Protein AF-0000000065856817 (afdb_homodimer)

Structure (mmCIF, N/CA/C/O backbone):
data_AF-0000000065856817-model_v1
#
loop_
_entity.id
_entity.type
_entity.pdbx_description
1 polymer 'D-alanine--D-alanine ligase'
#
loop_
_atom_site.group_PDB
_atom_site.id
_atom_site.type_symbol
_atom_site.label_atom_id
_atom_site.label_alt_id
_atom_site.label_comp_id
_atom_site.label_asym_id
_atom_site.label_entity_id
_atom_site.label_seq_id
_atom_site.pdbx_PDB_ins_code
_atom_site.Cartn_x
_atom_site.Cartn_y
_atom_site.Cartn_z
_atom_site.occupancy
_atom_site.B_iso_or_equiv
_atom_site.auth_seq_id
_atom_site.auth_comp_id
_atom_site.auth_asym_id
_atom_site.auth_atom_id
_atom_site.pdbx_PDB_model_num
ATOM 1 N N . MET A 1 1 ? -6.551 20.047 -14.734 1 43.69 1 MET A N 1
ATOM 2 C CA . MET A 1 1 ? -6.941 20.984 -13.695 1 43.69 1 MET A CA 1
ATOM 3 C C . MET A 1 1 ? -8.109 20.438 -12.875 1 43.69 1 MET A C 1
ATOM 5 O O . MET A 1 1 ? -9.086 19.953 -13.43 1 43.69 1 MET A O 1
ATOM 9 N N . GLU A 1 2 ? -7.793 20.234 -11.625 1 62.44 2 GLU A N 1
ATOM 10 C CA . GLU A 1 2 ? -8.867 19.641 -10.82 1 62.44 2 GLU A CA 1
ATOM 11 C C . GLU A 1 2 ? -10.148 20.453 -10.945 1 62.44 2 GLU A C 1
ATOM 13 O O . GLU A 1 2 ? -10.117 21.688 -10.945 1 62.44 2 GLU A O 1
ATOM 18 N N . LYS A 1 3 ? -11.195 19.812 -11.195 1 67.69 3 LYS A N 1
ATOM 19 C CA . LYS A 1 3 ? -12.516 20.359 -11.484 1 67.69 3 LYS A CA 1
ATOM 20 C C . LYS A 1 3 ? -12.984 21.281 -10.367 1 67.69 3 LYS A C 1
ATOM 22 O O . LYS A 1 3 ? -12.922 20.922 -9.188 1 67.69 3 LYS A O 1
ATOM 27 N N . ARG A 1 4 ? -13.156 22.531 -10.641 1 85.94 4 ARG A N 1
ATOM 28 C CA . ARG A 1 4 ? -13.75 23.469 -9.688 1 85.94 4 ARG A CA 1
ATOM 29 C C . ARG A 1 4 ? -15.266 23.312 -9.648 1 85.94 4 ARG A C 1
ATOM 31 O O . ARG A 1 4 ? -15.922 23.266 -10.688 1 85.94 4 ARG A O 1
ATOM 38 N N . ILE A 1 5 ? -15.797 23.141 -8.383 1 90.62 5 ILE A N 1
ATOM 39 C CA . ILE A 1 5 ? -17.234 23.031 -8.18 1 90.62 5 ILE A CA 1
ATOM 40 C C . ILE A 1 5 ? -17.781 24.359 -7.672 1 90.62 5 ILE A C 1
ATOM 42 O O . ILE A 1 5 ? -17.406 24.828 -6.59 1 90.62 5 ILE A O 1
ATOM 46 N N . GLN A 1 6 ? -18.656 24.938 -8.406 1 89.62 6 GLN A N 1
ATOM 47 C CA . GLN A 1 6 ? -19.109 26.297 -8.094 1 89.62 6 GLN A CA 1
ATOM 48 C C . GLN A 1 6 ? -20.391 26.281 -7.281 1 89.62 6 GLN A C 1
ATOM 50 O O . GLN A 1 6 ? -20.672 27.203 -6.508 1 89.62 6 GLN A O 1
ATOM 55 N N . GLN A 1 7 ? -21.156 25.219 -7.535 1 94.19 7 GLN A N 1
ATOM 56 C CA . GLN A 1 7 ? -22.453 25.172 -6.871 1 94.19 7 GLN A CA 1
ATOM 57 C C . GLN A 1 7 ? -22.5 24.078 -5.816 1 94.19 7 GLN A C 1
ATOM 59 O O . GLN A 1 7 ? -22.125 22.922 -6.09 1 94.19 7 GLN A O 1
ATOM 64 N N . ALA A 1 8 ? -22.984 24.438 -4.684 1 96.31 8 ALA A N 1
ATOM 65 C CA . ALA A 1 8 ? -23.062 23.516 -3.549 1 96.31 8 ALA A CA 1
ATOM 66 C C . ALA A 1 8 ? -23.906 22.297 -3.893 1 96.31 8 ALA A C 1
ATOM 68 O O . ALA A 1 8 ? -23.609 21.188 -3.449 1 96.31 8 ALA A O 1
ATOM 69 N N . SER A 1 9 ? -24.875 22.484 -4.688 1 96.06 9 SER A N 1
ATOM 70 C CA . SER A 1 9 ? -25.812 21.422 -5 1 96.06 9 SER A CA 1
ATOM 71 C C . SER A 1 9 ? -25.156 20.312 -5.809 1 96.06 9 SER A C 1
ATOM 73 O O . SER A 1 9 ? -25.641 19.172 -5.832 1 96.06 9 SER A O 1
ATOM 75 N N . LYS A 1 10 ? -24.062 20.641 -6.422 1 96.62 10 LYS A N 1
ATOM 76 C CA . LYS A 1 10 ? -23.359 19.672 -7.254 1 96.62 10 LYS A CA 1
ATOM 77 C C . LYS A 1 10 ? -22.75 18.562 -6.406 1 96.62 10 LYS A C 1
ATOM 79 O O . LYS A 1 10 ? -22.484 17.469 -6.898 1 96.62 10 LYS A O 1
ATOM 84 N N . PHE A 1 11 ? -22.547 18.797 -5.145 1 98 11 PHE A N 1
ATOM 85 C CA . PHE A 1 11 ? -21.938 17.812 -4.262 1 98 11 PHE A CA 1
ATOM 86 C C . PHE A 1 11 ? -22.938 16.75 -3.857 1 98 11 PHE A C 1
ATOM 88 O O . PHE A 1 11 ? -22.562 15.664 -3.426 1 98 11 PHE A O 1
ATOM 95 N N . GLY A 1 12 ? -24.281 17.125 -3.955 1 97.94 12 GLY A N 1
ATOM 96 C CA . GLY A 1 12 ? -25.281 16.203 -3.467 1 97.94 12 GLY A CA 1
ATOM 97 C C . GLY A 1 12 ? -25.297 16.062 -1.955 1 97.94 12 GLY A C 1
ATOM 98 O O . GLY A 1 12 ? -25 17.031 -1.241 1 97.94 12 GLY A O 1
ATOM 99 N N . LYS A 1 13 ? -25.766 14.898 -1.506 1 98.5 13 LYS A N 1
ATOM 100 C CA . LYS A 1 13 ? -25.781 14.625 -0.071 1 98.5 13 LYS A CA 1
ATOM 101 C C . LYS A 1 13 ? -24.438 14.086 0.405 1 98.5 13 LYS A C 1
ATOM 103 O O . LYS A 1 13 ? -23.953 13.086 -0.118 1 98.5 13 LYS A O 1
ATOM 108 N N . VAL A 1 14 ? -23.891 14.789 1.396 1 98.75 14 VAL A N 1
ATOM 109 C CA . VAL A 1 14 ? -22.531 14.477 1.836 1 98.75 14 VAL A CA 1
ATOM 110 C C . VAL A 1 14 ? -22.578 13.875 3.238 1 98.75 14 VAL A C 1
ATOM 112 O O . VAL A 1 14 ? -23.203 14.43 4.145 1 98.75 14 VAL A O 1
ATOM 115 N N . ALA A 1 15 ? -21.953 12.719 3.441 1 98.81 15 ALA A N 1
ATOM 116 C CA . ALA A 1 15 ? -21.734 12.172 4.777 1 98.81 15 ALA A CA 1
ATOM 117 C C . ALA A 1 15 ? -20.359 12.57 5.309 1 98.81 15 ALA A C 1
ATOM 119 O O . ALA A 1 15 ? -19.344 12.312 4.668 1 98.81 15 ALA A O 1
ATOM 120 N N . VAL A 1 16 ? -20.359 13.219 6.422 1 98.88 16 VAL A N 1
ATOM 121 C CA . VAL A 1 16 ? -19.109 13.477 7.129 1 98.88 16 VAL A CA 1
ATOM 122 C C . VAL A 1 16 ? -18.859 12.367 8.148 1 98.88 16 VAL A C 1
ATOM 124 O O . VAL A 1 16 ? -19.469 12.344 9.219 1 98.88 16 VAL A O 1
ATOM 127 N N . LEU A 1 17 ? -17.953 11.461 7.82 1 98.75 17 LEU A N 1
ATOM 128 C CA . LEU A 1 17 ? -17.656 10.344 8.711 1 98.75 17 LEU A CA 1
ATOM 129 C C . LEU A 1 17 ? -16.594 10.727 9.727 1 98.75 17 LEU A C 1
ATOM 131 O O . LEU A 1 17 ? -15.516 11.211 9.359 1 98.75 17 LEU A O 1
ATOM 135 N N . MET A 1 18 ? -16.891 10.523 11 1 98.5 18 MET A N 1
ATOM 136 C CA . MET A 1 18 ? -15.992 10.906 12.086 1 98.5 18 MET A CA 1
ATOM 137 C C . MET A 1 18 ? -16 9.859 13.195 1 98.5 18 MET A C 1
ATOM 139 O O . MET A 1 18 ? -16.781 8.906 13.148 1 98.5 18 MET A O 1
ATOM 143 N N . GLY A 1 19 ? -15.031 9.969 14.141 1 97.56 19 GLY A N 1
ATOM 144 C CA . GLY A 1 19 ? -14.906 9.047 15.266 1 97.56 19 GLY A CA 1
ATOM 145 C C . GLY A 1 19 ? -14.016 7.855 14.969 1 97.56 19 GLY A C 1
ATOM 146 O O . GLY A 1 19 ? -12.797 7.996 14.883 1 97.56 19 GLY A O 1
ATOM 147 N N . GLY A 1 20 ? -14.695 6.766 14.688 1 94.44 20 GLY A N 1
ATOM 148 C CA . GLY A 1 20 ? -13.93 5.539 14.547 1 94.44 20 GLY A CA 1
ATOM 149 C C . GLY A 1 20 ? -13.508 4.938 15.875 1 94.44 20 GLY A C 1
ATOM 150 O O . GLY A 1 20 ? -14.023 5.324 16.922 1 94.44 20 GLY A O 1
ATOM 151 N N . SER A 1 21 ? -12.602 3.936 15.773 1 91.25 21 SER A N 1
ATOM 152 C CA . SER A 1 21 ? -12.266 3.207 16.984 1 91.25 21 SER A CA 1
ATOM 153 C C . SER A 1 21 ? -10.805 3.414 17.375 1 91.25 21 SER A C 1
ATOM 155 O O . SER A 1 21 ? -10.344 2.887 18.391 1 91.25 21 SER A O 1
ATOM 157 N N . ALA A 1 22 ? -10.078 4.211 16.625 1 88.44 22 ALA A N 1
ATOM 158 C CA . ALA A 1 22 ? -8.656 4.41 16.891 1 88.44 22 ALA A CA 1
ATOM 159 C C . ALA A 1 22 ? -8.445 5.312 18.109 1 88.44 22 ALA A C 1
ATOM 161 O O . ALA A 1 22 ? -9.398 5.891 18.641 1 88.44 22 ALA A O 1
ATOM 162 N N . ALA A 1 23 ? -7.219 5.43 18.516 1 83.5 23 ALA A N 1
ATOM 163 C CA . ALA A 1 23 ? -6.852 6.211 19.688 1 83.5 23 ALA A CA 1
ATOM 164 C C . ALA A 1 23 ? -7.18 7.688 19.5 1 83.5 23 ALA A C 1
ATOM 166 O O . ALA A 1 23 ? -7.473 8.398 20.453 1 83.5 23 ALA A O 1
ATOM 167 N N . GLU A 1 24 ? -7.293 8.148 18.312 1 87.38 24 GLU A N 1
ATOM 168 C CA . GLU A 1 24 ? -7.504 9.555 17.969 1 87.38 24 GLU A CA 1
ATOM 169 C C . GLU A 1 24 ? -8.984 9.859 17.781 1 87.38 24 GLU A C 1
ATOM 171 O O . GLU A 1 24 ? -9.344 10.875 17.188 1 87.38 24 GLU A O 1
ATOM 176 N N . ARG A 1 25 ? -9.836 9.039 18.297 1 93.94 25 ARG A N 1
ATOM 177 C CA . ARG A 1 25 ? -11.281 9.156 18.109 1 93.94 25 ARG A CA 1
ATOM 178 C C . ARG A 1 25 ? -11.781 10.531 18.531 1 93.94 25 ARG A C 1
ATOM 180 O O . ARG A 1 25 ? -12.562 11.164 17.828 1 93.94 25 ARG A O 1
ATOM 187 N N . GLU A 1 26 ? -11.312 11.031 19.656 1 93.06 26 GLU A N 1
ATOM 188 C CA . GLU A 1 26 ? -11.828 12.289 20.188 1 93.06 26 GLU A CA 1
ATOM 189 C C . GLU A 1 26 ? -11.438 13.461 19.297 1 93.06 26 GLU A C 1
ATOM 191 O O . GLU A 1 26 ? -12.227 14.391 19.094 1 93.06 26 GLU A O 1
ATOM 196 N N . ILE A 1 27 ? -10.273 13.406 18.766 1 91.62 27 ILE A N 1
ATOM 197 C CA . ILE A 1 27 ? -9.836 14.445 17.844 1 91.62 27 ILE A CA 1
ATOM 198 C C . ILE A 1 27 ? -10.641 14.367 16.547 1 91.62 27 ILE A C 1
ATOM 200 O O . ILE A 1 27 ? -11.008 15.391 15.977 1 91.62 27 ILE A O 1
ATOM 204 N N . SER A 1 28 ? -10.883 13.172 16.078 1 96.06 28 SER A N 1
ATOM 205 C CA . SER A 1 28 ? -11.703 12.945 14.891 1 96.06 28 SER A CA 1
ATOM 206 C C . SER A 1 28 ? -13.094 13.562 15.055 1 96.06 28 SER A C 1
ATOM 208 O O . SER A 1 28 ? -13.594 14.219 14.148 1 96.06 28 SER A O 1
ATOM 210 N N . LEU A 1 29 ? -13.672 13.367 16.234 1 97.56 29 LEU A N 1
ATOM 211 C CA . LEU A 1 29 ? -15 13.914 16.484 1 97.56 29 LEU A CA 1
ATOM 212 C C . LEU A 1 29 ? -14.984 15.438 16.438 1 97.56 29 LEU A C 1
ATOM 214 O O . LEU A 1 29 ? -15.883 16.047 15.852 1 97.56 29 LEU A O 1
ATOM 218 N N . LYS A 1 30 ? -13.984 16.047 17.031 1 96.31 30 LYS A N 1
ATOM 219 C CA . LYS A 1 30 ? -13.852 17.5 17 1 96.31 30 LYS A CA 1
ATOM 220 C C . LYS A 1 30 ? -13.672 18 15.562 1 96.31 30 LYS A C 1
ATOM 222 O O . LYS A 1 30 ? -14.312 18.969 15.148 1 96.31 30 LYS A O 1
ATOM 227 N N . SER A 1 31 ? -12.789 17.312 14.828 1 97.56 31 SER A N 1
ATOM 228 C CA . SER A 1 31 ? -12.555 17.641 13.43 1 97.56 31 SER A CA 1
ATOM 229 C C . SER A 1 31 ? -13.844 17.531 12.617 1 97.56 31 SER A C 1
ATOM 231 O O . SER A 1 31 ? -14.164 18.406 11.82 1 97.56 31 SER A O 1
ATOM 233 N N . GLY A 1 32 ? -14.547 16.422 12.836 1 98.31 32 GLY A N 1
ATOM 234 C CA . GLY A 1 32 ? -15.773 16.172 12.102 1 98.31 32 GLY A CA 1
ATOM 235 C C . GLY A 1 32 ? -16.828 17.234 12.336 1 98.31 32 GLY A C 1
ATOM 236 O O . GLY A 1 32 ? -17.516 17.656 11.391 1 98.31 32 GLY A O 1
ATOM 237 N N . LYS A 1 33 ? -16.984 17.641 13.555 1 98.12 33 LYS A N 1
ATOM 238 C CA . LYS A 1 33 ? -17.938 18.688 13.883 1 98.12 33 LYS A CA 1
ATOM 239 C C . LYS A 1 33 ? -17.594 20 13.188 1 98.12 33 LYS A C 1
ATOM 241 O O . LYS A 1 33 ? -18.469 20.688 12.656 1 98.12 33 LYS A O 1
ATOM 246 N N . ALA A 1 34 ? -16.312 20.359 13.227 1 98.12 34 ALA A N 1
ATOM 247 C CA . ALA A 1 34 ? -15.859 21.578 12.57 1 98.12 34 ALA A CA 1
ATOM 248 C C . ALA A 1 34 ? -16.109 21.531 11.07 1 98.12 34 ALA A C 1
ATOM 250 O O . ALA A 1 34 ? -16.609 22.5 10.484 1 98.12 34 ALA A O 1
ATOM 251 N N . VAL A 1 35 ? -15.836 20.406 10.43 1 98.69 35 VAL A N 1
ATOM 252 C CA . VAL A 1 35 ? -16.016 20.219 9 1 98.69 35 VAL A CA 1
ATOM 253 C C . VAL A 1 35 ? -17.516 20.281 8.656 1 98.69 35 VAL A C 1
ATOM 255 O O . VAL A 1 35 ? -17.906 20.969 7.703 1 98.69 35 VAL A O 1
ATOM 258 N N . LEU A 1 36 ? -18.297 19.625 9.477 1 98.69 36 LEU A N 1
ATOM 259 C CA . LEU A 1 36 ? -19.734 19.609 9.242 1 98.69 36 LEU A CA 1
ATOM 260 C C . LEU A 1 36 ? -20.312 21.031 9.266 1 98.69 36 LEU A C 1
ATOM 262 O O . LEU A 1 36 ? -21.078 21.406 8.383 1 98.69 36 LEU A O 1
ATOM 266 N N . GLU A 1 37 ? -19.953 21.766 10.258 1 98.31 37 GLU A N 1
ATOM 267 C CA . GLU A 1 37 ? -20.422 23.141 10.383 1 98.31 37 GLU A CA 1
ATOM 268 C C . GLU A 1 37 ? -20.016 23.969 9.172 1 98.31 37 GLU A C 1
ATOM 270 O O . GLU A 1 37 ? -20.812 24.75 8.648 1 98.31 37 GLU A O 1
ATOM 275 N N . ALA A 1 38 ? -18.781 23.812 8.781 1 97.81 38 ALA A N 1
ATOM 276 C CA . ALA A 1 38 ? -18.281 24.562 7.625 1 97.81 38 ALA A CA 1
ATOM 277 C C . ALA A 1 38 ? -19.062 24.203 6.363 1 97.81 38 ALA A C 1
ATOM 279 O O . ALA A 1 38 ? -19.422 25.078 5.574 1 97.81 38 ALA A O 1
ATOM 280 N N . LEU A 1 39 ? -19.312 22.875 6.148 1 98.5 39 LEU A N 1
ATOM 281 C CA . LEU A 1 39 ? -20.047 22.438 4.973 1 98.5 39 LEU A CA 1
ATOM 282 C C . LEU A 1 39 ? -21.469 23 4.973 1 98.5 39 LEU A C 1
ATOM 284 O O . LEU A 1 39 ? -21.906 23.562 3.969 1 98.5 39 LEU A O 1
ATOM 288 N N . ARG A 1 40 ? -22.109 22.922 6.062 1 98.44 40 ARG A N 1
ATOM 289 C CA . ARG A 1 40 ? -23.484 23.406 6.164 1 98.44 40 ARG A CA 1
ATOM 290 C C . ARG A 1 40 ? -23.547 24.906 5.98 1 98.44 40 ARG A C 1
ATOM 292 O O . ARG A 1 40 ? -24.453 25.422 5.32 1 98.44 40 ARG A O 1
ATOM 299 N N . SER A 1 41 ? -22.625 25.594 6.574 1 97.5 41 SER A N 1
ATOM 300 C CA . SER A 1 41 ? -22.562 27.047 6.418 1 97.5 41 SER A CA 1
ATOM 301 C C . SER A 1 41 ? -22.375 27.438 4.957 1 97.5 41 SER A C 1
ATOM 303 O O . SER A 1 41 ? -22.766 28.531 4.547 1 97.5 41 SER A O 1
ATOM 305 N N . GLY A 1 42 ? -21.766 26.547 4.227 1 96.38 42 GLY A N 1
ATOM 306 C CA . GLY A 1 42 ? -21.547 26.781 2.805 1 96.38 42 GLY A CA 1
ATOM 307 C C . GLY A 1 42 ? -22.719 26.328 1.943 1 96.38 42 GLY A C 1
ATOM 308 O O . GLY A 1 42 ? -22.641 26.375 0.714 1 96.38 42 GLY A O 1
ATOM 309 N N . GLY A 1 43 ? -23.781 25.812 2.582 1 97.62 43 GLY A N 1
ATOM 310 C CA . GLY A 1 43 ? -24.984 25.453 1.86 1 97.62 43 GLY A CA 1
ATOM 311 C C . GLY A 1 43 ? -24.984 24 1.394 1 97.62 43 GLY A C 1
ATOM 312 O O . GLY A 1 43 ? -25.828 23.609 0.571 1 97.62 43 GLY A O 1
ATOM 313 N N . ILE A 1 44 ? -24.109 23.234 1.829 1 98.44 44 ILE A N 1
ATOM 314 C CA . ILE A 1 44 ? -24 21.844 1.396 1 98.44 44 ILE A CA 1
ATOM 315 C C . ILE A 1 44 ? -24.906 20.969 2.266 1 98.44 44 ILE A C 1
ATOM 317 O O . ILE A 1 44 ? -24.953 21.141 3.486 1 98.44 44 ILE A O 1
ATOM 321 N N . ASP A 1 45 ? -25.656 20.062 1.607 1 98.56 45 ASP A N 1
ATOM 322 C CA . ASP A 1 45 ? -26.438 19.062 2.311 1 98.56 45 ASP A CA 1
ATOM 323 C C . ASP A 1 45 ? -25.547 18 2.93 1 98.56 45 ASP A C 1
ATOM 325 O O . ASP A 1 45 ? -25.25 16.984 2.293 1 98.56 45 ASP A O 1
ATOM 329 N N . ALA A 1 46 ? -25.172 18.266 4.203 1 98.75 46 ALA A N 1
ATOM 330 C CA . ALA A 1 46 ? -24.203 17.391 4.863 1 98.75 46 ALA A CA 1
ATOM 331 C C . ALA A 1 46 ? -24.781 16.812 6.156 1 98.75 46 ALA A C 1
ATOM 333 O O . ALA A 1 46 ? -25.5 17.5 6.879 1 98.75 46 ALA A O 1
ATOM 334 N N . GLU A 1 47 ? -24.453 15.609 6.414 1 98.56 47 GLU A N 1
ATOM 335 C CA . GLU A 1 47 ? -24.828 14.922 7.652 1 98.56 47 GLU A CA 1
ATOM 336 C C . GLU A 1 47 ? -23.594 14.352 8.359 1 98.56 47 GLU A C 1
ATOM 338 O O . GLU A 1 47 ? -22.75 13.719 7.727 1 98.56 47 GLU A O 1
ATOM 343 N N . GLY A 1 48 ? -23.469 14.688 9.641 1 98.62 48 GLY A N 1
ATOM 344 C CA . GLY A 1 48 ? -22.406 14.117 10.438 1 98.62 48 GLY A CA 1
ATOM 345 C C . GLY A 1 48 ? -22.734 12.742 10.984 1 98.62 48 GLY A C 1
ATOM 346 O O . GLY A 1 48 ? -23.844 12.508 11.469 1 98.62 48 GLY A O 1
ATOM 347 N N . ILE A 1 49 ? -21.766 11.836 10.867 1 98.38 49 ILE A N 1
ATOM 348 C CA . ILE A 1 49 ? -22.016 10.469 11.32 1 98.38 49 ILE A CA 1
ATOM 349 C C . ILE A 1 49 ? -20.828 10 12.18 1 98.38 49 ILE A C 1
ATOM 351 O O . ILE A 1 49 ? -19.703 9.898 11.695 1 98.38 49 ILE A O 1
ATOM 355 N N . ASP A 1 50 ? -21.031 9.742 13.422 1 98.19 50 ASP A N 1
ATOM 356 C CA . ASP A 1 50 ? -20.078 9.023 14.266 1 98.19 50 ASP A CA 1
ATOM 357 C C . ASP A 1 50 ? -20.156 7.52 14.023 1 98.19 50 ASP A C 1
ATOM 359 O O . ASP A 1 50 ? -21.078 6.855 14.484 1 98.19 50 ASP A O 1
ATOM 363 N N . VAL A 1 51 ? -19.125 7.008 13.359 1 96.88 51 VAL A N 1
ATOM 364 C CA . VAL A 1 51 ? -19.25 5.656 12.812 1 96.88 51 VAL A CA 1
ATOM 365 C C . VAL A 1 51 ? -18.906 4.633 13.898 1 96.88 51 VAL A C 1
ATOM 367 O O . VAL A 1 51 ? -19.281 3.461 13.789 1 96.88 51 VAL A O 1
ATOM 370 N N . GLY A 1 52 ? -18.141 5.098 14.953 1 93.75 52 GLY A N 1
ATOM 371 C CA . GLY A 1 52 ? -17.672 4.137 15.938 1 93.75 52 GLY A CA 1
ATOM 372 C C . GLY A 1 52 ? -16.891 2.99 15.328 1 93.75 52 GLY A C 1
ATOM 373 O O . GLY A 1 52 ? -15.938 3.213 14.57 1 93.75 52 GLY A O 1
ATOM 374 N N . ARG A 1 53 ? -17.359 1.733 15.672 1 91 53 ARG A N 1
ATOM 375 C CA . ARG A 1 53 ? -16.656 0.556 15.164 1 91 53 ARG A CA 1
ATOM 376 C C . ARG A 1 53 ? -17.234 0.11 13.828 1 91 53 ARG A C 1
ATOM 378 O O . ARG A 1 53 ? -16.641 -0.711 13.133 1 91 53 ARG A O 1
ATOM 385 N N . ASP A 1 54 ? -18.406 0.597 13.477 1 94 54 ASP A N 1
ATOM 386 C CA . ASP A 1 54 ? -19.094 0.209 12.25 1 94 54 ASP A CA 1
ATOM 387 C C . ASP A 1 54 ? -18.938 1.284 11.172 1 94 54 ASP A C 1
ATOM 389 O O . ASP A 1 54 ? -19.859 2.078 10.945 1 94 54 ASP A O 1
ATOM 393 N N . LEU A 1 55 ? -17.969 1.169 10.398 1 94.75 55 LEU A N 1
ATOM 394 C CA . LEU A 1 55 ? -17.5 2.23 9.516 1 94.75 55 LEU A CA 1
ATOM 395 C C . LEU A 1 55 ? -18.516 2.52 8.414 1 94.75 55 LEU A C 1
ATOM 397 O O . LEU A 1 55 ? -18.672 3.668 8 1 94.75 55 LEU A O 1
ATOM 401 N N . ILE A 1 56 ? -19.188 1.435 7.914 1 95.5 56 ILE A N 1
ATOM 402 C CA . ILE A 1 56 ? -19.938 1.687 6.691 1 95.5 56 ILE A CA 1
ATOM 403 C C . ILE A 1 56 ? -21.422 1.383 6.922 1 95.5 56 ILE A C 1
ATOM 405 O O . ILE A 1 56 ? -22.25 1.57 6.027 1 95.5 56 ILE A O 1
ATOM 409 N N . ALA A 1 57 ? -21.844 0.959 8.07 1 94.19 57 ALA A N 1
ATOM 410 C CA . ALA A 1 57 ? -23.234 0.603 8.375 1 94.19 57 ALA A CA 1
ATOM 411 C C . ALA A 1 57 ? -24.172 1.749 8.031 1 94.19 57 ALA A C 1
ATOM 413 O O . ALA A 1 57 ? -25.203 1.542 7.387 1 94.19 57 ALA A O 1
ATOM 414 N N . PRO A 1 58 ? -23.828 2.914 8.422 1 92.56 58 PRO A N 1
ATOM 415 C CA . PRO A 1 58 ? -24.719 4.031 8.109 1 92.56 58 PRO A CA 1
ATOM 416 C C . PRO A 1 58 ? -24.891 4.246 6.613 1 92.56 58 PRO A C 1
ATOM 418 O O . PRO A 1 58 ? -25.938 4.73 6.176 1 92.56 58 PRO A O 1
ATOM 421 N N . LEU A 1 59 ? -23.906 3.885 5.797 1 95.69 59 LEU A N 1
ATOM 422 C CA . LEU A 1 59 ? -23.953 4.082 4.352 1 95.69 59 LEU A CA 1
ATOM 423 C C . LEU A 1 59 ? -24.797 3.002 3.682 1 95.69 59 LEU A C 1
ATOM 425 O O . LEU A 1 59 ? -25.203 3.152 2.527 1 95.69 59 LEU A O 1
ATOM 429 N N . LEU A 1 60 ? -24.938 1.91 4.395 1 93.62 60 LEU A N 1
ATOM 430 C CA . LEU A 1 60 ? -25.766 0.829 3.873 1 93.62 60 LEU A CA 1
ATOM 431 C C . LEU A 1 60 ? -27.25 1.12 4.098 1 93.62 60 LEU A C 1
ATOM 433 O O . LEU A 1 60 ? -28.109 0.586 3.393 1 93.62 60 LEU A O 1
ATOM 437 N N . GLU A 1 61 ? -27.531 1.984 5.039 1 91.5 61 GLU A N 1
ATOM 438 C CA . GLU A 1 61 ? -28.906 2.264 5.441 1 91.5 61 GLU A CA 1
ATOM 439 C C . GLU A 1 61 ? -29.469 3.447 4.664 1 91.5 61 GLU A C 1
ATOM 441 O O . GLU A 1 61 ? -30.688 3.57 4.516 1 91.5 61 GLU A O 1
ATOM 446 N N . ARG A 1 62 ? -28.656 4.285 4.277 1 92.31 62 ARG A N 1
ATOM 447 C CA . ARG A 1 62 ? -29.109 5.488 3.582 1 92.31 62 ARG A CA 1
ATOM 448 C C . ARG A 1 62 ? -28.125 5.875 2.479 1 92.31 62 ARG A C 1
ATOM 450 O O . ARG A 1 62 ? -26.922 5.66 2.607 1 92.31 62 ARG A O 1
ATOM 457 N N . ARG A 1 63 ? -28.656 6.559 1.513 1 93.69 63 ARG A N 1
ATOM 458 C CA . ARG A 1 63 ? -27.844 6.887 0.34 1 93.69 63 ARG A CA 1
ATOM 459 C C . ARG A 1 63 ? -27.141 8.227 0.519 1 93.69 63 ARG A C 1
ATOM 461 O O . ARG A 1 63 ? -27.75 9.203 0.945 1 93.69 63 ARG A O 1
ATOM 468 N N . PHE A 1 64 ? -25.891 8.305 0.275 1 98.19 64 PHE A N 1
ATOM 469 C CA . PHE A 1 64 ? -25.078 9.5 0.194 1 98.19 64 PHE A CA 1
ATOM 470 C C . PHE A 1 64 ? -24.359 9.578 -1.15 1 98.19 64 PHE A C 1
ATOM 472 O O . PHE A 1 64 ? -24.031 8.555 -1.743 1 98.19 64 PHE A O 1
ATOM 479 N N . ASP A 1 65 ? -24.172 10.766 -1.646 1 98.19 65 ASP A N 1
ATOM 480 C CA . ASP A 1 65 ? -23.516 10.945 -2.938 1 98.19 65 ASP A CA 1
ATOM 481 C C . ASP A 1 65 ? -21.984 10.938 -2.785 1 98.19 65 ASP A C 1
ATOM 483 O O . ASP A 1 65 ? -21.266 10.578 -3.721 1 98.19 65 ASP A O 1
ATOM 487 N N . ARG A 1 66 ? -21.562 11.359 -1.629 1 98.31 66 ARG A N 1
ATOM 488 C CA . ARG A 1 66 ? -20.125 11.352 -1.384 1 98.31 66 ARG A CA 1
ATOM 489 C C . ARG A 1 66 ? -19.828 11.391 0.111 1 98.31 66 ARG A C 1
ATOM 491 O O . ARG A 1 66 ? -20.703 11.688 0.919 1 98.31 66 ARG A O 1
ATOM 498 N N . VAL A 1 67 ? -18.594 11.047 0.421 1 98.75 67 VAL A N 1
ATOM 499 C CA . VAL A 1 67 ? -18.156 10.977 1.811 1 98.75 67 VAL A CA 1
ATOM 500 C C . VAL A 1 67 ? -17 11.945 2.033 1 98.75 67 VAL A C 1
ATOM 502 O O . VAL A 1 67 ? -16.062 12 1.229 1 98.75 67 VAL A O 1
ATOM 505 N N . PHE A 1 68 ? -17.141 12.805 3.057 1 98.88 68 PHE A N 1
ATOM 506 C CA . PHE A 1 68 ? -16 13.5 3.643 1 98.88 68 PHE A CA 1
ATOM 507 C C . PHE A 1 68 ? -15.406 12.695 4.793 1 98.88 68 PHE A C 1
ATOM 509 O O . PHE A 1 68 ? -16.016 12.594 5.859 1 98.88 68 PHE A O 1
ATOM 516 N N . ASN A 1 69 ? -14.219 12.164 4.609 1 98.75 69 ASN A N 1
ATOM 517 C CA . ASN A 1 69 ? -13.57 11.312 5.605 1 98.75 69 ASN A CA 1
ATOM 518 C C . ASN A 1 69 ? -12.75 12.133 6.594 1 98.75 69 ASN A C 1
ATOM 520 O O . ASN A 1 69 ? -11.789 12.797 6.203 1 98.75 69 ASN A O 1
ATOM 524 N N . VAL A 1 70 ? -13.109 12.07 7.836 1 98.25 70 VAL A N 1
ATOM 525 C CA . VAL A 1 70 ? -12.312 12.703 8.883 1 98.25 70 VAL A CA 1
ATOM 526 C C . VAL A 1 70 ? -12.07 11.711 10.016 1 98.25 70 VAL A C 1
ATOM 528 O O . VAL A 1 70 ? -12.023 12.102 11.188 1 98.25 70 VAL A O 1
ATOM 531 N N . ILE A 1 71 ? -12.078 10.461 9.695 1 97.62 71 ILE A N 1
ATOM 532 C CA . ILE A 1 71 ? -11.688 9.43 10.641 1 97.62 71 ILE A CA 1
ATOM 533 C C . ILE A 1 71 ? -10.164 9.352 10.719 1 97.62 71 ILE A C 1
ATOM 535 O O . ILE A 1 71 ? -9.5 8.992 9.742 1 97.62 71 ILE A O 1
ATOM 539 N N . HIS A 1 72 ? -9.625 9.664 11.891 1 94.88 72 HIS A N 1
ATOM 540 C CA . HIS A 1 72 ? -8.18 9.664 12.07 1 94.88 72 HIS A CA 1
ATOM 541 C C . HIS A 1 72 ? -7.676 8.289 12.5 1 94.88 72 HIS A C 1
ATOM 543 O O . HIS A 1 72 ? -8.312 7.625 13.32 1 94.88 72 HIS A O 1
ATOM 549 N N . GLY A 1 73 ? -6.539 7.895 11.938 1 92.75 73 GLY A N 1
ATOM 550 C CA . GLY A 1 73 ? -5.922 6.641 12.328 1 92.75 73 GLY A CA 1
ATOM 551 C C . GLY A 1 73 ? -6.5 5.438 11.609 1 92.75 73 GLY A C 1
ATOM 552 O O . GLY A 1 73 ? -7.082 5.57 10.531 1 92.75 73 GLY A O 1
ATOM 553 N N . ARG A 1 74 ? -6.348 4.266 12.219 1 91.94 74 ARG A N 1
ATOM 554 C CA . ARG A 1 74 ? -6.809 3.004 11.648 1 91.94 74 ARG A CA 1
ATOM 555 C C . ARG A 1 74 ? -8.312 3.027 11.422 1 91.94 74 ARG A C 1
ATOM 557 O O . ARG A 1 74 ? -9.07 3.535 12.25 1 91.94 74 ARG A O 1
ATOM 564 N N . GLY A 1 75 ? -8.703 2.422 10.336 1 94.62 75 GLY A N 1
ATOM 565 C CA . GLY A 1 75 ? -10.094 2.463 9.93 1 94.62 75 GLY A CA 1
ATOM 566 C C . GLY A 1 75 ? -10.398 3.568 8.938 1 94.62 75 GLY A C 1
ATOM 567 O O . GLY A 1 75 ? -11.195 3.385 8.016 1 94.62 75 GLY A O 1
ATOM 568 N N . GLY A 1 76 ? -9.695 4.719 9.125 1 96.69 76 GLY A N 1
ATOM 569 C CA . GLY A 1 76 ? -9.969 5.859 8.273 1 96.69 76 GLY A CA 1
ATOM 570 C C . GLY A 1 76 ? -8.797 6.227 7.375 1 96.69 76 GLY A C 1
ATOM 571 O O . GLY A 1 76 ? -8.984 6.828 6.316 1 96.69 76 GLY A O 1
ATOM 572 N N . GLU A 1 77 ? -7.629 5.883 7.75 1 97.31 77 GLU A N 1
ATOM 573 C CA . GLU A 1 77 ? -6.422 6.32 7.051 1 97.31 77 GLU A CA 1
ATOM 574 C C . GLU A 1 77 ? -5.613 5.129 6.551 1 97.31 77 GLU A C 1
ATOM 576 O O . GLU A 1 77 ? -4.473 5.289 6.102 1 97.31 77 GLU A O 1
ATOM 581 N N . ASP A 1 78 ? -6.176 3.922 6.574 1 97.19 78 ASP A N 1
ATOM 582 C CA . ASP A 1 78 ? -5.363 2.734 6.332 1 97.19 78 ASP A CA 1
ATOM 583 C C . ASP A 1 78 ? -5.883 1.948 5.129 1 97.19 78 ASP A C 1
ATOM 585 O O . ASP A 1 78 ? -5.539 0.78 4.945 1 97.19 78 ASP A O 1
ATOM 589 N N . GLY A 1 79 ? -6.773 2.531 4.34 1 98.19 79 GLY A N 1
ATOM 590 C CA . GLY A 1 79 ? -7.266 1.914 3.119 1 98.19 79 GLY A CA 1
ATOM 591 C C . GLY A 1 79 ? -8.523 1.098 3.326 1 98.19 79 GLY A C 1
ATOM 592 O O . GLY A 1 79 ? -9.188 0.706 2.361 1 98.19 79 GLY A O 1
ATOM 593 N N . VAL A 1 80 ? -8.93 0.807 4.598 1 98.12 80 VAL A N 1
ATOM 594 C CA . VAL A 1 80 ? -10.078 -0.036 4.91 1 98.12 80 VAL A CA 1
ATOM 595 C C . VAL A 1 80 ? -11.367 0.666 4.484 1 98.12 80 VAL A C 1
ATOM 597 O O . VAL A 1 80 ? -12.133 0.138 3.674 1 98.12 80 VAL A O 1
ATOM 600 N N . LEU A 1 81 ? -11.539 1.876 4.961 1 98.31 81 LEU A N 1
ATOM 601 C CA . LEU A 1 81 ? -12.727 2.635 4.57 1 98.31 81 LEU A CA 1
ATOM 602 C C . LEU A 1 81 ? -12.742 2.883 3.068 1 98.31 81 LEU A C 1
ATOM 604 O O . LEU A 1 81 ? -13.781 2.736 2.42 1 98.31 81 LEU A O 1
ATOM 608 N N . GLN A 1 82 ? -11.602 3.264 2.527 1 98.56 82 GLN A N 1
ATOM 609 C CA . GLN A 1 82 ? -11.484 3.559 1.103 1 98.56 82 GLN A CA 1
ATOM 610 C C . GLN A 1 82 ? -11.906 2.361 0.257 1 98.56 82 GLN A C 1
ATOM 612 O O . GLN A 1 82 ? -12.602 2.521 -0.749 1 98.56 82 GLN A O 1
ATOM 617 N N . GLY A 1 83 ? -11.43 1.182 0.707 1 98.38 83 GLY A N 1
ATOM 618 C CA . GLY A 1 83 ? -11.82 -0.023 -0.007 1 98.38 83 GLY A CA 1
ATOM 619 C C . GLY A 1 83 ? -13.312 -0.276 0.026 1 98.38 83 GLY A C 1
ATOM 620 O O . GLY A 1 83 ? -13.914 -0.607 -0.998 1 98.38 83 GLY A O 1
ATOM 621 N N . ALA A 1 84 ? -13.898 -0.117 1.15 1 97.94 84 ALA A N 1
ATOM 622 C CA . ALA A 1 84 ? -15.336 -0.316 1.299 1 97.94 84 ALA A CA 1
ATOM 623 C C . ALA A 1 84 ? -16.125 0.679 0.447 1 97.94 84 ALA A C 1
ATOM 625 O O . ALA A 1 84 ? -17.078 0.306 -0.226 1 97.94 84 ALA A O 1
ATOM 626 N N . LEU A 1 85 ? -15.703 1.917 0.496 1 98.06 85 LEU A N 1
ATOM 627 C CA . LEU A 1 85 ? -16.391 2.953 -0.265 1 98.06 85 LEU A CA 1
ATOM 628 C C . LEU A 1 85 ? -16.25 2.707 -1.765 1 98.06 85 LEU A C 1
ATOM 630 O O . LEU A 1 85 ? -17.188 2.963 -2.525 1 98.06 85 LEU A O 1
ATOM 634 N N . ALA A 1 86 ? -15.109 2.219 -2.164 1 97.19 86 ALA A N 1
ATOM 635 C CA . ALA A 1 86 ? -14.93 1.863 -3.57 1 97.19 86 ALA A CA 1
ATOM 636 C C . ALA A 1 86 ? -15.922 0.783 -3.99 1 97.19 86 ALA A C 1
ATOM 638 O O . ALA A 1 86 ? -16.516 0.865 -5.066 1 97.19 86 ALA A O 1
ATOM 639 N N . CYS A 1 87 ? -16.125 -0.18 -3.176 1 96.62 87 CYS A N 1
ATOM 640 C CA . CYS A 1 87 ? -17.062 -1.257 -3.471 1 96.62 87 CYS A CA 1
ATOM 641 C C . CYS A 1 87 ? -18.484 -0.729 -3.547 1 96.62 87 CYS A C 1
ATOM 643 O O . CYS A 1 87 ? -19.297 -1.224 -4.336 1 96.62 87 CYS A O 1
ATOM 645 N N . LEU A 1 88 ? -18.75 0.215 -2.744 1 95.88 88 LEU A N 1
ATOM 646 C CA . LEU A 1 88 ? -20.094 0.787 -2.691 1 95.88 88 LEU A CA 1
ATOM 647 C C . LEU A 1 88 ? -20.266 1.851 -3.768 1 95.88 88 LEU A C 1
ATOM 649 O O . LEU A 1 88 ? -21.375 2.363 -3.961 1 95.88 88 LEU A O 1
ATOM 653 N N . ARG A 1 89 ? -19.172 2.209 -4.469 1 94.94 89 ARG A N 1
ATOM 654 C CA . ARG A 1 89 ? -19.172 3.238 -5.504 1 94.94 89 ARG A CA 1
ATOM 655 C C . ARG A 1 89 ? -19.594 4.586 -4.938 1 94.94 89 ARG A C 1
ATOM 657 O O . ARG A 1 89 ? -20.391 5.297 -5.547 1 94.94 89 ARG A O 1
ATOM 664 N N . VAL A 1 90 ? -19.109 4.867 -3.754 1 97.31 90 VAL A N 1
ATOM 665 C CA . VAL A 1 90 ? -19.312 6.16 -3.115 1 97.31 90 VAL A CA 1
ATOM 666 C C . VAL A 1 90 ? -18 6.93 -3.07 1 97.31 90 VAL A C 1
ATOM 668 O O . VAL A 1 90 ? -17.078 6.547 -2.348 1 97.31 90 VAL A O 1
ATOM 671 N N . PRO A 1 91 ? -17.891 8.031 -3.82 1 97.81 91 PRO A N 1
ATOM 672 C CA . PRO A 1 91 ? -16.641 8.797 -3.816 1 97.81 91 PRO A CA 1
ATOM 673 C C . PRO A 1 91 ? -16.312 9.367 -2.441 1 97.81 91 PRO A C 1
ATOM 675 O O . PRO A 1 91 ? -17.203 9.688 -1.661 1 97.81 91 PRO A O 1
ATOM 678 N N . CYS A 1 92 ? -15.055 9.508 -2.186 1 98.19 92 CYS A N 1
ATOM 679 C CA . CYS A 1 92 ? -14.562 9.961 -0.886 1 98.19 92 CYS A CA 1
ATOM 680 C C . CYS A 1 92 ? -13.453 10.984 -1.048 1 98.19 92 CYS A C 1
ATOM 682 O O . CYS A 1 92 ? -12.734 10.984 -2.053 1 98.19 92 CYS A O 1
ATOM 684 N N . THR A 1 93 ? -13.359 11.852 -0.087 1 98.62 93 THR A N 1
ATOM 685 C CA . THR A 1 93 ? -12.281 12.828 -0.101 1 98.62 93 THR A CA 1
ATOM 686 C C . THR A 1 93 ? -10.93 12.156 0.146 1 98.62 93 THR A C 1
ATOM 688 O O . THR A 1 93 ? -10.836 11.219 0.937 1 98.62 93 THR A O 1
ATOM 691 N N . GLY A 1 94 ? -9.891 12.75 -0.524 1 97.81 94 GLY A N 1
ATOM 692 C CA . GLY A 1 94 ? -8.516 12.406 -0.177 1 97.81 94 GLY A CA 1
ATOM 693 C C . GLY A 1 94 ? -7.996 11.203 -0.931 1 97.81 94 GLY A C 1
ATOM 694 O O . GLY A 1 94 ? -8.336 10.992 -2.098 1 97.81 94 GLY A O 1
ATOM 695 N N . SER A 1 95 ? -7.117 10.492 -0.306 1 98.12 95 SER A N 1
ATOM 696 C CA . SER A 1 95 ? -6.32 9.445 -0.937 1 98.12 95 SER A CA 1
ATOM 697 C C . SER A 1 95 ? -7.102 8.133 -1.028 1 98.12 95 SER A C 1
ATOM 699 O O . SER A 1 95 ? -7.98 7.875 -0.205 1 98.12 95 SER A O 1
ATOM 701 N N . GLY A 1 96 ? -6.805 7.336 -2.01 1 97.69 96 GLY A N 1
ATOM 702 C CA . GLY A 1 96 ? -7.441 6.043 -2.221 1 97.69 96 GLY A CA 1
ATOM 703 C C . GLY A 1 96 ? -6.832 4.934 -1.382 1 97.69 96 GLY A C 1
ATOM 704 O O . GLY A 1 96 ? -6.117 5.203 -0.415 1 97.69 96 GLY A O 1
ATOM 705 N N . VAL A 1 97 ? -7.078 3.703 -1.735 1 98.38 97 VAL A N 1
ATOM 706 C CA . VAL A 1 97 ? -6.758 2.516 -0.951 1 98.38 97 VAL A CA 1
ATOM 707 C C . VAL A 1 97 ? -5.242 2.4 -0.788 1 98.38 97 VAL A C 1
ATOM 709 O O . VAL A 1 97 ? -4.738 2.33 0.335 1 98.38 97 VAL A O 1
ATOM 712 N N . LEU A 1 98 ? -4.512 2.414 -1.825 1 98.19 98 LEU A N 1
ATOM 713 C CA . LEU A 1 98 ? -3.072 2.186 -1.786 1 98.19 98 LEU A CA 1
ATOM 714 C C . LEU A 1 98 ? -2.373 3.258 -0.956 1 98.19 98 LEU A C 1
ATOM 716 O O . LEU A 1 98 ? -1.63 2.939 -0.024 1 98.19 98 LEU A O 1
ATOM 720 N N . ALA A 1 99 ? -2.623 4.492 -1.281 1 98.31 99 ALA A N 1
ATOM 721 C CA . ALA A 1 99 ? -1.952 5.598 -0.605 1 98.31 99 ALA A CA 1
ATOM 722 C C . ALA A 1 99 ? -2.26 5.598 0.89 1 98.31 99 ALA A C 1
ATOM 724 O O . ALA A 1 99 ? -1.367 5.809 1.714 1 98.31 99 ALA A O 1
ATOM 725 N N . SER A 1 100 ? -3.533 5.348 1.21 1 98.5 100 SER A N 1
ATOM 726 C CA . SER A 1 100 ? -3.932 5.305 2.613 1 98.5 100 SER A CA 1
ATOM 727 C C . SER A 1 100 ? -3.26 4.152 3.348 1 98.5 100 SER A C 1
ATOM 729 O O . SER A 1 100 ? -2.65 4.348 4.398 1 98.5 100 SER A O 1
ATOM 731 N N . ALA A 1 101 ? -3.312 2.992 2.748 1 98.25 101 ALA A N 1
ATOM 732 C CA . ALA A 1 101 ? -2.729 1.809 3.375 1 98.25 101 ALA A CA 1
ATOM 733 C C . ALA A 1 101 ? -1.217 1.958 3.523 1 98.25 101 ALA A C 1
ATOM 735 O O . ALA A 1 101 ? -0.657 1.646 4.578 1 98.25 101 ALA A O 1
ATOM 736 N N . LEU A 1 102 ? -0.586 2.41 2.512 1 98.06 102 LEU A N 1
ATOM 737 C CA . LEU A 1 102 ? 0.865 2.557 2.498 1 98.06 102 LEU A CA 1
ATOM 738 C C . LEU A 1 102 ? 1.313 3.621 3.494 1 98.06 102 LEU A C 1
ATOM 740 O O . LEU A 1 102 ? 2.227 3.387 4.289 1 98.06 102 LEU A O 1
ATOM 744 N N . SER A 1 103 ? 0.62 4.73 3.512 1 98.06 103 SER A N 1
ATOM 745 C CA . SER A 1 103 ? 1.023 5.848 4.359 1 98.06 103 SER A CA 1
ATOM 746 C C . SER A 1 103 ? 0.819 5.523 5.836 1 98.06 103 SER A C 1
ATOM 748 O O . SER A 1 103 ? 1.543 6.031 6.695 1 98.06 103 SER A O 1
ATOM 750 N N . MET A 1 104 ? -0.133 4.641 6.117 1 96.56 104 MET A N 1
ATOM 751 C CA . MET A 1 104 ? -0.373 4.23 7.5 1 96.56 104 MET A CA 1
ATOM 752 C C . MET A 1 104 ? 0.794 3.41 8.031 1 96.56 104 MET A C 1
ATOM 754 O O . MET A 1 104 ? 1.05 3.398 9.242 1 96.56 104 MET A O 1
ATOM 758 N N . ASP A 1 105 ? 1.501 2.738 7.219 1 96.88 105 ASP A N 1
ATOM 759 C CA . ASP A 1 105 ? 2.646 1.911 7.582 1 96.88 105 ASP A CA 1
ATOM 760 C C . ASP A 1 105 ? 3.955 2.68 7.406 1 96.88 105 ASP A C 1
ATOM 762 O O . ASP A 1 105 ? 4.512 2.727 6.309 1 96.88 105 ASP A O 1
ATOM 766 N N . LYS A 1 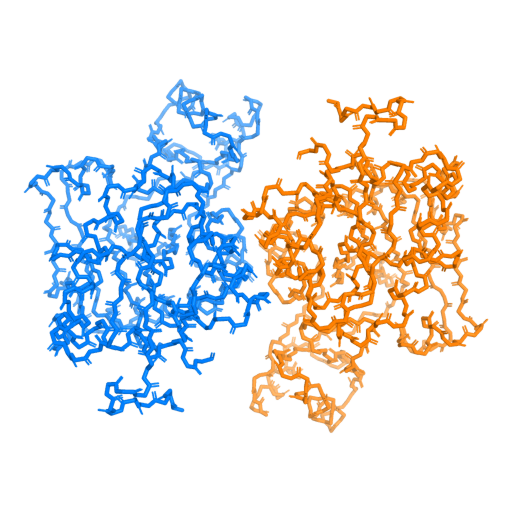106 ? 4.5 3.178 8.492 1 97.12 106 LYS A N 1
ATOM 767 C CA . LYS A 1 106 ? 5.68 4.039 8.461 1 97.12 106 LYS A CA 1
ATOM 768 C C . LYS A 1 106 ? 6.867 3.322 7.824 1 97.12 106 LYS A C 1
ATOM 770 O O . LYS A 1 106 ? 7.66 3.938 7.109 1 97.12 106 LYS A O 1
ATOM 775 N N . LEU A 1 107 ? 6.969 2.051 8.039 1 96.75 107 LEU A N 1
ATOM 776 C CA . LEU A 1 107 ? 8.117 1.294 7.547 1 96.75 107 LEU A CA 1
ATOM 777 C C . LEU A 1 107 ? 8.062 1.158 6.027 1 96.75 107 LEU A C 1
ATOM 779 O O . LEU A 1 107 ? 9.055 1.424 5.344 1 96.75 107 LEU A O 1
ATOM 783 N N . ARG A 1 108 ? 6.945 0.775 5.496 1 97.44 108 ARG A N 1
ATOM 784 C CA . ARG A 1 108 ? 6.848 0.616 4.047 1 97.44 108 ARG A CA 1
ATOM 785 C C . ARG A 1 108 ? 6.91 1.967 3.342 1 97.44 108 ARG A C 1
ATOM 787 O O . ARG A 1 108 ? 7.434 2.068 2.23 1 97.44 108 ARG A O 1
ATOM 794 N N . THR A 1 109 ? 6.34 2.961 3.984 1 98.38 109 THR A N 1
ATOM 795 C CA . THR A 1 109 ? 6.527 4.305 3.451 1 98.38 109 THR A CA 1
ATOM 796 C C . THR A 1 109 ? 8.016 4.633 3.328 1 98.38 109 THR A C 1
ATOM 798 O O . THR A 1 109 ? 8.469 5.094 2.277 1 98.38 109 THR A O 1
ATOM 801 N N . LYS A 1 110 ? 8.797 4.371 4.352 1 98.44 110 LYS A N 1
ATOM 802 C CA . LYS A 1 110 ? 10.227 4.656 4.363 1 98.44 110 LYS A CA 1
ATOM 803 C C . LYS A 1 110 ? 10.961 3.826 3.314 1 98.44 110 LYS A C 1
ATOM 805 O O . LYS A 1 110 ? 11.922 4.301 2.701 1 98.44 110 LYS A O 1
ATOM 810 N N . LEU A 1 111 ? 10.516 2.586 3.156 1 98.56 111 LEU A N 1
ATOM 811 C CA . LEU A 1 111 ? 11.117 1.764 2.109 1 98.56 111 LEU A CA 1
ATOM 812 C C . LEU A 1 111 ? 10.883 2.381 0.735 1 98.56 111 LEU A C 1
ATOM 814 O O . LEU A 1 111 ? 11.812 2.459 -0.078 1 98.56 111 LEU A O 1
ATOM 818 N N . CYS A 1 112 ? 9.68 2.83 0.476 1 98.62 112 CYS A N 1
ATOM 819 C CA . CYS A 1 112 ? 9.375 3.471 -0.798 1 98.62 112 CYS A CA 1
ATOM 820 C C . CYS A 1 112 ? 10.219 4.727 -0.989 1 98.62 112 CYS A C 1
ATOM 822 O O . CYS A 1 112 ? 10.789 4.938 -2.059 1 98.62 112 CYS A O 1
ATOM 824 N N . TRP A 1 113 ? 10.258 5.566 0.083 1 98.75 113 TRP A N 1
ATOM 825 C CA . TRP A 1 113 ? 11.031 6.801 0.004 1 98.75 113 TRP A CA 1
ATOM 826 C C . TRP A 1 113 ? 12.508 6.496 -0.254 1 98.75 113 TRP A C 1
ATOM 828 O O . TRP A 1 113 ? 13.125 7.098 -1.137 1 98.75 113 TRP A O 1
ATOM 838 N N . THR A 1 114 ? 13.031 5.531 0.481 1 98.56 114 THR A N 1
ATOM 839 C CA . THR A 1 114 ? 14.422 5.141 0.297 1 98.56 114 THR A CA 1
ATOM 840 C C . THR A 1 114 ? 14.656 4.625 -1.12 1 98.56 114 THR A C 1
ATOM 842 O O . THR A 1 114 ? 15.633 4.996 -1.769 1 98.56 114 THR A O 1
ATOM 845 N N . GLY A 1 115 ? 13.766 3.84 -1.611 1 98.25 115 GLY A N 1
ATOM 846 C CA . GLY A 1 115 ? 13.867 3.32 -2.965 1 98.25 115 GLY A CA 1
ATOM 847 C C . GLY A 1 115 ? 13.828 4.402 -4.027 1 98.25 115 GLY A C 1
ATOM 848 O O . GLY A 1 115 ? 14.359 4.223 -5.121 1 98.25 115 GLY A O 1
ATOM 849 N N . ALA A 1 116 ? 13.234 5.496 -3.703 1 97.88 116 ALA A N 1
ATOM 850 C CA . ALA A 1 116 ? 13.125 6.617 -4.633 1 97.88 116 ALA A CA 1
ATOM 851 C C . ALA A 1 116 ? 14.258 7.617 -4.418 1 97.88 116 ALA A C 1
ATOM 853 O O . ALA A 1 116 ? 14.297 8.664 -5.07 1 97.88 116 ALA A O 1
ATOM 854 N N . GLY A 1 117 ? 15.125 7.359 -3.439 1 97.94 117 GLY A N 1
ATOM 855 C CA . GLY A 1 117 ? 16.25 8.234 -3.168 1 97.94 117 GLY A CA 1
ATOM 856 C C . GLY A 1 117 ? 15.891 9.422 -2.295 1 97.94 117 GLY A C 1
ATOM 857 O O . GLY A 1 117 ? 16.609 10.422 -2.268 1 97.94 117 GLY A O 1
ATOM 858 N N . LEU A 1 118 ? 14.75 9.398 -1.672 1 98.69 118 LEU A N 1
ATOM 859 C CA . LEU A 1 118 ? 14.344 10.477 -0.775 1 98.69 118 LEU A CA 1
ATOM 860 C C . LEU A 1 118 ? 14.938 10.273 0.616 1 98.69 118 LEU A C 1
ATOM 862 O O . LEU A 1 118 ? 15.172 9.141 1.036 1 98.69 118 LEU A O 1
ATOM 866 N N . PRO A 1 119 ? 15.125 11.336 1.338 1 98.62 119 PRO A N 1
ATOM 867 C CA . PRO A 1 119 ? 15.781 11.242 2.645 1 98.62 119 PRO A CA 1
ATOM 868 C C . PRO A 1 119 ? 14.812 10.875 3.766 1 98.62 119 PRO A C 1
ATOM 870 O O . PRO A 1 119 ? 13.805 11.555 3.963 1 98.62 119 PRO A O 1
ATOM 873 N N . THR A 1 120 ? 15.094 9.867 4.465 1 98.69 120 THR A N 1
ATOM 874 C CA . THR A 1 120 ? 14.453 9.5 5.727 1 98.69 120 THR A CA 1
ATOM 875 C C . THR A 1 120 ? 15.477 8.906 6.695 1 98.69 120 THR A C 1
ATOM 877 O O . THR A 1 120 ? 16.484 8.344 6.273 1 98.69 120 THR A O 1
ATOM 880 N N . PRO A 1 121 ? 15.289 9.07 7.969 1 98.38 121 PRO A N 1
ATOM 881 C CA . PRO A 1 121 ? 16.312 8.586 8.898 1 98.38 121 PRO A CA 1
ATOM 882 C C . PRO A 1 121 ? 16.594 7.098 8.75 1 98.38 121 PRO A C 1
ATOM 884 O O . PRO A 1 121 ? 15.672 6.309 8.531 1 98.38 121 PRO A O 1
ATOM 887 N N . PRO A 1 122 ? 17.859 6.738 8.898 1 97.88 122 PRO A N 1
ATOM 888 C CA . PRO A 1 122 ? 18.156 5.301 8.969 1 97.88 122 PRO A CA 1
ATOM 889 C C . PRO A 1 122 ? 17.344 4.598 10.062 1 97.88 122 PRO A C 1
ATOM 891 O O . PRO A 1 122 ? 17.141 5.16 11.141 1 97.88 122 PRO A O 1
ATOM 894 N N . TRP A 1 123 ? 16.953 3.432 9.773 1 97.94 123 TRP A N 1
ATOM 895 C CA . TRP A 1 123 ? 16.094 2.73 10.727 1 97.94 123 TRP A CA 1
ATOM 896 C C . TRP A 1 123 ? 16.375 1.23 10.703 1 97.94 123 TRP A C 1
ATOM 898 O O . TRP A 1 123 ? 17.062 0.733 9.812 1 97.94 123 TRP A O 1
ATOM 908 N N . LEU A 1 124 ? 15.906 0.565 11.703 1 97.38 124 LEU A N 1
ATOM 909 C CA . LEU A 1 124 ? 16 -0.885 11.828 1 97.38 124 LEU A CA 1
ATOM 910 C C . LEU A 1 124 ? 14.742 -1.462 12.469 1 97.38 124 LEU A C 1
ATOM 912 O O . LEU A 1 124 ? 14.305 -0.993 13.516 1 97.38 124 LEU A O 1
ATOM 916 N N . ARG A 1 125 ? 14.188 -2.434 11.766 1 96.69 125 ARG A N 1
ATOM 917 C CA . ARG A 1 125 ? 13.047 -3.143 12.352 1 96.69 125 ARG A CA 1
ATOM 918 C C . ARG A 1 125 ? 13.484 -3.977 13.555 1 96.69 125 ARG A C 1
ATOM 920 O O . ARG A 1 125 ? 14.547 -4.598 13.531 1 96.69 125 ARG A O 1
ATOM 927 N N . LEU A 1 126 ? 12.703 -3.982 14.602 1 97.44 126 LEU A N 1
ATOM 928 C CA . LEU A 1 126 ? 12.992 -4.703 15.836 1 97.44 126 LEU A CA 1
ATOM 929 C C . LEU A 1 126 ? 11.961 -5.805 16.078 1 97.44 126 LEU A C 1
ATOM 931 O O . LEU A 1 126 ? 10.953 -5.586 16.75 1 97.44 126 LEU A O 1
ATOM 935 N N . ASP A 1 127 ? 12.289 -7 15.625 1 93.69 127 ASP A N 1
ATOM 936 C CA . ASP A 1 127 ? 11.328 -8.102 15.703 1 93.69 127 ASP A CA 1
ATOM 937 C C . ASP A 1 127 ? 11.484 -8.867 17.016 1 93.69 127 ASP A C 1
ATOM 939 O O . ASP A 1 127 ? 10.531 -9.469 17.5 1 93.69 127 ASP A O 1
ATOM 943 N N . SER A 1 128 ? 12.672 -8.898 17.531 1 93.38 128 SER A N 1
ATOM 944 C CA . SER A 1 128 ? 12.977 -9.641 18.766 1 93.38 128 SER A CA 1
ATOM 945 C C . SER A 1 128 ? 14.078 -8.953 19.562 1 93.38 128 SER A C 1
ATOM 947 O O . SER A 1 128 ? 14.742 -8.039 19.062 1 93.38 128 SER A O 1
ATOM 949 N N . PRO A 1 129 ? 14.234 -9.391 20.734 1 92.06 129 PRO A N 1
ATOM 950 C CA . PRO A 1 129 ? 15.305 -8.812 21.547 1 92.06 129 PRO A CA 1
ATOM 951 C C . PRO A 1 129 ? 16.688 -8.977 20.922 1 92.06 129 PRO A C 1
ATOM 953 O O . PRO A 1 129 ? 17.594 -8.195 21.203 1 92.06 129 PRO A O 1
ATOM 956 N N . ASP A 1 130 ? 16.797 -9.945 20.031 1 92.75 130 ASP A N 1
ATOM 957 C CA . ASP A 1 130 ? 18.062 -10.18 19.344 1 92.75 130 ASP A CA 1
ATOM 958 C C . ASP A 1 130 ? 18.422 -9.016 18.422 1 92.75 130 ASP A C 1
ATOM 960 O O . ASP A 1 130 ? 19.578 -8.812 18.078 1 92.75 130 ASP A O 1
ATOM 964 N N . ASP A 1 131 ? 17.453 -8.25 18.094 1 96.44 131 ASP A N 1
ATOM 965 C CA . ASP A 1 131 ? 17.656 -7.148 17.156 1 96.44 131 ASP A CA 1
ATOM 966 C C . ASP A 1 131 ? 18.172 -5.898 17.875 1 96.44 131 ASP A C 1
ATOM 968 O O . ASP A 1 131 ? 18.641 -4.965 17.234 1 96.44 131 ASP A O 1
ATOM 972 N N . LEU A 1 132 ? 18.078 -5.918 19.188 1 97.25 132 LEU A N 1
ATOM 973 C CA . LEU A 1 132 ? 18.422 -4.719 19.938 1 97.25 132 LEU A CA 1
ATOM 974 C C . LEU A 1 132 ? 19.906 -4.426 19.844 1 97.25 132 LEU A C 1
ATOM 976 O O . LEU A 1 132 ? 20.312 -3.27 19.703 1 97.25 132 LEU A O 1
ATOM 980 N N . GLU A 1 133 ? 20.656 -5.449 19.938 1 96.62 133 GLU A N 1
ATOM 981 C CA . GLU A 1 133 ? 22.094 -5.254 19.766 1 96.62 133 GLU A CA 1
ATOM 982 C C . GLU A 1 133 ? 22.438 -4.809 18.344 1 96.62 133 GLU A C 1
ATOM 984 O O . GLU A 1 133 ? 23.297 -3.945 18.156 1 96.62 133 GLU A O 1
ATOM 989 N N . ARG A 1 134 ? 21.844 -5.391 17.391 1 96.44 134 ARG A N 1
ATOM 990 C CA . ARG A 1 134 ? 22.031 -4.988 15.992 1 96.44 134 ARG A CA 1
ATOM 991 C C . ARG A 1 134 ? 21.656 -3.521 15.797 1 96.44 134 ARG A C 1
ATOM 993 O O . ARG A 1 134 ? 22.312 -2.809 15.031 1 96.44 134 ARG A O 1
ATOM 1000 N N . CYS A 1 135 ? 20.641 -3.141 16.438 1 97.56 135 CYS A N 1
ATOM 1001 C CA . CYS A 1 135 ? 20.188 -1.751 16.375 1 97.56 135 CYS A CA 1
ATOM 1002 C C . CYS A 1 135 ? 21.281 -0.811 16.875 1 97.56 135 CYS A C 1
ATOM 1004 O O . CYS A 1 135 ? 21.609 0.18 16.219 1 97.56 135 CYS A O 1
ATOM 1006 N N . ARG A 1 136 ? 21.797 -1.128 18.031 1 96.56 136 ARG A N 1
ATOM 1007 C CA . ARG A 1 136 ? 22.859 -0.314 18.609 1 96.56 136 ARG A CA 1
ATOM 1008 C C . ARG A 1 136 ? 24.047 -0.207 17.656 1 96.56 136 ARG A C 1
ATOM 1010 O O . ARG A 1 136 ? 24.609 0.876 17.469 1 96.56 136 ARG A O 1
ATOM 1017 N N . GLN A 1 137 ? 24.406 -1.279 17.016 1 96.44 137 GLN A N 1
ATOM 1018 C CA . GLN A 1 137 ? 25.547 -1.32 16.125 1 96.44 137 GLN A CA 1
ATOM 1019 C C . GLN A 1 137 ? 25.281 -0.55 14.836 1 96.44 137 GLN A C 1
ATOM 1021 O O . GLN A 1 137 ? 26.141 0.164 14.336 1 96.44 137 GLN A O 1
ATOM 1026 N N . ALA A 1 138 ? 24.078 -0.635 14.367 1 96.62 138 ALA A N 1
ATOM 1027 C CA . ALA A 1 138 ? 23.734 -0.086 13.055 1 96.62 138 ALA A CA 1
ATOM 1028 C C . ALA A 1 138 ? 23.406 1.402 13.156 1 96.62 138 ALA A C 1
ATOM 1030 O O . ALA A 1 138 ? 23.75 2.178 12.258 1 96.62 138 ALA A O 1
ATOM 1031 N N . LEU A 1 139 ? 22.719 1.818 14.18 1 97.75 139 LEU A N 1
ATOM 1032 C CA . LEU A 1 139 ? 22.156 3.164 14.219 1 97.75 139 LEU A CA 1
ATOM 1033 C C . LEU A 1 139 ? 22.891 4.031 15.242 1 97.75 139 LEU A C 1
ATOM 1035 O O . LEU A 1 139 ? 22.859 5.258 15.164 1 97.75 139 LEU A O 1
ATOM 1039 N N . GLY A 1 140 ? 23.484 3.357 16.219 1 96.88 140 GLY A N 1
ATOM 1040 C CA . GLY A 1 140 ? 24.016 4.109 17.359 1 96.88 140 GLY A CA 1
ATOM 1041 C C . GLY A 1 140 ? 22.922 4.719 18.219 1 96.88 140 GLY A C 1
ATOM 1042 O O . GLY A 1 140 ? 21.734 4.539 17.953 1 96.88 140 GLY A O 1
ATOM 1043 N N . PHE A 1 141 ? 23.344 5.32 19.344 1 97 141 PHE A N 1
ATOM 1044 C CA . PHE A 1 141 ? 22.422 6.02 20.219 1 97 141 PHE A CA 1
ATOM 1045 C C . PHE A 1 141 ? 22.547 7.531 20.062 1 97 141 PHE A C 1
ATOM 1047 O O . PHE A 1 141 ? 23.625 8.039 19.734 1 97 141 PHE A O 1
ATOM 1054 N N . PRO A 1 142 ? 21.547 8.359 20.281 1 97.75 142 PRO A N 1
ATOM 1055 C CA . PRO A 1 142 ? 20.203 7.945 20.672 1 97.75 142 PRO A CA 1
ATOM 1056 C C . PRO A 1 142 ? 19.344 7.508 19.484 1 97.75 142 PRO A C 1
ATOM 1058 O O . PRO A 1 142 ? 19.656 7.855 18.344 1 97.75 142 PRO A O 1
ATOM 1061 N N . VAL A 1 143 ? 18.312 6.715 19.75 1 98.38 143 VAL A N 1
ATOM 1062 C CA . VAL A 1 143 ? 17.344 6.305 18.75 1 98.38 143 VAL A CA 1
ATOM 1063 C C . VAL A 1 143 ? 15.93 6.617 19.25 1 98.38 143 VAL A C 1
ATOM 1065 O O . VAL A 1 143 ? 15.734 6.914 20.438 1 98.38 143 VAL A O 1
ATOM 1068 N N . ILE A 1 144 ? 15 6.672 18.391 1 97.81 144 ILE A N 1
ATOM 1069 C CA . ILE A 1 144 ? 13.586 6.711 18.719 1 97.81 144 ILE A CA 1
ATOM 1070 C C . ILE A 1 144 ? 12.922 5.402 18.312 1 97.81 144 ILE A C 1
ATOM 1072 O O . ILE A 1 144 ? 13.133 4.914 17.188 1 97.81 144 ILE A O 1
ATOM 1076 N N . VAL A 1 145 ? 12.227 4.762 19.234 1 97.81 145 VAL A N 1
ATOM 1077 C CA . VAL A 1 145 ? 11.508 3.52 18.984 1 97.81 145 VAL A CA 1
ATOM 1078 C C . VAL A 1 145 ? 10.031 3.816 18.75 1 97.81 145 VAL A C 1
ATOM 1080 O O . VAL A 1 145 ? 9.422 4.574 19.516 1 97.81 145 VAL A O 1
ATOM 1083 N N . LYS A 1 146 ? 9.477 3.211 17.688 1 95.75 146 LYS A N 1
ATOM 1084 C CA . LYS A 1 146 ? 8.117 3.545 17.281 1 95.75 146 LYS A CA 1
ATOM 1085 C C . LYS A 1 146 ? 7.352 2.297 16.844 1 95.75 146 LYS A C 1
ATOM 1087 O O . LYS A 1 146 ? 7.91 1.414 16.188 1 95.75 146 LYS A O 1
ATOM 1092 N N . PRO A 1 147 ? 6.035 2.246 17.234 1 94.44 147 PRO A N 1
ATOM 1093 C CA . PRO A 1 147 ? 5.18 1.333 16.469 1 94.44 147 PRO A CA 1
ATOM 1094 C C . PRO A 1 147 ? 4.949 1.797 15.031 1 94.44 147 PRO A C 1
ATOM 1096 O O . PRO A 1 147 ? 4.785 2.994 14.789 1 94.44 147 PRO A O 1
ATOM 1099 N N . ALA A 1 148 ? 4.848 0.905 14.086 1 94.25 148 ALA A N 1
ATOM 1100 C CA . ALA A 1 148 ? 4.844 1.241 12.664 1 94.25 148 ALA A CA 1
ATOM 1101 C C . ALA A 1 148 ? 3.488 1.8 12.234 1 94.25 148 ALA A C 1
ATOM 1103 O O . ALA A 1 148 ? 3.393 2.516 11.234 1 94.25 148 ALA A O 1
ATOM 1104 N N . GLU A 1 149 ? 2.395 1.513 12.961 1 90.12 149 GLU A N 1
ATOM 1105 C CA . GLU A 1 149 ? 1.066 1.815 12.438 1 90.12 149 GLU A CA 1
ATOM 1106 C C . GLU A 1 149 ? 0.266 2.662 13.422 1 90.12 149 GLU A C 1
ATOM 1108 O O . GLU A 1 149 ? -0.955 2.783 13.297 1 90.12 149 GLU A O 1
ATOM 1113 N N . GLU A 1 150 ? 0.906 3.211 14.406 1 84.44 150 GLU A N 1
ATOM 1114 C CA . GLU A 1 150 ? 0.216 4.094 15.344 1 84.44 150 GLU A CA 1
ATOM 1115 C C . GLU A 1 150 ? 0.439 5.559 14.984 1 84.44 150 GLU A C 1
ATOM 1117 O O . GLU A 1 150 ? 1.413 5.898 14.312 1 84.44 150 GLU A O 1
ATOM 1122 N N . GLY A 1 151 ? -0.482 6.379 15.398 1 82.81 151 GLY A N 1
ATOM 1123 C CA . GLY A 1 151 ? -0.405 7.812 15.164 1 82.81 151 GLY A CA 1
ATOM 1124 C C . GLY A 1 151 ? -0.239 8.617 16.438 1 82.81 151 GLY A C 1
ATOM 1125 O O . GLY A 1 151 ? -0.235 8.062 17.531 1 82.81 151 GLY A O 1
ATOM 1126 N N . SER A 1 152 ? 0.07 9.844 16.188 1 82.62 152 SER A N 1
ATOM 1127 C CA . SER A 1 152 ? 0.102 10.828 17.266 1 82.62 152 SER A CA 1
ATOM 1128 C C . SER A 1 152 ? 1.178 10.5 18.281 1 82.62 152 SER A C 1
ATOM 1130 O O . SER A 1 152 ? 0.995 10.727 19.484 1 82.62 152 SER A O 1
ATOM 1132 N N . SER A 1 153 ? 2.197 9.875 17.859 1 84.44 153 SER A N 1
ATOM 1133 C CA . SER A 1 153 ? 3.375 9.602 18.672 1 84.44 153 SER A CA 1
ATOM 1134 C C . SER A 1 153 ? 3.055 8.602 19.781 1 84.44 153 SER A C 1
ATOM 1136 O O . SER A 1 153 ? 3.773 8.523 20.781 1 84.44 153 SER A O 1
ATOM 1138 N N . ILE A 1 154 ? 2.016 7.953 19.656 1 83.5 154 ILE A N 1
ATOM 1139 C CA . ILE A 1 154 ? 1.642 6.938 20.625 1 83.5 154 ILE A CA 1
ATOM 1140 C C . ILE A 1 154 ? 2.605 5.758 20.547 1 83.5 154 ILE A C 1
ATOM 1142 O O . ILE A 1 154 ? 2.918 5.285 19.453 1 83.5 154 ILE A O 1
ATOM 1146 N N . GLY A 1 155 ? 3.135 5.375 21.625 1 88.19 155 GLY A N 1
ATOM 1147 C CA . GLY A 1 155 ? 4.016 4.223 21.719 1 88.19 155 GLY A CA 1
ATOM 1148 C C . GLY A 1 155 ? 5.465 4.555 21.406 1 88.19 155 GLY A C 1
ATOM 1149 O O . GLY A 1 155 ? 6.328 3.674 21.422 1 88.19 155 GLY A O 1
ATOM 1150 N N . MET A 1 156 ? 5.707 5.773 21.188 1 93.19 156 MET A N 1
ATOM 1151 C CA . MET A 1 156 ? 7.066 6.184 20.844 1 93.19 156 MET A CA 1
ATOM 1152 C C . MET A 1 156 ? 7.887 6.473 22.094 1 93.19 156 MET A C 1
ATOM 1154 O O . MET A 1 156 ? 7.367 7 23.078 1 93.19 156 MET A O 1
ATOM 1158 N N . SER A 1 157 ? 9.133 6.121 22.031 1 95.19 157 SER A N 1
ATOM 1159 C CA . SER A 1 157 ? 10.062 6.414 23.109 1 95.19 157 SER A CA 1
ATOM 1160 C C . SER A 1 157 ? 11.477 6.637 22.594 1 95.19 157 SER A C 1
ATOM 1162 O O . SER A 1 157 ? 11.953 5.887 21.734 1 95.19 157 SER A O 1
ATOM 1164 N N . ARG A 1 158 ? 12.094 7.664 23.156 1 95.88 158 ARG A N 1
ATOM 1165 C CA . ARG A 1 158 ? 13.508 7.875 22.891 1 95.88 158 ARG A CA 1
ATOM 1166 C C . ARG A 1 158 ? 14.375 6.98 23.781 1 95.88 158 ARG A C 1
ATOM 1168 O O . ARG A 1 158 ? 14.031 6.738 24.938 1 95.88 158 ARG A O 1
ATOM 1175 N N . ALA A 1 159 ? 15.414 6.445 23.266 1 97.81 159 ALA A N 1
ATOM 1176 C CA . ALA A 1 159 ? 16.344 5.605 24 1 97.81 159 ALA A CA 1
ATOM 1177 C C . ALA A 1 159 ? 17.797 6.031 23.75 1 97.81 159 ALA A C 1
ATOM 1179 O O . ALA A 1 159 ? 18.219 6.16 22.609 1 97.81 159 ALA A O 1
ATOM 1180 N N . ALA A 1 160 ? 18.547 6.211 24.828 1 97.62 160 ALA A N 1
ATOM 1181 C CA . ALA A 1 160 ? 19.938 6.645 24.719 1 97.62 160 ALA A CA 1
ATOM 1182 C C . ALA A 1 160 ? 20.891 5.57 25.219 1 97.62 160 ALA A C 1
ATOM 1184 O O . ALA A 1 160 ? 22.109 5.727 25.141 1 97.62 160 ALA A O 1
ATOM 1185 N N . THR A 1 161 ? 20.375 4.512 25.766 1 97.88 161 THR A N 1
ATOM 1186 C CA . THR A 1 161 ? 21.172 3.396 26.281 1 97.88 161 THR A CA 1
ATOM 1187 C C . THR A 1 161 ? 20.547 2.062 25.891 1 97.88 161 THR A C 1
ATOM 1189 O O . THR A 1 161 ? 19.406 2.021 25.422 1 97.88 161 THR A O 1
ATOM 1192 N N . ALA A 1 162 ? 21.312 1.026 26.109 1 97.44 162 ALA A N 1
ATOM 1193 C CA . ALA A 1 162 ? 20.812 -0.314 25.812 1 97.44 162 ALA A CA 1
ATOM 1194 C C . ALA A 1 162 ? 19.594 -0.648 26.672 1 97.44 162 ALA A C 1
ATOM 1196 O O . ALA A 1 162 ? 18.656 -1.29 26.203 1 97.44 162 ALA A O 1
ATOM 1197 N N . GLU A 1 163 ? 19.672 -0.235 27.859 1 97.56 163 GLU A N 1
ATOM 1198 C CA . GLU A 1 163 ? 18.562 -0.486 28.781 1 97.56 163 GLU A CA 1
ATOM 1199 C C . GLU A 1 163 ? 17.297 0.265 28.359 1 97.56 163 GLU A C 1
ATOM 1201 O O . GLU A 1 163 ? 16.203 -0.299 28.344 1 97.56 163 GLU A O 1
ATOM 1206 N N . GLU A 1 164 ? 17.484 1.516 27.984 1 97.75 164 GLU A N 1
ATOM 1207 C CA . GLU A 1 164 ? 16.359 2.318 27.5 1 97.75 164 GLU A CA 1
ATOM 1208 C C . GLU A 1 164 ? 15.781 1.746 26.219 1 97.75 164 GLU A C 1
ATOM 1210 O O . GLU A 1 164 ? 14.562 1.786 26 1 97.75 164 GLU A O 1
ATOM 1215 N N . LEU A 1 165 ? 16.672 1.277 25.375 1 98.06 165 LEU A N 1
ATOM 1216 C CA . LEU A 1 165 ? 16.25 0.682 24.125 1 98.06 165 LEU A CA 1
ATOM 1217 C C . LEU A 1 165 ? 15.367 -0.54 24.375 1 98.06 165 LEU A C 1
ATOM 1219 O O . LEU A 1 165 ? 14.32 -0.699 23.734 1 98.06 165 LEU A O 1
ATOM 1223 N N . ALA A 1 166 ? 15.789 -1.351 25.281 1 97.75 166 ALA A N 1
ATOM 1224 C CA . ALA A 1 166 ? 15.016 -2.539 25.625 1 97.75 166 ALA A CA 1
ATOM 1225 C C . ALA A 1 166 ? 13.641 -2.16 26.172 1 97.75 166 ALA A C 1
ATOM 1227 O O . ALA A 1 166 ? 12.633 -2.768 25.812 1 97.75 166 ALA A O 1
ATOM 1228 N N . GLN A 1 167 ? 13.594 -1.186 27.031 1 97.31 167 GLN A N 1
ATOM 1229 C CA . GLN A 1 167 ? 12.344 -0.717 27.609 1 97.31 167 GLN A CA 1
ATOM 1230 C C . GLN A 1 167 ? 11.43 -0.118 26.531 1 97.31 167 GLN A C 1
ATOM 1232 O O . GLN A 1 167 ? 10.219 -0.346 26.547 1 97.31 167 GLN A O 1
ATOM 1237 N N . ALA A 1 168 ? 12.039 0.67 25.703 1 96.81 168 ALA A N 1
ATOM 1238 C CA . ALA A 1 168 ? 11.289 1.291 24.609 1 96.81 168 ALA A CA 1
ATOM 1239 C C . ALA A 1 168 ? 10.672 0.235 23.703 1 96.81 168 ALA A C 1
ATOM 1241 O O . ALA A 1 168 ? 9.523 0.365 23.281 1 96.81 168 ALA A O 1
ATOM 1242 N N . TRP A 1 169 ? 11.453 -0.743 23.344 1 97.31 169 TRP A N 1
ATOM 1243 C CA . TRP A 1 169 ? 10.961 -1.827 22.5 1 97.31 169 TRP A CA 1
ATOM 1244 C C . TRP A 1 169 ? 9.797 -2.557 23.172 1 97.31 169 TRP A C 1
ATOM 1246 O O . TRP A 1 169 ? 8.789 -2.844 22.516 1 97.31 169 TRP A O 1
ATOM 1256 N N . GLU A 1 170 ? 9.898 -2.857 24.406 1 95.94 170 GLU A N 1
ATOM 1257 C CA . GLU A 1 170 ? 8.828 -3.531 25.141 1 95.94 170 GLU A CA 1
ATOM 1258 C C . GLU A 1 170 ? 7.543 -2.715 25.125 1 95.94 170 GLU A C 1
ATOM 1260 O O . GLU A 1 170 ? 6.457 -3.264 24.922 1 95.94 170 GLU A O 1
ATOM 1265 N N . ARG A 1 171 ? 7.68 -1.469 25.344 1 94 171 ARG A N 1
ATOM 1266 C CA . ARG A 1 171 ? 6.527 -0.577 25.328 1 94 171 ARG A CA 1
ATOM 1267 C C . ARG A 1 171 ? 5.863 -0.565 23.953 1 94 171 ARG A C 1
ATOM 1269 O O . ARG A 1 171 ? 4.641 -0.689 23.844 1 94 171 ARG A O 1
ATOM 1276 N N . ALA A 1 172 ? 6.641 -0.437 22.938 1 94.5 172 ALA A N 1
ATOM 1277 C CA . ALA A 1 172 ? 6.125 -0.336 21.578 1 94.5 172 ALA A CA 1
ATOM 1278 C C . ALA A 1 172 ? 5.527 -1.663 21.125 1 94.5 172 ALA A C 1
ATOM 1280 O O . ALA A 1 172 ? 4.594 -1.685 20.312 1 94.5 172 ALA A O 1
ATOM 1281 N N . SER A 1 173 ? 6.059 -2.758 21.578 1 93.25 173 SER A N 1
ATOM 1282 C CA . SER A 1 173 ? 5.645 -4.086 21.141 1 93.25 173 SER A CA 1
ATOM 1283 C C . SER A 1 173 ? 4.219 -4.398 21.594 1 93.25 173 SER A C 1
ATOM 1285 O O . SER A 1 173 ? 3.59 -5.324 21.078 1 93.25 173 SER A O 1
ATOM 1287 N N . GLY A 1 174 ? 3.65 -3.629 22.453 1 89.81 174 GLY A N 1
ATOM 1288 C CA . GLY A 1 174 ? 2.305 -3.84 22.969 1 89.81 174 GLY A CA 1
ATOM 1289 C C . GLY A 1 174 ? 1.224 -3.352 22.016 1 89.81 174 GLY A C 1
ATOM 1290 O O . GLY A 1 174 ? 0.039 -3.619 22.234 1 89.81 174 GLY A O 1
ATOM 1291 N N . TYR A 1 175 ? 1.538 -2.723 20.953 1 85.56 175 TYR A N 1
ATOM 1292 C CA . TYR A 1 175 ? 0.543 -2.09 20.094 1 85.56 175 TYR A CA 1
ATOM 1293 C C . TYR A 1 175 ? 0.214 -2.975 18.891 1 85.56 175 TYR A C 1
ATOM 1295 O O . TYR A 1 175 ? -0.499 -2.555 17.984 1 85.56 175 TYR A O 1
ATOM 1303 N N . GLY A 1 176 ? 0.583 -4.207 18.844 1 82.62 176 GLY A N 1
ATOM 1304 C CA . GLY A 1 176 ? 0.109 -5.207 17.891 1 82.62 176 GLY A CA 1
ATOM 1305 C C . GLY A 1 176 ? 0.568 -4.957 16.469 1 82.62 176 GLY A C 1
ATOM 1306 O O . GLY A 1 176 ? -0.147 -5.27 15.523 1 82.62 176 GLY A O 1
ATOM 1307 N N . CYS A 1 177 ? 1.558 -4.207 16.234 1 89.25 177 CYS A N 1
ATOM 1308 C CA . CYS A 1 177 ? 2.15 -4 14.922 1 89.25 177 CYS A CA 1
ATOM 1309 C C . CYS A 1 177 ? 3.674 -4.035 15 1 89.25 177 CYS A C 1
ATOM 1311 O O . CYS A 1 177 ? 4.242 -4.215 16.078 1 89.25 177 CYS A O 1
ATOM 1313 N N . ALA A 1 178 ? 4.324 -3.947 13.828 1 93.81 178 ALA A N 1
ATOM 1314 C CA . ALA A 1 178 ? 5.781 -3.975 13.781 1 93.81 178 ALA A CA 1
ATOM 1315 C C . ALA A 1 178 ? 6.379 -2.807 14.562 1 93.81 178 ALA A C 1
ATOM 1317 O O . ALA A 1 178 ? 5.797 -1.721 14.609 1 93.81 178 ALA A O 1
ATOM 1318 N N . VAL A 1 179 ? 7.488 -3.076 15.188 1 96.94 179 VAL A N 1
ATOM 1319 C CA . VAL A 1 179 ? 8.227 -2.061 15.93 1 96.94 179 VAL A CA 1
ATOM 1320 C C . VAL A 1 179 ? 9.57 -1.806 15.25 1 96.94 179 VAL A C 1
ATOM 1322 O O . VAL A 1 179 ? 10.211 -2.736 14.75 1 96.94 179 VAL A O 1
ATOM 1325 N N . PHE A 1 180 ? 9.945 -0.512 15.203 1 97.81 180 PHE A N 1
ATOM 1326 C CA . PHE A 1 180 ? 11.258 -0.205 14.633 1 97.81 180 PHE A CA 1
ATOM 1327 C C . PHE A 1 180 ? 11.922 0.94 15.383 1 97.81 180 PHE A C 1
ATOM 1329 O O . PHE A 1 180 ? 11.258 1.656 16.141 1 97.81 180 PHE A O 1
ATOM 1336 N N . ALA A 1 181 ? 13.234 1.018 15.234 1 98.12 181 ALA A N 1
ATOM 1337 C CA . ALA A 1 181 ? 14.031 2.139 15.727 1 98.12 181 ALA A CA 1
ATOM 1338 C C . ALA A 1 181 ? 14.547 2.996 14.578 1 98.12 181 ALA A C 1
ATOM 1340 O O . ALA A 1 181 ? 14.844 2.482 13.492 1 98.12 181 ALA A O 1
ATOM 1341 N N . GLU A 1 182 ? 14.594 4.266 14.867 1 97.75 182 GLU A N 1
ATOM 1342 C CA . GLU A 1 182 ? 15.211 5.227 13.961 1 97.75 182 GLU A CA 1
ATOM 1343 C C . GLU A 1 182 ? 16.297 6.031 14.672 1 97.75 182 GLU A C 1
ATOM 1345 O O . GLU A 1 182 ? 16.188 6.32 15.867 1 97.75 182 GLU A O 1
ATOM 1350 N N . ARG A 1 183 ? 17.297 6.336 13.859 1 97.88 183 ARG A N 1
ATOM 1351 C CA . ARG A 1 183 ? 18.266 7.281 14.406 1 97.88 183 ARG A CA 1
ATOM 1352 C C . ARG A 1 183 ? 17.578 8.562 14.867 1 97.88 183 ARG A C 1
ATOM 1354 O O . ARG A 1 183 ? 16.734 9.102 14.164 1 97.88 183 ARG A O 1
ATOM 1361 N N . TRP A 1 184 ? 17.969 8.992 16.047 1 97.44 184 TRP A N 1
ATOM 1362 C CA . TRP A 1 184 ? 17.453 10.258 16.547 1 97.44 184 TRP A CA 1
ATOM 1363 C C . TRP A 1 184 ? 17.984 11.422 15.719 1 97.44 184 TRP A C 1
ATOM 1365 O O . TRP A 1 184 ? 19.188 11.555 15.523 1 97.44 184 TRP A O 1
ATOM 1375 N N . ILE A 1 185 ? 17.156 12.219 15.203 1 97.31 185 ILE A N 1
ATOM 1376 C CA . ILE A 1 185 ? 17.531 13.414 14.461 1 97.31 185 ILE A CA 1
ATOM 1377 C C . ILE A 1 185 ? 17.422 14.641 15.367 1 97.31 185 ILE A C 1
ATOM 1379 O O . ILE A 1 185 ? 16.312 15.023 15.758 1 97.31 185 ILE A O 1
ATOM 1383 N N . ASP A 1 186 ? 18.484 15.172 15.695 1 94.88 186 ASP A N 1
ATOM 1384 C CA . ASP A 1 186 ? 18.516 16.438 16.422 1 94.88 186 ASP A CA 1
ATOM 1385 C C . ASP A 1 186 ? 18.328 17.625 15.461 1 94.88 186 ASP A C 1
ATOM 1387 O O . ASP A 1 186 ? 19.234 17.922 14.672 1 94.88 186 ASP A O 1
ATOM 1391 N N . GLY A 1 187 ? 17.156 18.188 15.531 1 95.81 187 GLY A N 1
ATOM 1392 C CA . GLY A 1 187 ? 16.875 19.266 14.594 1 95.81 187 GLY A CA 1
ATOM 1393 C C . GLY A 1 187 ? 15.523 19.906 14.828 1 95.81 187 GLY A C 1
ATOM 1394 O O . GLY A 1 187 ? 14.969 19.828 15.922 1 95.81 187 GLY A O 1
ATOM 1395 N N . VAL A 1 188 ? 15.102 20.656 13.828 1 96.5 188 VAL A N 1
ATOM 1396 C CA . VAL A 1 188 ? 13.859 21.422 13.891 1 96.5 188 VAL A CA 1
ATOM 1397 C C . VAL A 1 188 ? 12.75 20.656 13.172 1 96.5 188 VAL A C 1
ATOM 1399 O O . VAL A 1 188 ? 12.961 20.094 12.094 1 96.5 188 VAL A O 1
ATOM 1402 N N . GLU A 1 189 ? 11.586 20.609 13.805 1 97 189 GLU A N 1
ATOM 1403 C CA . GLU A 1 189 ? 10.445 19.906 13.227 1 97 189 GLU A CA 1
ATOM 1404 C C . GLU A 1 189 ? 9.609 20.844 12.359 1 97 189 GLU A C 1
ATOM 1406 O O . GLU A 1 189 ? 9.336 21.984 12.742 1 97 189 GLU A O 1
ATOM 1411 N N . TYR A 1 190 ? 9.328 20.391 11.203 1 98.12 190 TYR A N 1
ATOM 1412 C CA . TYR A 1 190 ? 8.422 21.078 10.273 1 98.12 190 TYR A CA 1
ATOM 1413 C C . TYR A 1 190 ? 7.297 20.141 9.836 1 98.12 190 TYR A C 1
ATOM 1415 O O . TYR A 1 190 ? 7.426 18.922 9.914 1 98.12 190 TYR A O 1
ATOM 1423 N N . THR A 1 191 ? 6.219 20.719 9.445 1 98 191 THR A N 1
ATOM 1424 C CA . THR A 1 191 ? 5.141 20 8.773 1 98 191 THR A CA 1
ATOM 1425 C C . THR A 1 191 ? 4.727 20.719 7.496 1 98 191 THR A C 1
ATOM 1427 O O . THR A 1 191 ? 4.684 21.953 7.457 1 98 191 THR A O 1
ATOM 1430 N N . GLY A 1 192 ? 4.578 20 6.465 1 98.62 192 GLY A N 1
ATOM 1431 C CA . GLY A 1 192 ? 4.117 20.531 5.195 1 98.62 192 GLY A CA 1
ATOM 1432 C C . GLY A 1 192 ? 2.826 19.891 4.711 1 98.62 192 GLY A C 1
ATOM 1433 O O . GLY A 1 192 ? 2.764 18.688 4.512 1 98.62 192 GLY A O 1
ATOM 1434 N N . GLY A 1 193 ? 1.839 20.703 4.52 1 98.25 193 GLY A N 1
ATOM 1435 C CA . GLY A 1 193 ? 0.574 20.234 3.979 1 98.25 193 GLY A CA 1
ATOM 1436 C C . GLY A 1 193 ? 0.513 20.312 2.463 1 98.25 193 GLY A C 1
ATOM 1437 O O . GLY A 1 193 ? 1.298 21.016 1.837 1 98.25 193 GLY A O 1
ATOM 1438 N N . MET A 1 194 ? -0.268 19.484 1.879 1 98.12 194 MET A N 1
ATOM 1439 C CA . MET A 1 194 ? -0.589 19.484 0.455 1 98.12 194 MET A CA 1
ATOM 1440 C C . MET A 1 194 ? -2.098 19.547 0.237 1 98.12 194 MET A C 1
ATOM 1442 O O . MET A 1 194 ? -2.855 18.875 0.941 1 98.12 194 MET A O 1
ATOM 1446 N N . LEU A 1 195 ? -2.549 20.422 -0.62 1 98.12 195 LEU A N 1
ATOM 1447 C CA . LEU A 1 195 ? -3.951 20.547 -1.005 1 98.12 195 LEU A CA 1
ATOM 1448 C C . LEU A 1 195 ? -4.098 20.562 -2.521 1 98.12 195 LEU A C 1
ATOM 1450 O O . LEU A 1 195 ? -3.662 21.516 -3.184 1 98.12 195 LEU A O 1
ATOM 1454 N N . LYS A 1 196 ? -4.676 19.516 -3.115 1 96.69 196 LYS A N 1
ATOM 1455 C CA . LYS A 1 196 ? -4.93 19.375 -4.547 1 96.69 196 LYS A CA 1
ATOM 1456 C C . LYS A 1 196 ? -3.652 19.594 -5.355 1 96.69 196 LYS A C 1
ATOM 1458 O O . LYS A 1 196 ? -3.646 20.359 -6.32 1 96.69 196 LYS A O 1
ATOM 1463 N N . GLY A 1 197 ? -2.605 18.984 -4.852 1 95.44 197 GLY A N 1
ATOM 1464 C CA . GLY A 1 197 ? -1.345 18.953 -5.574 1 95.44 197 GLY A CA 1
ATOM 1465 C C . GLY A 1 197 ? -0.509 20.203 -5.348 1 95.44 197 GLY A C 1
ATOM 1466 O O . GLY A 1 197 ? 0.574 20.344 -5.922 1 95.44 197 GLY A O 1
ATOM 1467 N N . VAL A 1 198 ? -0.994 21.078 -4.453 1 97.38 198 VAL A N 1
ATOM 1468 C CA . VAL A 1 198 ? -0.289 22.312 -4.16 1 97.38 198 VAL A CA 1
ATOM 1469 C C . VAL A 1 198 ? 0.217 22.297 -2.721 1 97.38 198 VAL A C 1
ATOM 1471 O O . VAL A 1 198 ? -0.537 21.984 -1.795 1 97.38 198 VAL A O 1
ATOM 1474 N N . PRO A 1 199 ? 1.495 22.562 -2.547 1 98 199 PRO A N 1
ATOM 1475 C CA . PRO A 1 199 ? 1.98 22.594 -1.166 1 98 199 PRO A CA 1
ATOM 1476 C C . PRO A 1 199 ? 1.459 23.812 -0.392 1 98 199 PRO A C 1
ATOM 1478 O O . PRO A 1 199 ? 1.32 24.891 -0.958 1 98 199 PRO A O 1
ATOM 1481 N N . LEU A 1 200 ? 1.146 23.641 0.819 1 98.62 200 LEU A N 1
ATOM 1482 C CA . LEU A 1 200 ? 0.792 24.719 1.728 1 98.62 200 LEU A CA 1
ATOM 1483 C C . LEU A 1 200 ? 2.029 25.266 2.436 1 98.62 200 LEU A C 1
ATOM 1485 O O . LEU A 1 200 ? 3.088 24.625 2.412 1 98.62 200 LEU A O 1
ATOM 1489 N N . PRO A 1 201 ? 1.915 26.453 3.01 1 98.56 201 PRO A N 1
ATOM 1490 C CA . PRO A 1 201 ? 3.039 26.969 3.793 1 98.56 201 PRO A CA 1
ATOM 1491 C C . PRO A 1 201 ? 3.49 26 4.887 1 98.56 201 PRO A C 1
ATOM 1493 O O . PRO A 1 201 ? 2.658 25.344 5.512 1 98.56 201 PRO A O 1
ATOM 1496 N N . LEU A 1 202 ? 4.824 25.969 5.074 1 98.75 202 LEU A N 1
ATOM 1497 C CA . LEU A 1 202 ? 5.359 25.109 6.121 1 98.75 202 LEU A CA 1
ATOM 1498 C C . LEU A 1 202 ? 5.066 25.688 7.5 1 98.75 202 LEU A C 1
ATOM 1500 O O . LEU A 1 202 ? 5.02 26.906 7.672 1 98.75 202 LEU A O 1
ATOM 1504 N N . ILE A 1 203 ? 4.879 24.797 8.414 1 98.38 203 ILE A N 1
ATOM 1505 C CA . ILE A 1 203 ? 4.762 25.172 9.82 1 98.38 203 ILE A CA 1
ATOM 1506 C C . ILE A 1 203 ? 5.969 24.656 10.594 1 98.38 203 ILE A C 1
ATOM 1508 O O . ILE A 1 203 ? 6.332 23.484 10.469 1 98.38 203 ILE A O 1
ATOM 1512 N N . ARG A 1 204 ? 6.602 25.516 11.297 1 98.12 204 ARG A N 1
ATOM 1513 C CA . ARG A 1 204 ? 7.668 25.109 12.203 1 98.12 204 ARG A CA 1
ATOM 1514 C C . ARG A 1 204 ? 7.129 24.875 13.609 1 98.12 204 ARG A C 1
ATOM 1516 O O . ARG A 1 204 ? 6.402 25.703 14.156 1 98.12 204 ARG A O 1
ATOM 1523 N N . LEU A 1 205 ? 7.422 23.719 14.141 1 95.31 205 LEU A N 1
ATOM 1524 C CA . LEU A 1 205 ? 6.977 23.375 15.484 1 95.31 205 LEU A CA 1
ATOM 1525 C C . LEU A 1 205 ? 8.094 23.578 16.5 1 95.31 205 LEU A C 1
ATOM 1527 O O . LEU A 1 205 ? 9.25 23.281 16.234 1 95.31 205 LEU A O 1
ATOM 1531 N N . GLU A 1 206 ? 7.695 24.125 17.578 1 92.69 206 GLU A N 1
ATOM 1532 C CA . GLU A 1 206 ? 8.602 24.344 18.688 1 92.69 206 GLU A CA 1
ATOM 1533 C C . GLU A 1 206 ? 7.98 23.891 20 1 92.69 206 GLU A C 1
ATOM 1535 O O . GLU A 1 206 ? 6.902 24.344 20.391 1 92.69 206 GLU A O 1
ATOM 1540 N N . THR A 1 207 ? 8.617 22.953 20.594 1 88.38 207 THR A N 1
ATOM 1541 C CA . THR A 1 207 ? 8.109 22.438 21.859 1 88.38 207 THR A CA 1
ATOM 1542 C C . THR A 1 207 ? 9.25 22.203 22.844 1 88.38 207 THR A C 1
ATOM 1544 O O . THR A 1 207 ? 10.359 21.859 22.438 1 88.38 207 THR A O 1
ATOM 1547 N N . PRO A 1 208 ? 9 22.469 24.141 1 85.38 208 PRO A N 1
ATOM 1548 C CA . PRO A 1 208 ? 10.023 22.156 25.156 1 85.38 208 PRO A CA 1
ATOM 1549 C C . PRO A 1 208 ? 10.219 20.656 25.359 1 85.38 208 PRO A C 1
ATOM 1551 O O . PRO A 1 208 ? 11.188 20.25 26 1 85.38 208 PRO A O 1
ATOM 1554 N N . HIS A 1 209 ? 9.391 19.875 24.859 1 84 209 HIS A N 1
ATOM 1555 C CA . HIS A 1 209 ? 9.523 18.438 24.953 1 84 209 HIS A CA 1
ATOM 1556 C C . HIS A 1 209 ? 10.656 17.922 24.062 1 84 209 HIS A C 1
ATOM 1558 O O . HIS A 1 209 ? 11.094 18.609 23.156 1 84 209 HIS A O 1
ATOM 1564 N N . ALA A 1 210 ? 11.117 16.766 24.453 1 80.25 21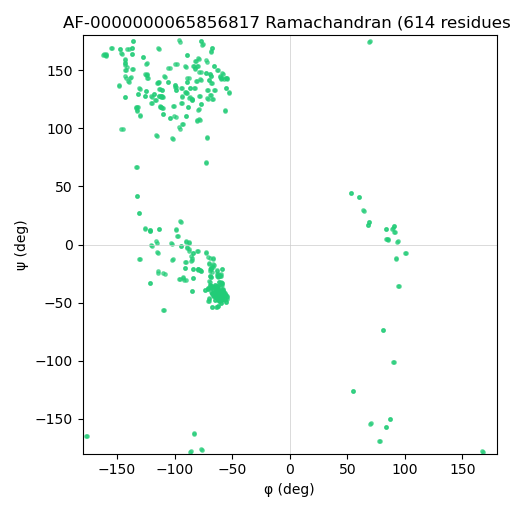0 ALA A N 1
ATOM 1565 C CA . ALA A 1 210 ? 12.203 16.172 23.672 1 80.25 210 ALA A CA 1
ATOM 1566 C C . ALA A 1 210 ? 11.773 15.969 22.219 1 80.25 210 ALA A C 1
ATOM 1568 O O . ALA A 1 210 ? 12.602 16 21.312 1 80.25 210 ALA A O 1
ATOM 1569 N N . PHE A 1 211 ? 10.469 15.672 22.062 1 79.81 211 PHE A N 1
ATOM 1570 C CA . PHE A 1 211 ? 9.891 15.578 20.734 1 79.81 211 PHE A CA 1
ATOM 1571 C C . PHE A 1 211 ? 8.391 15.859 20.766 1 79.81 211 PHE A C 1
ATOM 1573 O O . PHE A 1 211 ? 7.82 16.062 21.844 1 79.81 211 PHE A O 1
ATOM 1580 N N . TYR A 1 212 ? 7.781 16.031 19.625 1 82.5 212 TYR A N 1
ATOM 1581 C CA . TYR A 1 212 ? 6.375 16.375 19.438 1 82.5 212 TYR A CA 1
ATOM 1582 C C . TYR A 1 212 ? 5.473 15.188 19.766 1 82.5 212 TYR A C 1
ATOM 1584 O O . TYR A 1 212 ? 4.855 14.609 18.859 1 82.5 212 TYR A O 1
ATOM 1592 N N . ASP A 1 213 ? 5.363 14.836 21.047 1 82.25 213 ASP A N 1
ATOM 1593 C CA . ASP A 1 213 ? 4.602 13.68 21.516 1 82.25 213 ASP A CA 1
ATOM 1594 C C . ASP A 1 213 ? 3.133 14.039 21.734 1 82.25 213 ASP A C 1
ATOM 1596 O O . ASP A 1 213 ? 2.699 15.141 21.391 1 82.25 213 ASP A O 1
ATOM 1600 N N . PHE A 1 214 ? 2.393 13.078 22.188 1 79.81 214 PHE A N 1
ATOM 1601 C CA . PHE A 1 214 ? 0.947 13.227 22.312 1 79.81 214 PHE A CA 1
ATOM 1602 C C . PHE A 1 214 ? 0.599 14.406 23.203 1 79.81 214 PHE A C 1
ATOM 1604 O O . PHE A 1 214 ? -0.292 15.195 22.891 1 79.81 214 PHE A O 1
ATOM 1611 N N . ASP A 1 215 ? 1.284 14.5 24.234 1 82.19 215 ASP A N 1
ATOM 1612 C CA . ASP A 1 215 ? 1.049 15.602 25.156 1 82.19 215 ASP A CA 1
ATOM 1613 C C . ASP A 1 215 ? 1.346 16.953 24.516 1 82.19 215 ASP A C 1
ATOM 1615 O O . ASP A 1 215 ? 0.569 17.891 24.656 1 82.19 215 ASP A O 1
ATOM 1619 N N . ALA A 1 216 ? 2.385 17.047 23.844 1 83 216 ALA A N 1
ATOM 1620 C CA . ALA A 1 216 ? 2.754 18.281 23.156 1 83 216 ALA A CA 1
ATOM 1621 C C . ALA A 1 216 ? 1.729 18.641 22.078 1 83 216 ALA A C 1
ATOM 1623 O O . ALA A 1 216 ? 1.442 19.812 21.859 1 83 216 ALA A O 1
ATOM 1624 N N . LYS A 1 217 ? 1.181 17.672 21.422 1 79.38 217 LYS A N 1
ATOM 1625 C CA . LYS A 1 217 ? 0.234 17.859 20.328 1 79.38 217 LYS A CA 1
ATOM 1626 C C . LYS A 1 217 ? -1.109 18.375 20.844 1 79.38 217 LYS A C 1
ATOM 1628 O O . LYS A 1 217 ? -1.723 19.25 20.234 1 79.38 217 LYS A O 1
ATOM 1633 N N . TYR A 1 218 ? -1.486 17.844 22 1 76.56 218 TYR A N 1
ATOM 1634 C CA . TYR A 1 218 ? -2.916 17.984 22.25 1 76.56 218 TYR A CA 1
ATOM 1635 C C . TYR A 1 218 ? -3.172 18.531 23.641 1 76.56 218 TYR A C 1
ATOM 1637 O O . TYR A 1 218 ? -4.281 18.984 23.953 1 76.56 218 TYR A O 1
ATOM 1645 N N . ARG A 1 219 ? -2.139 18.516 24.406 1 77 219 ARG A N 1
ATOM 1646 C CA . ARG A 1 219 ? -2.418 18.891 25.797 1 77 219 ARG A CA 1
ATOM 1647 C C . ARG A 1 219 ? -1.599 20.109 26.219 1 77 219 ARG A C 1
ATOM 1649 O O . ARG A 1 219 ? -2.061 20.922 27 1 77 219 ARG A O 1
ATOM 1656 N N . ALA A 1 220 ? -0.47 20.172 25.672 1 76.81 220 ALA A N 1
ATOM 1657 C CA . ALA A 1 220 ? 0.45 21.219 26.125 1 76.81 220 ALA A CA 1
ATOM 1658 C C . ALA A 1 220 ? 0.084 22.578 25.547 1 76.81 220 ALA A C 1
ATOM 1660 O O . ALA A 1 220 ? -0.259 22.672 24.359 1 76.81 220 ALA A O 1
ATOM 1661 N N . ASP A 1 221 ? 0.221 23.531 26.297 1 79.81 221 ASP A N 1
ATOM 1662 C CA . ASP A 1 221 ? 0.024 24.906 25.844 1 79.81 221 ASP A CA 1
ATOM 1663 C C . ASP A 1 221 ? 1.356 25.562 25.484 1 79.81 221 ASP A C 1
ATOM 1665 O O . ASP A 1 221 ? 1.395 26.734 25.109 1 79.81 221 ASP A O 1
ATOM 1669 N N . THR A 1 222 ? 2.293 24.766 25.516 1 83.5 222 THR A N 1
ATOM 1670 C CA . THR A 1 222 ? 3.623 25.344 25.359 1 83.5 222 THR A CA 1
ATOM 1671 C C . THR A 1 222 ? 4.145 25.109 23.938 1 83.5 222 THR A C 1
ATOM 1673 O O . THR A 1 222 ? 5.188 25.641 23.562 1 83.5 222 THR A O 1
ATOM 1676 N N . THR A 1 223 ? 3.471 24.25 23.25 1 88.19 223 THR A N 1
ATOM 1677 C CA . THR A 1 223 ? 3.891 24.062 21.875 1 88.19 223 THR A CA 1
ATOM 1678 C C . THR A 1 223 ? 3.555 25.281 21.016 1 88.19 223 THR A C 1
ATOM 1680 O O . THR A 1 223 ? 2.443 25.812 21.094 1 88.19 223 THR A O 1
ATOM 1683 N N . ARG A 1 224 ? 4.57 25.766 20.391 1 92.5 224 ARG A N 1
ATOM 1684 C CA . ARG A 1 224 ? 4.379 26.922 19.516 1 92.5 224 ARG A CA 1
ATOM 1685 C C . ARG A 1 224 ? 4.434 26.5 18.047 1 92.5 224 ARG A C 1
ATOM 1687 O O . ARG A 1 224 ? 5.254 25.672 17.656 1 92.5 224 ARG A O 1
ATOM 1694 N N . TYR A 1 225 ? 3.557 27.094 17.281 1 94.44 225 TYR A N 1
ATOM 1695 C CA . TYR A 1 225 ? 3.479 26.875 15.844 1 94.44 225 TYR A CA 1
ATOM 1696 C C . TYR A 1 225 ? 3.766 28.156 15.078 1 94.44 225 TYR A C 1
ATOM 1698 O O . TYR A 1 225 ? 3.15 29.188 15.336 1 94.44 225 TYR A O 1
ATOM 1706 N N . HIS A 1 226 ? 4.707 28.078 14.234 1 96.69 226 HIS A N 1
ATOM 1707 C CA . HIS A 1 226 ? 5.117 29.25 13.484 1 96.69 226 HIS A CA 1
ATOM 1708 C C . HIS A 1 226 ? 4.785 29.109 12 1 96.69 226 HIS A C 1
ATOM 1710 O O . HIS A 1 226 ? 5.312 28.219 11.328 1 96.69 226 HIS A O 1
ATOM 1716 N N . CYS A 1 227 ? 3.984 29.938 11.5 1 96.75 227 CYS A N 1
ATOM 1717 C CA . CYS A 1 227 ? 3.598 30.062 10.102 1 96.75 227 CYS A CA 1
ATOM 1718 C C . CYS A 1 227 ? 3.363 31.516 9.719 1 96.75 227 CYS A C 1
ATOM 1720 O O . CYS A 1 227 ? 2.33 32.094 10.055 1 96.75 227 CYS A O 1
ATOM 1722 N N . PRO A 1 228 ? 4.266 32.219 9.094 1 96.62 228 PRO A N 1
ATOM 1723 C CA . PRO A 1 228 ? 5.402 31.672 8.344 1 96.62 228 PRO A CA 1
ATOM 1724 C C . PRO A 1 228 ? 6.402 30.953 9.242 1 96.62 228 PRO A C 1
ATOM 1726 O O . PRO A 1 228 ? 6.52 31.266 10.43 1 96.62 228 PRO A O 1
ATOM 1729 N N . CYS A 1 229 ? 7.133 29.984 8.641 1 97.69 229 CYS A N 1
ATOM 1730 C CA . CYS A 1 229 ? 7.926 29.031 9.398 1 97.69 229 CYS A CA 1
ATOM 1731 C C . CYS A 1 229 ? 9.305 29.594 9.719 1 97.69 229 CYS A C 1
ATOM 1733 O O . CYS A 1 229 ? 10.062 29 10.484 1 97.69 229 CYS A O 1
ATOM 1735 N N . GLY A 1 230 ? 9.711 30.672 9.18 1 96.62 230 GLY A N 1
ATOM 1736 C CA . GLY A 1 230 ? 10.961 31.328 9.523 1 96.62 230 GLY A CA 1
ATOM 1737 C C . GLY A 1 230 ? 12.078 31.047 8.531 1 96.62 230 GLY A C 1
ATOM 1738 O O . GLY A 1 230 ? 13.141 31.672 8.578 1 96.62 230 GLY A O 1
ATOM 1739 N N . LEU A 1 231 ? 11.891 30.172 7.578 1 97.38 231 LEU A N 1
ATOM 1740 C CA . LEU A 1 231 ? 12.859 29.891 6.527 1 97.38 231 LEU A CA 1
ATOM 1741 C C . LEU A 1 231 ? 12.789 30.953 5.43 1 97.38 231 LEU A C 1
ATOM 1743 O O . LEU A 1 231 ? 11.758 31.594 5.25 1 97.38 231 LEU A O 1
ATOM 1747 N N . ASP A 1 232 ? 13.914 31.125 4.762 1 96.88 232 ASP A N 1
ATOM 1748 C CA . ASP A 1 232 ? 13.836 31.984 3.586 1 96.88 232 ASP A CA 1
ATOM 1749 C C . ASP A 1 232 ? 13.016 31.328 2.479 1 96.88 232 ASP A C 1
ATOM 1751 O O . ASP A 1 232 ? 12.789 30.109 2.502 1 96.88 232 ASP A O 1
ATOM 1755 N N . THR A 1 233 ? 12.648 32.094 1.517 1 96.88 233 THR A N 1
ATOM 1756 C CA . THR A 1 233 ? 11.711 31.672 0.482 1 96.88 233 THR A CA 1
ATOM 1757 C C . THR A 1 233 ? 12.281 30.5 -0.318 1 96.88 233 THR A C 1
ATOM 1759 O O . THR A 1 233 ? 11.562 29.562 -0.661 1 96.88 233 THR A O 1
ATOM 1762 N N . GLY A 1 234 ? 13.5 30.594 -0.649 1 98.06 234 GLY A N 1
ATOM 1763 C CA . GLY A 1 234 ? 14.141 29.531 -1.416 1 98.06 234 GLY A CA 1
ATOM 1764 C C . GLY A 1 234 ? 14.172 28.203 -0.684 1 98.06 234 GLY A C 1
ATOM 1765 O O . GLY A 1 234 ? 13.836 27.156 -1.257 1 98.06 234 GLY A O 1
ATOM 1766 N N . ARG A 1 235 ? 14.586 28.281 0.588 1 98.06 235 ARG A N 1
ATOM 1767 C CA . ARG A 1 235 ? 14.68 27.062 1.394 1 98.06 235 ARG A CA 1
ATOM 1768 C C . ARG A 1 235 ? 13.297 26.453 1.638 1 98.06 235 ARG A C 1
ATOM 1770 O O . ARG A 1 235 ? 13.133 25.234 1.593 1 98.06 235 ARG A O 1
ATOM 1777 N N . GLU A 1 236 ? 12.359 27.266 1.932 1 98.38 236 GLU A N 1
ATOM 1778 C CA . GLU A 1 236 ? 11 26.766 2.121 1 98.38 236 GLU A CA 1
ATOM 1779 C C . GLU A 1 236 ? 10.477 26.078 0.857 1 98.38 236 GLU A C 1
ATOM 1781 O O . GLU A 1 236 ? 9.852 25.031 0.927 1 98.38 236 GLU A O 1
ATOM 1786 N N . ALA A 1 237 ? 10.719 26.672 -0.269 1 98.44 237 ALA A N 1
ATOM 1787 C CA . ALA A 1 237 ? 10.289 26.094 -1.538 1 98.44 237 ALA A CA 1
ATOM 1788 C C . ALA A 1 237 ? 10.914 24.719 -1.764 1 98.44 237 ALA A C 1
ATOM 1790 O O . ALA A 1 237 ? 10.266 23.812 -2.281 1 98.44 237 ALA A O 1
ATOM 1791 N N . GLU A 1 238 ? 12.148 24.641 -1.381 1 98.5 238 GLU A N 1
ATOM 1792 C CA . GLU A 1 238 ? 12.844 23.359 -1.492 1 98.5 238 GLU A CA 1
ATOM 1793 C C . GLU A 1 238 ? 12.164 22.281 -0.646 1 98.5 238 GLU A C 1
ATOM 1795 O O . GLU A 1 238 ? 11.969 21.156 -1.106 1 98.5 238 GLU A O 1
ATOM 1800 N N . LEU A 1 239 ? 11.859 22.609 0.564 1 98.75 239 LEU A N 1
ATOM 1801 C CA . LEU A 1 239 ? 11.219 21.656 1.465 1 98.75 239 LEU A CA 1
ATOM 1802 C C . LEU A 1 239 ? 9.797 21.344 1.009 1 98.75 239 LEU A C 1
ATOM 1804 O O . LEU A 1 239 ? 9.328 20.219 1.146 1 98.75 239 LEU A O 1
ATOM 1808 N N . GLN A 1 240 ? 9.109 22.359 0.458 1 98.81 240 GLN A N 1
ATOM 1809 C CA . GLN A 1 240 ? 7.785 22.141 -0.107 1 98.81 240 GLN A CA 1
ATOM 1810 C C . GLN A 1 240 ? 7.836 21.156 -1.276 1 98.81 240 GLN A C 1
ATOM 1812 O O . GLN A 1 240 ? 6.969 20.297 -1.404 1 98.81 240 GLN A O 1
ATOM 1817 N N . ALA A 1 241 ? 8.828 21.297 -2.07 1 98.75 241 ALA A N 1
ATOM 1818 C CA . ALA A 1 241 ? 9.008 20.375 -3.186 1 98.75 241 ALA A CA 1
ATOM 1819 C C . ALA A 1 241 ? 9.258 18.953 -2.688 1 98.75 241 ALA A C 1
ATOM 1821 O O . ALA A 1 241 ? 8.758 17.984 -3.266 1 98.75 241 ALA A O 1
ATOM 1822 N N . LEU A 1 242 ? 10.039 18.844 -1.63 1 98.75 242 LEU A N 1
ATOM 1823 C CA . LEU A 1 242 ? 10.312 17.531 -1.021 1 98.75 242 LEU A CA 1
ATOM 1824 C C . LEU A 1 242 ? 9.031 16.922 -0.479 1 98.75 242 LEU A C 1
ATOM 1826 O O . LEU A 1 242 ? 8.797 15.719 -0.649 1 98.75 242 LEU A O 1
ATOM 1830 N N . VAL A 1 243 ? 8.172 17.734 0.12 1 98.75 243 VAL A N 1
ATOM 1831 C CA . VAL A 1 243 ? 6.887 17.297 0.659 1 98.75 243 VAL A CA 1
ATOM 1832 C C . VAL A 1 243 ? 6.012 16.75 -0.468 1 98.75 243 VAL A C 1
ATOM 1834 O O . VAL A 1 243 ? 5.434 15.672 -0.35 1 98.75 243 VAL A O 1
ATOM 1837 N N . LEU A 1 244 ? 5.949 17.469 -1.545 1 98.56 244 LEU A N 1
ATOM 1838 C CA . LEU A 1 244 ? 5.141 17.047 -2.684 1 98.56 244 LEU A CA 1
ATOM 1839 C C . LEU A 1 244 ? 5.664 15.734 -3.266 1 98.56 244 LEU A C 1
ATOM 1841 O O . LEU A 1 244 ? 4.879 14.836 -3.594 1 98.56 244 LEU A O 1
ATOM 1845 N N . ARG A 1 245 ? 6.98 15.633 -3.355 1 98.31 245 ARG A N 1
ATOM 1846 C CA . ARG A 1 245 ? 7.586 14.414 -3.883 1 98.31 245 ARG A CA 1
ATOM 1847 C C . ARG A 1 245 ? 7.32 13.227 -2.961 1 98.31 245 ARG A C 1
ATOM 1849 O O . ARG A 1 245 ? 7.039 12.117 -3.428 1 98.31 245 ARG A O 1
ATOM 1856 N N . ALA A 1 246 ? 7.422 13.492 -1.689 1 98.75 246 ALA A N 1
ATOM 1857 C CA . ALA A 1 246 ? 7.145 12.445 -0.707 1 98.75 246 ALA A CA 1
ATOM 1858 C C . ALA A 1 246 ? 5.723 11.914 -0.865 1 98.75 246 ALA A C 1
ATOM 1860 O O . ALA A 1 246 ? 5.504 10.695 -0.82 1 98.75 246 ALA A O 1
ATOM 1861 N N . CYS A 1 247 ? 4.766 12.797 -1.06 1 98.56 247 CYS A N 1
ATOM 1862 C CA . CYS A 1 247 ? 3.371 12.414 -1.271 1 98.56 247 CYS A CA 1
ATOM 1863 C C . CYS A 1 247 ? 3.207 11.648 -2.576 1 98.56 247 CYS A C 1
ATOM 1865 O O . CYS A 1 247 ? 2.57 10.594 -2.604 1 98.56 247 CYS A O 1
ATOM 1867 N N . GLN A 1 248 ? 3.865 12.102 -3.59 1 97.19 248 GLN A N 1
ATOM 1868 C CA . GLN A 1 248 ? 3.754 11.492 -4.91 1 97.19 248 GLN A CA 1
ATOM 1869 C C . GLN A 1 248 ? 4.262 10.055 -4.895 1 97.19 248 GLN A C 1
ATOM 1871 O O . GLN A 1 248 ? 3.646 9.164 -5.488 1 97.19 248 GLN A O 1
ATOM 1876 N N . ILE A 1 249 ? 5.32 9.82 -4.227 1 97.75 249 ILE A N 1
ATOM 1877 C CA . ILE A 1 249 ? 5.969 8.516 -4.207 1 97.75 249 ILE A CA 1
ATOM 1878 C C . ILE A 1 249 ? 5.023 7.473 -3.609 1 97.75 249 ILE A C 1
ATOM 1880 O O . ILE A 1 249 ? 4.957 6.34 -4.086 1 97.75 249 ILE A O 1
ATOM 1884 N N . VAL A 1 250 ? 4.242 7.879 -2.633 1 98.12 250 VAL A N 1
ATOM 1885 C CA . VAL A 1 250 ? 3.391 6.891 -1.974 1 98.12 250 VAL A CA 1
ATOM 1886 C C . VAL A 1 250 ? 1.955 7.031 -2.475 1 98.12 250 VAL A C 1
ATOM 1888 O O . VAL A 1 250 ? 1.051 6.348 -1.985 1 98.12 250 VAL A O 1
ATOM 1891 N N . GLY A 1 251 ? 1.666 7.902 -3.361 1 96.81 251 GLY A N 1
ATOM 1892 C CA . GLY A 1 251 ? 0.398 7.977 -4.07 1 96.81 251 GLY A CA 1
ATOM 1893 C C . GLY A 1 251 ? -0.622 8.859 -3.373 1 96.81 251 GLY A C 1
ATOM 1894 O O . GLY A 1 251 ? -1.816 8.789 -3.668 1 96.81 251 GLY A O 1
ATOM 1895 N N . VAL A 1 252 ? -0.199 9.664 -2.455 1 98.12 252 VAL A N 1
ATOM 1896 C CA . VAL A 1 252 ? -1.108 10.539 -1.725 1 98.12 252 VAL A CA 1
ATOM 1897 C C . VAL A 1 252 ? -1.705 11.57 -2.676 1 98.12 252 VAL A C 1
ATOM 1899 O O . VAL A 1 252 ? -0.992 12.156 -3.496 1 98.12 252 VAL A O 1
ATOM 1902 N N . SER A 1 253 ? -3.008 11.719 -2.58 1 96.81 253 SER A N 1
ATOM 1903 C CA . SER A 1 253 ? -3.721 12.672 -3.422 1 96.81 253 SER A CA 1
ATOM 1904 C C . SER A 1 253 ? -4.766 13.445 -2.621 1 96.81 253 SER A C 1
ATOM 1906 O O . SER A 1 253 ? -5.082 13.078 -1.487 1 96.81 253 SER A O 1
ATOM 1908 N N . GLY A 1 254 ? -5.254 14.578 -3.201 1 97.62 254 GLY A N 1
ATOM 1909 C CA . GLY A 1 254 ? -6.277 15.406 -2.586 1 97.62 254 GLY A CA 1
ATOM 1910 C C . GLY A 1 254 ? -5.73 16.344 -1.531 1 97.62 254 GLY A C 1
ATOM 1911 O O . GLY A 1 254 ? -5.629 17.562 -1.761 1 97.62 254 GLY A O 1
ATOM 1912 N N . TRP A 1 255 ? -5.387 15.742 -0.38 1 98.44 255 TRP A N 1
ATOM 1913 C CA . TRP A 1 255 ? -4.805 16.531 0.705 1 98.44 255 TRP A CA 1
ATOM 1914 C C . TRP A 1 255 ? -4.055 15.633 1.683 1 98.44 255 TRP A C 1
ATOM 1916 O O . TRP A 1 255 ? -4.156 14.406 1.612 1 98.44 255 TRP A O 1
ATOM 1926 N N . GLY A 1 256 ? -3.27 16.141 2.443 1 98.25 256 GLY A N 1
ATOM 1927 C CA . GLY A 1 256 ? -2.471 15.445 3.441 1 98.25 256 GLY A CA 1
ATOM 1928 C C . GLY A 1 256 ? -1.368 16.312 4.027 1 98.25 256 GLY A C 1
ATOM 1929 O O . GLY A 1 256 ? -1.291 17.516 3.738 1 98.25 256 GLY A O 1
ATOM 1930 N N . ARG A 1 257 ? -0.642 15.703 4.883 1 98 257 ARG A N 1
ATOM 1931 C CA . ARG A 1 257 ? 0.469 16.406 5.516 1 98 257 ARG A CA 1
ATOM 1932 C C . ARG A 1 257 ? 1.666 15.484 5.707 1 98 257 ARG A C 1
ATOM 1934 O O . ARG A 1 257 ? 1.498 14.297 5.98 1 98 257 ARG A O 1
ATOM 1941 N N . VAL A 1 258 ? 2.848 16.047 5.535 1 98.62 258 VAL A N 1
ATOM 1942 C CA . VAL A 1 258 ? 4.094 15.312 5.738 1 98.62 258 VAL A CA 1
ATOM 1943 C C . VAL A 1 258 ? 4.891 15.961 6.871 1 98.62 258 VAL A C 1
ATOM 1945 O O . VAL A 1 258 ? 5.066 17.172 6.902 1 98.62 258 VAL A O 1
ATOM 1948 N N . ASP A 1 259 ? 5.301 15.156 7.781 1 97.88 259 ASP A N 1
ATOM 1949 C CA . ASP A 1 259 ? 6.176 15.617 8.852 1 97.88 259 ASP A CA 1
ATOM 1950 C C . ASP A 1 259 ? 7.645 15.375 8.508 1 97.88 259 ASP A C 1
ATOM 1952 O O . ASP A 1 259 ? 7.992 14.328 7.957 1 97.88 259 ASP A O 1
ATOM 1956 N N . LEU A 1 260 ? 8.438 16.359 8.742 1 97.69 260 LEU A N 1
ATOM 1957 C CA . LEU A 1 260 ? 9.867 16.203 8.484 1 97.69 260 LEU A CA 1
ATOM 1958 C C . LEU A 1 260 ? 10.688 16.938 9.539 1 97.69 260 LEU A C 1
ATOM 1960 O O . LEU A 1 260 ? 10.18 17.828 10.227 1 97.69 260 LEU A O 1
ATOM 1964 N N . LEU A 1 261 ? 11.875 16.516 9.703 1 98.06 261 LEU A N 1
ATOM 1965 C CA . LEU A 1 261 ? 12.875 17.141 10.555 1 98.06 261 LEU A CA 1
ATOM 1966 C C . LEU A 1 261 ? 14.039 17.672 9.727 1 98.06 261 LEU A C 1
ATOM 1968 O O . LEU A 1 261 ? 14.469 17.031 8.766 1 98.06 261 LEU A O 1
ATOM 1972 N N . VAL A 1 262 ? 14.5 18.828 10.086 1 98.25 262 VAL A N 1
ATOM 1973 C CA . VAL A 1 262 ? 15.727 19.359 9.508 1 98.25 262 VAL A CA 1
ATOM 1974 C C . VAL A 1 262 ? 16.844 19.359 10.555 1 98.25 262 VAL A C 1
ATOM 1976 O O . VAL A 1 262 ? 16.734 20.031 11.578 1 98.25 262 VAL A O 1
ATOM 1979 N N . ASP A 1 263 ? 17.875 18.594 10.273 1 97.88 263 ASP A N 1
ATOM 1980 C CA . ASP A 1 263 ? 18.922 18.438 11.297 1 97.88 263 ASP A CA 1
ATOM 1981 C C . ASP A 1 263 ? 19.812 19.688 11.344 1 97.88 263 ASP A C 1
ATOM 1983 O O . ASP A 1 263 ? 19.578 20.656 10.625 1 97.88 263 ASP A O 1
ATOM 1987 N N . ARG A 1 264 ? 20.828 19.672 12.148 1 96.44 264 ARG A N 1
ATOM 1988 C CA . ARG A 1 264 ? 21.656 20.828 12.414 1 96.44 264 ARG A CA 1
ATOM 1989 C C . ARG A 1 264 ? 22.484 21.219 11.188 1 96.44 264 ARG A C 1
ATOM 1991 O O . ARG A 1 264 ? 22.891 22.359 11.039 1 96.44 264 ARG A O 1
ATOM 1998 N N . SER A 1 265 ? 22.703 20.312 10.305 1 97.25 265 SER A N 1
ATOM 1999 C CA . SER A 1 265 ? 23.469 20.578 9.094 1 97.25 265 SER A CA 1
ATOM 2000 C C . SER A 1 265 ? 22.562 21.109 7.977 1 97.25 265 SER A C 1
ATOM 2002 O O . SER A 1 265 ? 23.031 21.438 6.895 1 97.25 265 SER A O 1
ATOM 2004 N N . GLY A 1 266 ? 21.266 21.125 8.25 1 97.19 266 GLY A N 1
ATOM 2005 C CA . GLY A 1 266 ? 20.312 21.594 7.254 1 97.19 266 GLY A CA 1
ATOM 2006 C C . GLY A 1 266 ? 19.734 20.484 6.41 1 97.19 266 GLY A C 1
ATOM 2007 O O . GLY A 1 266 ? 18.953 20.734 5.488 1 97.19 266 GLY A O 1
ATOM 2008 N N . GLN A 1 267 ? 20.094 19.281 6.695 1 98.12 267 GLN A N 1
ATOM 2009 C CA . GLN A 1 267 ? 19.594 18.125 5.961 1 98.12 267 GLN A CA 1
ATOM 2010 C C . GLN A 1 267 ? 18.172 17.781 6.395 1 98.12 267 GLN A C 1
ATOM 2012 O O . GLN A 1 267 ? 17.922 17.562 7.582 1 98.12 267 GLN A O 1
ATOM 2017 N N . PRO A 1 268 ? 17.219 17.797 5.426 1 98.75 268 PRO A N 1
ATOM 2018 C CA . PRO A 1 268 ? 15.875 17.375 5.785 1 98.75 268 PRO A CA 1
ATOM 2019 C C . PRO A 1 268 ? 15.734 15.852 5.859 1 98.75 268 PRO A C 1
ATOM 2021 O O . PRO A 1 268 ? 16.422 15.133 5.137 1 98.75 268 PRO A O 1
ATOM 2024 N N . TRP A 1 269 ? 14.859 15.375 6.75 1 98.81 269 TRP A N 1
ATOM 2025 C CA . TRP A 1 269 ? 14.516 13.969 6.93 1 98.81 269 TRP A CA 1
ATOM 2026 C C . TRP A 1 269 ? 13 13.773 6.988 1 98.81 269 TRP A C 1
ATOM 2028 O O . TRP A 1 269 ? 12.336 14.328 7.867 1 98.81 269 TRP A O 1
ATOM 2038 N N . LEU A 1 270 ? 12.43 13.016 6.035 1 98.81 270 LEU A N 1
ATOM 2039 C CA . LEU A 1 270 ? 11 12.703 6.004 1 98.81 270 LEU A CA 1
ATOM 2040 C C . LEU A 1 270 ? 10.641 11.711 7.105 1 98.81 270 LEU A C 1
ATOM 2042 O O . LEU A 1 270 ? 11.297 10.672 7.254 1 98.81 270 LEU A O 1
ATOM 2046 N N . ILE A 1 271 ? 9.594 11.984 7.828 1 97.81 271 ILE A N 1
ATOM 2047 C CA . ILE A 1 271 ? 9.266 11.164 8.992 1 97.81 271 ILE A CA 1
ATOM 2048 C C . ILE A 1 271 ? 8.023 10.328 8.695 1 97.81 271 ILE A C 1
ATOM 2050 O O . ILE A 1 271 ? 8.062 9.102 8.789 1 97.81 271 ILE A O 1
ATOM 2054 N N . GLU A 1 272 ? 6.887 10.969 8.32 1 96.88 272 GLU A N 1
ATOM 2055 C CA . GLU A 1 272 ? 5.648 10.25 8.039 1 96.88 272 GLU A CA 1
ATOM 2056 C C . GLU A 1 272 ? 4.68 11.109 7.234 1 96.88 272 GLU A C 1
ATOM 2058 O O . GLU A 1 272 ? 4.871 12.32 7.117 1 96.88 272 GLU A O 1
ATOM 2063 N N . VAL A 1 273 ? 3.701 10.445 6.633 1 97.81 273 VAL A N 1
ATOM 2064 C CA . VAL A 1 273 ? 2.611 11.094 5.91 1 97.81 273 VAL A CA 1
ATOM 2065 C C . VAL A 1 273 ? 1.294 10.867 6.645 1 97.81 273 VAL A C 1
ATOM 2067 O O . VAL A 1 273 ? 1.03 9.758 7.129 1 97.81 273 VAL A O 1
ATOM 2070 N N . ASN A 1 274 ? 0.53 11.875 6.809 1 96.94 274 ASN A N 1
ATOM 2071 C CA . ASN A 1 274 ? -0.826 11.805 7.344 1 96.94 274 ASN A CA 1
ATOM 2072 C C . ASN A 1 274 ? -1.865 12.141 6.277 1 96.94 274 ASN A C 1
ATOM 2074 O O . ASN A 1 274 ? -1.917 13.273 5.797 1 96.94 274 ASN A O 1
ATOM 2078 N N . THR A 1 275 ? -2.721 11.195 5.969 1 98.31 275 THR A N 1
ATOM 2079 C CA . THR A 1 275 ? -3.588 11.344 4.805 1 98.31 275 THR A CA 1
ATOM 2080 C C . THR A 1 275 ? -4.906 12.008 5.195 1 98.31 275 THR A C 1
ATOM 2082 O O . THR A 1 275 ? -5.648 12.484 4.336 1 98.31 275 THR A O 1
ATOM 2085 N N . VAL A 1 276 ? -5.266 11.969 6.496 1 97.94 276 VAL A N 1
ATOM 2086 C CA . VAL A 1 276 ? -6.449 12.648 7.02 1 97.94 276 VAL A CA 1
ATOM 2087 C C . VAL A 1 276 ? -6.086 13.414 8.289 1 97.94 276 VAL A C 1
ATOM 2089 O O . VAL A 1 276 ? -6.555 13.078 9.375 1 97.94 276 VAL A O 1
ATOM 2092 N N . PRO A 1 277 ? -5.273 14.43 8.125 1 96.5 277 PRO A N 1
ATOM 2093 C CA . PRO A 1 277 ? -4.82 15.156 9.312 1 96.5 277 PRO A CA 1
ATOM 2094 C C . PRO A 1 277 ? -5.949 15.922 10 1 96.5 277 PRO A C 1
ATOM 2096 O O . PRO A 1 277 ? -7.039 16.062 9.438 1 96.5 277 PRO A O 1
ATOM 2099 N N . GLY A 1 278 ? -5.652 16.391 11.148 1 94.69 278 GLY A N 1
ATOM 2100 C CA . GLY A 1 278 ? -6.633 17.078 11.977 1 94.69 278 GLY A CA 1
ATOM 2101 C C . GLY A 1 278 ? -7.227 18.297 11.297 1 94.69 278 GLY A C 1
ATOM 2102 O O . GLY A 1 278 ? -6.539 19 10.555 1 94.69 278 GLY A O 1
ATOM 2103 N N . MET A 1 279 ? -8.477 18.562 11.617 1 96.5 279 MET A N 1
ATOM 2104 C CA . MET A 1 279 ? -9.234 19.656 11.016 1 96.5 279 MET A CA 1
ATOM 2105 C C . MET A 1 279 ? -9.961 20.469 12.086 1 96.5 279 MET A C 1
ATOM 2107 O O . MET A 1 279 ? -11.133 20.828 11.914 1 96.5 279 MET A O 1
ATOM 2111 N N . THR A 1 280 ? -9.219 20.641 13.078 1 88.5 280 THR A N 1
ATOM 2112 C CA . THR A 1 280 ? -9.719 21.562 14.094 1 88.5 280 THR A CA 1
ATOM 2113 C C . THR A 1 280 ? -9.141 22.953 13.883 1 88.5 280 THR A C 1
ATOM 2115 O O . THR A 1 280 ? -8.305 23.156 12.992 1 88.5 280 THR A O 1
ATOM 2118 N N . ASP A 1 281 ? -9.602 23.906 14.703 1 76 281 ASP A N 1
ATOM 2119 C CA . ASP A 1 281 ? -9.125 25.281 14.594 1 76 281 ASP A CA 1
ATOM 2120 C C . ASP A 1 281 ? -7.648 25.391 14.961 1 76 281 ASP A C 1
ATOM 2122 O O . ASP A 1 281 ? -6.984 26.359 14.602 1 76 281 ASP A O 1
ATOM 2126 N N . HIS A 1 282 ? -7.082 24.469 15.609 1 82.38 282 HIS A N 1
ATOM 2127 C CA . HIS A 1 282 ? -5.676 24.531 15.977 1 82.38 282 HIS A CA 1
ATOM 2128 C C . HIS A 1 282 ? -4.863 23.469 15.258 1 82.38 282 HIS A C 1
ATOM 2130 O O . HIS A 1 282 ? -3.713 23.203 15.625 1 82.38 282 HIS A O 1
ATOM 2136 N N . SER A 1 283 ? -5.535 22.906 14.258 1 92.5 283 SER A N 1
ATOM 2137 C CA . SER A 1 283 ? -4.824 21.875 13.516 1 92.5 283 SER A CA 1
ATOM 2138 C C . SER A 1 283 ? -3.848 22.484 12.516 1 92.5 283 SER A C 1
ATOM 2140 O O . SER A 1 283 ? -4.008 23.641 12.109 1 92.5 283 SER A O 1
ATOM 2142 N N . LEU A 1 284 ? -2.947 21.719 12.148 1 95.94 284 LEU A N 1
ATOM 2143 C CA . LEU A 1 284 ? -1.801 22.203 11.383 1 95.94 284 LEU A CA 1
ATOM 2144 C C . LEU A 1 284 ? -2.199 22.516 9.945 1 95.94 284 LEU A C 1
ATOM 2146 O O . LEU A 1 284 ? -1.809 23.562 9.406 1 95.94 284 LEU A O 1
ATOM 2150 N N . VAL A 1 285 ? -3.043 21.719 9.312 1 97.81 285 VAL A N 1
ATOM 2151 C CA . VAL A 1 285 ? -3.404 21.953 7.922 1 97.81 285 VAL A CA 1
ATOM 2152 C C . VAL A 1 285 ? -4.273 23.203 7.809 1 97.81 285 VAL A C 1
ATOM 2154 O O . VAL A 1 285 ? -4.012 24.078 6.98 1 97.81 285 VAL A O 1
ATOM 2157 N N . PRO A 1 286 ? -5.281 23.344 8.688 1 97.69 286 PRO A N 1
ATOM 2158 C CA . PRO A 1 286 ? -6.031 24.594 8.664 1 97.69 286 PRO A CA 1
ATOM 2159 C C . PRO A 1 286 ? -5.141 25.812 8.906 1 97.69 286 PRO A C 1
ATOM 2161 O O . PRO A 1 286 ? -5.324 26.859 8.266 1 97.69 286 PRO A O 1
ATOM 2164 N N . MET A 1 287 ? -4.176 25.734 9.781 1 97 287 MET A N 1
ATOM 2165 C CA . MET A 1 287 ? -3.254 26.828 10.062 1 97 287 MET A CA 1
ATOM 2166 C C . MET A 1 287 ? -2.467 27.203 8.812 1 97 287 MET A C 1
ATOM 2168 O O . MET A 1 287 ? -2.369 28.391 8.477 1 97 287 MET A O 1
ATOM 2172 N N . ALA A 1 288 ? -1.917 26.234 8.156 1 98.25 288 ALA A N 1
ATOM 2173 C CA . ALA A 1 288 ? -1.14 26.469 6.941 1 98.25 288 ALA A CA 1
ATOM 2174 C C . ALA A 1 288 ? -2.014 27.062 5.836 1 98.25 288 ALA A C 1
ATOM 2176 O O . ALA A 1 288 ? -1.587 27.969 5.113 1 98.25 288 ALA A O 1
ATOM 2177 N N . ALA A 1 289 ? -3.225 26.516 5.691 1 97.81 289 ALA A N 1
ATOM 2178 C CA . ALA A 1 289 ? -4.16 27.031 4.695 1 97.81 289 ALA A CA 1
ATOM 2179 C C . ALA A 1 289 ? -4.465 28.516 4.938 1 97.81 289 ALA A C 1
ATOM 2181 O O . ALA A 1 289 ? -4.441 29.312 4.008 1 97.81 289 ALA A O 1
ATOM 2182 N N . LYS A 1 290 ? -4.742 28.859 6.176 1 97.25 290 LYS A N 1
ATOM 2183 C CA . LYS A 1 290 ? -5.035 30.234 6.531 1 97.25 290 LYS A CA 1
ATOM 2184 C C . LYS A 1 290 ? -3.881 31.156 6.148 1 97.25 290 LYS A C 1
ATOM 2186 O O . LYS A 1 290 ? -4.102 32.25 5.621 1 97.25 290 LYS A O 1
ATOM 2191 N N . ALA A 1 291 ? -2.689 30.719 6.402 1 97.25 291 ALA A N 1
ATOM 2192 C CA . ALA A 1 291 ? -1.504 31.484 6.055 1 97.25 291 ALA A CA 1
ATOM 2193 C C . ALA A 1 291 ? -1.412 31.703 4.547 1 97.25 291 ALA A C 1
ATOM 2195 O O . ALA A 1 291 ? -0.818 32.688 4.09 1 97.25 291 ALA A O 1
ATOM 2196 N N . ALA A 1 292 ? -1.969 30.828 3.787 1 97.62 292 ALA A N 1
ATOM 2197 C CA . ALA A 1 292 ? -1.979 30.938 2.33 1 97.62 292 ALA A CA 1
ATOM 2198 C C . ALA A 1 292 ? -3.203 31.703 1.847 1 97.62 292 ALA A C 1
ATOM 2200 O O . ALA A 1 292 ? -3.453 31.797 0.642 1 97.62 292 ALA A O 1
ATOM 2201 N N . GLY A 1 293 ? -4.023 32.188 2.758 1 97.69 293 GLY A N 1
ATOM 2202 C CA . GLY A 1 293 ? -5.191 33 2.404 1 97.69 293 GLY A CA 1
ATOM 2203 C C . GLY A 1 293 ? -6.434 32.156 2.174 1 97.69 293 GLY A C 1
ATOM 2204 O O . GLY A 1 293 ? -7.41 32.625 1.591 1 97.69 293 GLY A O 1
ATOM 2205 N N . ILE A 1 294 ? -6.41 30.922 2.576 1 97.31 294 ILE A N 1
ATOM 2206 C CA . ILE A 1 294 ? -7.543 30 2.465 1 97.31 294 ILE A CA 1
ATOM 2207 C C . ILE A 1 294 ? -8.195 29.828 3.832 1 97.31 294 ILE A C 1
ATOM 2209 O O . ILE A 1 294 ? -7.629 29.172 4.719 1 97.31 294 ILE A O 1
ATOM 2213 N N . ASP A 1 295 ? -9.359 30.375 3.965 1 96.44 295 ASP A N 1
ATOM 2214 C CA . ASP A 1 295 ? -9.984 30.203 5.27 1 96.44 295 ASP A CA 1
ATOM 2215 C C . ASP A 1 295 ? -10.578 28.812 5.43 1 96.44 295 ASP A C 1
ATOM 2217 O O . ASP A 1 295 ? -10.57 28.016 4.484 1 96.44 295 ASP A O 1
ATOM 2221 N N . PHE A 1 296 ? -11.062 28.516 6.562 1 97.44 296 PHE A N 1
ATOM 2222 C CA . PHE A 1 296 ? -11.461 27.156 6.91 1 97.44 296 PHE A CA 1
ATOM 2223 C C . PHE A 1 296 ? -12.602 26.672 6.016 1 97.44 296 PHE A C 1
ATOM 2225 O O . PHE A 1 296 ? -12.594 25.531 5.559 1 97.44 296 PHE A O 1
ATOM 2232 N N . GLN A 1 297 ? -13.578 27.469 5.82 1 96.25 297 GLN A N 1
ATOM 2233 C CA . GLN A 1 297 ? -14.695 27.078 4.969 1 96.25 297 GLN A CA 1
ATOM 2234 C C . GLN A 1 297 ? -14.227 26.766 3.553 1 96.25 297 GLN A C 1
ATOM 2236 O O . GLN A 1 297 ? -14.641 25.766 2.963 1 96.25 297 GLN A O 1
ATOM 2241 N N . GLU A 1 298 ? -13.406 27.609 3.041 1 96.75 298 GLU A N 1
ATOM 2242 C CA . GLU A 1 298 ? -12.852 27.391 1.71 1 96.75 298 GLU A CA 1
ATOM 2243 C C . GLU A 1 298 ? -12.008 26.109 1.673 1 96.75 298 GLU A C 1
ATOM 2245 O O . GLU A 1 298 ? -12.039 25.359 0.689 1 96.75 298 GLU A O 1
ATOM 2250 N N . LEU A 1 299 ? -11.188 25.906 2.697 1 97.62 299 LEU A N 1
ATOM 2251 C CA . LEU A 1 299 ? -10.375 24.703 2.803 1 97.62 299 LEU A CA 1
ATOM 2252 C C . LEU A 1 299 ? -11.242 23.453 2.734 1 97.62 299 LEU A C 1
ATOM 2254 O O . LEU A 1 299 ? -10.969 22.531 1.952 1 97.62 299 LEU A O 1
ATOM 2258 N N . VAL A 1 300 ? -12.281 23.438 3.52 1 98.06 300 VAL A N 1
ATOM 2259 C CA . VAL A 1 300 ? -13.203 22.297 3.566 1 98.06 300 VAL A CA 1
ATOM 2260 C C . VAL A 1 300 ? -13.828 22.094 2.191 1 98.06 300 VAL A C 1
ATOM 2262 O O . VAL A 1 300 ? -13.961 20.953 1.731 1 98.06 300 VAL A O 1
ATOM 2265 N N . TRP A 1 301 ? -14.18 23.156 1.542 1 98.06 301 TRP A N 1
ATOM 2266 C CA . TRP A 1 301 ? -14.742 23.094 0.198 1 98.06 301 TRP A CA 1
ATOM 2267 C C . TRP A 1 301 ? -13.758 22.453 -0.775 1 98.06 301 TRP A C 1
ATOM 2269 O O . TRP A 1 301 ? -14.117 21.547 -1.52 1 98.06 301 TRP A O 1
ATOM 2279 N N . HIS A 1 302 ? -12.516 22.891 -0.741 1 97.75 302 HIS A N 1
ATOM 2280 C CA . HIS A 1 302 ? -11.492 22.344 -1.63 1 97.75 302 HIS A CA 1
ATOM 2281 C C . HIS A 1 302 ? -11.266 20.859 -1.375 1 97.75 302 HIS A C 1
ATOM 2283 O O . HIS A 1 302 ? -11.102 20.078 -2.318 1 97.75 302 HIS A O 1
ATOM 2289 N N . ILE A 1 303 ? -11.227 20.5 -0.139 1 98.25 303 ILE A N 1
ATOM 2290 C CA . ILE A 1 303 ? -11.039 19.094 0.198 1 98.25 303 ILE A CA 1
ATOM 2291 C C . ILE A 1 303 ? -12.211 18.281 -0.33 1 98.25 303 ILE A C 1
ATOM 2293 O O . ILE A 1 303 ? -12.016 17.188 -0.888 1 98.25 303 ILE A O 1
ATOM 2297 N N . LEU A 1 304 ? -13.438 18.781 -0.158 1 98.5 304 LEU A N 1
ATOM 2298 C CA . LEU A 1 304 ? -14.609 18.062 -0.663 1 98.5 304 LEU A CA 1
ATOM 2299 C C . LEU A 1 304 ? -14.539 17.922 -2.178 1 98.5 304 LEU A C 1
ATOM 2301 O O . LEU A 1 304 ? -14.977 16.906 -2.727 1 98.5 304 LEU A O 1
ATOM 2305 N N . GLU A 1 305 ? -13.961 18.875 -2.873 1 97.75 305 GLU A N 1
ATOM 2306 C CA . GLU A 1 305 ? -13.805 18.828 -4.324 1 97.75 305 GLU A CA 1
ATOM 2307 C C . GLU A 1 305 ? -12.969 17.609 -4.746 1 97.75 305 GLU A C 1
ATOM 2309 O O . GLU A 1 305 ? -13.141 17.094 -5.852 1 97.75 305 GLU A O 1
ATOM 2314 N N . THR A 1 306 ? -12.141 17.156 -3.861 1 97.12 306 THR A N 1
ATOM 2315 C CA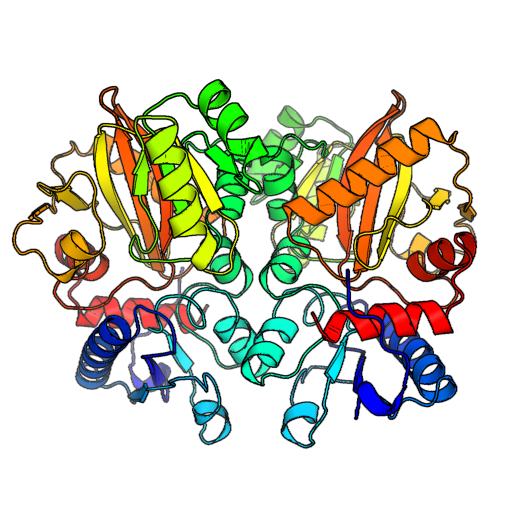 . THR A 1 306 ? -11.266 16.047 -4.215 1 97.12 306 THR A CA 1
ATOM 2316 C C . THR A 1 306 ? -12.055 14.758 -4.375 1 97.12 306 THR A C 1
ATOM 2318 O O . THR A 1 306 ? -11.555 13.781 -4.938 1 97.12 306 THR A O 1
ATOM 2321 N N . SER A 1 307 ? -13.25 14.672 -3.912 1 97.38 307 SER A N 1
ATOM 2322 C CA . SER A 1 307 ? -14.102 13.492 -4.055 1 97.38 307 SER A CA 1
ATOM 2323 C C . SER A 1 307 ? -14.609 13.352 -5.484 1 97.38 307 SER A C 1
ATOM 2325 O O . SER A 1 307 ? -15.234 12.344 -5.828 1 97.38 307 SER A O 1
ATOM 2327 N N . PHE A 1 308 ? -14.367 14.328 -6.383 1 94.44 308 PHE A N 1
ATOM 2328 C CA . PHE A 1 308 ? -14.734 14.242 -7.789 1 94.44 308 PHE A CA 1
ATOM 2329 C C . PHE A 1 308 ? -13.609 13.617 -8.609 1 94.44 308 PHE A C 1
ATOM 2331 O O . PHE A 1 308 ? -13.773 13.352 -9.797 1 94.44 308 PHE A O 1
ATOM 2338 N N . ALA A 1 309 ? -12.492 13.312 -7.996 1 80.38 309 ALA A N 1
ATOM 2339 C CA . ALA A 1 309 ? -11.344 12.789 -8.719 1 80.38 309 ALA A CA 1
ATOM 2340 C C . ALA A 1 309 ? -11.5 11.297 -8.984 1 80.38 309 ALA A C 1
ATOM 2342 O O . ALA A 1 309 ? -12.164 10.586 -8.234 1 80.38 309 ALA A O 1
ATOM 2343 N N . MET B 1 1 ? 2.451 -20.719 15.445 1 43.28 1 MET B N 1
ATOM 2344 C CA . MET B 1 1 ? 2.117 -21.781 14.5 1 43.28 1 MET B CA 1
ATOM 2345 C C . MET B 1 1 ? 0.709 -21.594 13.945 1 43.28 1 MET B C 1
ATOM 2347 O O . MET B 1 1 ? -0.231 -21.344 14.695 1 43.28 1 MET B O 1
ATOM 2351 N N . GLU B 1 2 ? 0.688 -21.375 12.641 1 61.78 2 GLU B N 1
ATOM 2352 C CA . GLU B 1 2 ? -0.639 -21.125 12.086 1 61.78 2 GLU B CA 1
ATOM 2353 C C . GLU B 1 2 ? -1.612 -22.234 12.469 1 61.78 2 GLU B C 1
ATOM 2355 O O . GLU B 1 2 ? -1.263 -23.422 12.422 1 61.78 2 GLU B O 1
ATOM 2360 N N . LYS B 1 3 ? -2.695 -21.875 12.945 1 67.81 3 LYS B N 1
ATOM 2361 C CA . LYS B 1 3 ? -3.736 -22.734 13.5 1 67.81 3 LYS B CA 1
ATOM 2362 C C . LYS B 1 3 ? -4.184 -23.781 12.492 1 67.81 3 LYS B C 1
ATOM 2364 O O . LYS B 1 3 ? -4.488 -23.453 11.344 1 67.81 3 LYS B O 1
ATOM 2369 N N . ARG B 1 4 ? -3.953 -25.031 12.766 1 85.94 4 ARG B N 1
ATOM 2370 C CA . ARG B 1 4 ? -4.473 -26.109 11.938 1 85.94 4 ARG B CA 1
ATOM 2371 C C . ARG B 1 4 ? -5.941 -26.375 12.242 1 85.94 4 ARG B C 1
ATOM 2373 O O . ARG B 1 4 ? -6.332 -26.453 13.406 1 85.94 4 ARG B O 1
ATOM 2380 N N . ILE B 1 5 ? -6.773 -26.375 11.133 1 90.62 5 ILE B N 1
ATOM 2381 C CA . ILE B 1 5 ? -8.195 -26.672 11.266 1 90.62 5 ILE B CA 1
ATOM 2382 C C . ILE B 1 5 ? -8.469 -28.109 10.859 1 90.62 5 ILE B C 1
ATOM 2384 O O . ILE B 1 5 ? -8.242 -28.5 9.711 1 90.62 5 ILE B O 1
ATOM 2388 N N . GLN B 1 6 ? -8.977 -28.891 11.758 1 89.62 6 GLN B N 1
ATOM 2389 C CA . GLN B 1 6 ? -9.109 -30.312 11.516 1 89.62 6 GLN B CA 1
ATOM 2390 C C . GLN B 1 6 ? -10.508 -30.656 11.023 1 89.62 6 GLN B C 1
ATOM 2392 O O . GLN B 1 6 ? -10.695 -31.656 10.305 1 89.62 6 GLN B O 1
ATOM 2397 N N . GLN B 1 7 ? -11.445 -29.844 11.477 1 94.12 7 GLN B N 1
ATOM 2398 C CA . GLN B 1 7 ? -12.828 -30.156 11.141 1 94.12 7 GLN B CA 1
ATOM 2399 C C . GLN B 1 7 ? -13.398 -29.125 10.156 1 94.12 7 GLN B C 1
ATOM 2401 O O . GLN B 1 7 ? -13.297 -27.922 10.375 1 94.12 7 GLN B O 1
ATOM 2406 N N . ALA B 1 8 ? -14.016 -29.656 9.156 1 96.31 8 ALA B N 1
ATOM 2407 C CA . ALA B 1 8 ? -14.594 -28.828 8.102 1 96.31 8 ALA B CA 1
ATOM 2408 C C . ALA B 1 8 ? -15.633 -27.859 8.672 1 96.31 8 ALA B C 1
ATOM 2410 O O . ALA B 1 8 ? -15.742 -26.719 8.203 1 96.31 8 ALA B O 1
ATOM 2411 N N . SER B 1 9 ? -16.297 -28.266 9.656 1 96 9 SER B N 1
ATOM 2412 C CA . SER B 1 9 ? -17.391 -27.469 10.211 1 96 9 SER B CA 1
ATOM 2413 C C . SER B 1 9 ? -16.875 -26.203 10.883 1 96 9 SER B C 1
ATOM 2415 O O . SER B 1 9 ? -17.625 -25.234 11.055 1 96 9 SER B O 1
ATOM 2417 N N . LYS B 1 10 ? -15.625 -26.219 11.219 1 96.62 10 LYS B N 1
ATOM 2418 C CA . LYS B 1 10 ? -15.031 -25.062 11.898 1 96.62 10 LYS B CA 1
ATOM 2419 C C . LYS B 1 10 ? -14.938 -23.875 10.961 1 96.62 10 LYS B C 1
ATOM 2421 O O . LYS B 1 10 ? -14.859 -22.719 11.414 1 96.62 10 LYS B O 1
ATOM 2426 N N . PHE B 1 11 ? -14.969 -24.094 9.672 1 98 11 PHE B N 1
ATOM 2427 C CA . PHE B 1 11 ? -14.859 -23 8.703 1 98 11 PHE B CA 1
ATOM 2428 C C . PHE B 1 11 ? -16.188 -22.25 8.578 1 98 11 PHE B C 1
ATOM 2430 O O . PHE B 1 11 ? -16.203 -21.125 8.094 1 98 11 PHE B O 1
ATOM 2437 N N . GLY B 1 12 ? -17.312 -22.953 8.969 1 97.94 12 GLY B N 1
ATOM 2438 C CA . GLY B 1 12 ? -18.609 -22.344 8.758 1 97.94 12 GLY B CA 1
ATOM 2439 C C . GLY B 1 12 ? -19 -22.266 7.293 1 97.94 12 GLY B C 1
ATOM 2440 O O . GLY B 1 12 ? -18.641 -23.141 6.5 1 97.94 12 GLY B O 1
ATOM 2441 N N . LYS B 1 13 ? -19.859 -21.281 7 1 98.5 13 LYS B N 1
ATOM 2442 C CA . LYS B 1 13 ? -20.281 -21.078 5.617 1 98.5 13 LYS B CA 1
ATOM 2443 C C . LYS B 1 13 ? -19.281 -20.219 4.859 1 98.5 13 LYS B C 1
ATOM 2445 O O . LYS B 1 13 ? -18.953 -19.109 5.281 1 98.5 13 LYS B O 1
ATOM 2450 N N . VAL B 1 14 ? -18.797 -20.781 3.744 1 98.75 14 VAL B N 1
ATOM 2451 C CA . VAL B 1 14 ? -17.719 -20.141 3.01 1 98.75 14 VAL B CA 1
ATOM 2452 C C . VAL B 1 14 ? -18.234 -19.609 1.674 1 98.75 14 VAL B C 1
ATOM 2454 O O . VAL B 1 14 ? -18.891 -20.344 0.922 1 98.75 14 VAL B O 1
ATOM 2457 N N . ALA B 1 15 ? -18.016 -18.344 1.369 1 98.81 15 ALA B N 1
ATOM 2458 C CA . ALA B 1 15 ? -18.266 -17.797 0.037 1 98.81 15 ALA B CA 1
ATOM 2459 C C . ALA B 1 15 ? -17 -17.844 -0.814 1 98.81 15 ALA B C 1
ATOM 2461 O O . ALA B 1 15 ? -15.953 -17.297 -0.419 1 98.81 15 ALA B O 1
ATOM 2462 N N . VAL B 1 16 ? -17.078 -18.5 -1.917 1 98.88 16 VAL B N 1
ATOM 2463 C CA . VAL B 1 16 ? -16 -18.438 -2.902 1 98.88 16 VAL B CA 1
ATOM 2464 C C . VAL B 1 16 ? -16.297 -17.344 -3.916 1 98.88 16 VAL B C 1
ATOM 2466 O O . VAL B 1 16 ? -17.141 -17.516 -4.809 1 98.88 16 VAL B O 1
ATOM 2469 N N . LEU B 1 17 ? -15.609 -16.219 -3.777 1 98.75 17 LEU B N 1
ATOM 2470 C CA . LEU B 1 17 ? -15.836 -15.094 -4.68 1 98.75 17 LEU B CA 1
ATOM 2471 C C . LEU B 1 17 ? -14.969 -15.211 -5.926 1 98.75 17 LEU B C 1
ATOM 2473 O O . LEU B 1 17 ? -13.75 -15.391 -5.828 1 98.75 17 LEU B O 1
ATOM 2477 N N . MET B 1 18 ? -15.602 -15.148 -7.09 1 98.5 18 MET B N 1
ATOM 2478 C CA . MET B 1 18 ? -14.914 -15.32 -8.367 1 98.5 18 MET B CA 1
ATOM 2479 C C . MET B 1 18 ? -15.445 -14.336 -9.406 1 98.5 18 MET B C 1
ATOM 2481 O O . MET B 1 18 ? -16.422 -13.625 -9.148 1 98.5 18 MET B O 1
ATOM 2485 N N . GLY B 1 19 ? -14.727 -14.227 -10.555 1 97.56 19 GLY B N 1
ATOM 2486 C CA . GLY B 1 19 ? -15.117 -13.344 -11.648 1 97.56 19 GLY B CA 1
ATOM 2487 C C . GLY B 1 19 ? -14.531 -11.945 -11.523 1 97.56 19 GLY B C 1
ATOM 2488 O O . GLY B 1 19 ? -13.328 -11.758 -11.719 1 97.56 19 GLY B O 1
ATOM 2489 N N . GLY B 1 20 ? -15.375 -11.07 -11.07 1 94.5 20 GLY B N 1
ATOM 2490 C CA . GLY B 1 20 ? -14.945 -9.68 -11.078 1 94.5 20 GLY B CA 1
ATOM 2491 C C . GLY B 1 20 ? -15.031 -9.031 -12.445 1 94.5 20 GLY B C 1
ATOM 2492 O O . GLY B 1 20 ? -15.672 -9.562 -13.352 1 94.5 20 GLY B O 1
ATOM 2493 N N . SER B 1 21 ? -14.422 -7.828 -12.531 1 91.31 21 SER B N 1
ATOM 2494 C CA . SER B 1 21 ? -14.578 -7.078 -13.773 1 91.31 21 SER B CA 1
ATOM 2495 C C . SER B 1 21 ? -13.242 -6.902 -14.484 1 91.31 21 SER B C 1
ATOM 2497 O O . SER B 1 21 ? -13.18 -6.293 -15.555 1 91.31 21 SER B O 1
ATOM 2499 N N . ALA B 1 22 ? -12.18 -7.457 -13.961 1 88.44 22 ALA B N 1
ATOM 2500 C CA . ALA B 1 22 ? -10.852 -7.285 -14.547 1 88.44 22 ALA B CA 1
ATOM 2501 C C . ALA B 1 22 ? -10.695 -8.141 -15.797 1 88.44 22 ALA B C 1
ATOM 2503 O O . ALA B 1 22 ? -11.562 -8.961 -16.109 1 88.44 22 ALA B O 1
ATOM 2504 N N . ALA B 1 23 ? -9.617 -7.93 -16.484 1 83.5 23 ALA B N 1
ATOM 2505 C CA . ALA B 1 23 ? -9.344 -8.625 -17.734 1 83.5 23 ALA B CA 1
ATOM 2506 C C . ALA B 1 23 ? -9.211 -10.125 -17.516 1 83.5 23 ALA B C 1
ATOM 2508 O O . ALA B 1 23 ? -9.523 -10.922 -18.406 1 83.5 23 ALA B O 1
ATOM 2509 N N . GLU B 1 24 ? -8.922 -10.562 -16.344 1 87.44 24 GLU B N 1
ATOM 2510 C CA . GLU B 1 24 ? -8.672 -11.961 -16.016 1 87.44 24 GLU B CA 1
ATOM 2511 C C . GLU B 1 24 ? -9.93 -12.641 -15.492 1 87.44 24 GLU B C 1
ATOM 2513 O O . GLU B 1 24 ? -9.859 -13.695 -14.859 1 87.44 24 GLU B O 1
ATOM 2518 N N . ARG B 1 25 ? -11.07 -12.086 -15.766 1 94 25 ARG B N 1
ATOM 2519 C CA . ARG B 1 25 ? -12.344 -12.57 -15.258 1 94 25 ARG B CA 1
ATOM 2520 C C . ARG B 1 25 ? -12.547 -14.047 -15.594 1 94 25 ARG B C 1
ATOM 2522 O O . ARG B 1 25 ? -12.953 -14.836 -14.734 1 94 25 ARG B O 1
ATOM 2529 N N . GLU B 1 26 ? -12.242 -14.445 -16.812 1 93 26 GLU B N 1
ATOM 2530 C CA . GLU B 1 26 ? -12.516 -15.812 -17.25 1 93 26 GLU B CA 1
ATOM 2531 C C . GLU B 1 26 ? -11.641 -16.812 -16.484 1 93 26 GLU B C 1
ATOM 2533 O O . GLU B 1 26 ? -12.094 -17.906 -16.141 1 93 26 GLU B O 1
ATOM 2538 N N . ILE B 1 27 ? -10.445 -16.438 -16.25 1 91.62 27 ILE B N 1
ATOM 2539 C CA . ILE B 1 27 ? -9.539 -17.297 -15.492 1 91.62 27 ILE B CA 1
ATOM 2540 C C . ILE B 1 27 ? -10.023 -17.391 -14.047 1 91.62 27 ILE B C 1
ATOM 2542 O O . ILE B 1 27 ? -9.969 -18.453 -13.43 1 91.62 27 ILE B O 1
ATOM 2546 N N . SER B 1 28 ? -10.453 -16.281 -13.492 1 96.06 28 SER B N 1
ATOM 2547 C CA . SER B 1 28 ? -11.008 -16.25 -12.141 1 96.06 28 SER B CA 1
ATOM 2548 C C . SER B 1 28 ? -12.18 -17.203 -12 1 96.06 28 SER B C 1
ATOM 2550 O O . SER B 1 28 ? -12.273 -17.953 -11.016 1 96.06 28 SER B O 1
ATOM 2552 N N . LEU B 1 29 ? -13.047 -17.219 -13.008 1 97.56 29 LEU B N 1
ATOM 2553 C CA . LEU B 1 29 ? -14.211 -18.094 -12.961 1 97.56 29 LEU B CA 1
ATOM 2554 C C . LEU B 1 29 ? -13.789 -19.562 -12.961 1 97.56 29 LEU B C 1
ATOM 2556 O O . LEU B 1 29 ? -14.336 -20.375 -12.211 1 97.56 29 LEU B O 1
ATOM 2560 N N . LYS B 1 30 ? -12.828 -19.906 -13.797 1 96.31 30 LYS B N 1
ATOM 2561 C CA . LYS B 1 30 ? -12.312 -21.266 -13.836 1 96.31 30 LYS B CA 1
ATOM 2562 C C . LYS B 1 30 ? -11.68 -21.656 -12.5 1 96.31 30 LYS B C 1
ATOM 2564 O O . LYS B 1 30 ? -11.93 -22.75 -11.984 1 96.31 30 LYS B O 1
ATOM 2569 N N . SER B 1 31 ? -10.859 -20.75 -11.969 1 97.5 31 SER B N 1
ATOM 2570 C CA . SER B 1 31 ? -10.234 -20.953 -10.672 1 97.5 31 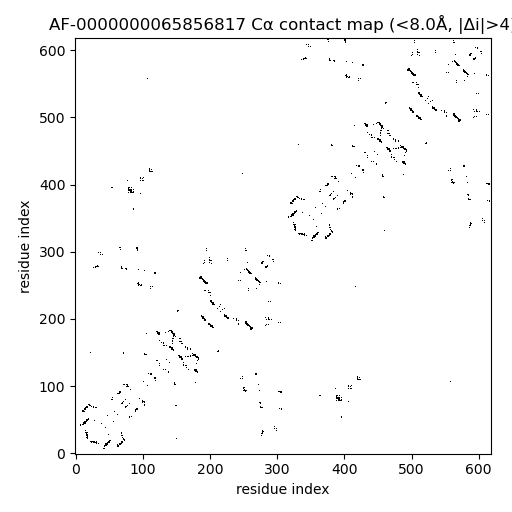SER B CA 1
ATOM 2571 C C . SER B 1 31 ? -11.281 -21.156 -9.578 1 97.5 31 SER B C 1
ATOM 2573 O O . SER B 1 31 ? -11.172 -22.062 -8.758 1 97.5 31 SER B O 1
ATOM 2575 N N . GLY B 1 32 ? -12.281 -20.281 -9.594 1 98.31 32 GLY B N 1
ATOM 2576 C CA . GLY B 1 32 ? -13.328 -20.328 -8.594 1 98.31 32 GLY B CA 1
ATOM 2577 C C . GLY B 1 32 ? -14.094 -21.641 -8.602 1 98.31 32 GLY B C 1
ATOM 2578 O O . GLY B 1 32 ? -14.398 -22.203 -7.547 1 98.31 32 GLY B O 1
ATOM 2579 N N . LYS B 1 33 ? -14.406 -22.109 -9.773 1 98.12 33 LYS B N 1
ATOM 2580 C CA . LYS B 1 33 ? -15.109 -23.391 -9.898 1 98.12 33 LYS B CA 1
ATOM 2581 C C . LYS B 1 33 ? -14.273 -24.531 -9.344 1 98.12 33 LYS B C 1
ATOM 2583 O O . LYS B 1 33 ? -14.789 -25.406 -8.641 1 98.12 33 LYS B O 1
ATOM 2588 N N . ALA B 1 34 ? -13.008 -24.547 -9.68 1 98.12 34 ALA B N 1
ATOM 2589 C CA . ALA B 1 34 ? -12.102 -25.578 -9.195 1 98.12 34 ALA B CA 1
ATOM 2590 C C . ALA B 1 34 ? -12.008 -25.547 -7.668 1 98.12 34 ALA B C 1
ATOM 2592 O O . ALA B 1 34 ? -12.078 -26.594 -7.016 1 98.12 34 ALA B O 1
ATOM 2593 N N . VAL B 1 35 ? -11.883 -24.359 -7.078 1 98.69 35 VAL B N 1
ATOM 2594 C CA . VAL B 1 35 ? -11.781 -24.188 -5.633 1 98.69 35 VAL B CA 1
ATOM 2595 C C . VAL B 1 35 ? -13.07 -24.641 -4.961 1 98.69 35 VAL B C 1
ATOM 2597 O O . VAL B 1 35 ? -13.039 -25.359 -3.961 1 98.69 35 VAL B O 1
ATOM 2600 N N . LEU B 1 36 ? -14.172 -24.234 -5.562 1 98.69 36 LEU B N 1
ATOM 2601 C CA . LEU B 1 36 ? -15.477 -24.594 -5 1 98.69 36 LEU B CA 1
ATOM 2602 C C . LEU B 1 36 ? -15.641 -26.109 -4.934 1 98.69 36 LEU B C 1
ATOM 2604 O O . LEU B 1 36 ? -16.062 -26.641 -3.904 1 98.69 36 LEU B O 1
ATOM 2608 N N . GLU B 1 37 ? -15.344 -26.766 -6 1 98.25 37 GLU B N 1
ATOM 2609 C CA . GLU B 1 37 ? -15.461 -28.219 -6.051 1 98.25 37 GLU B CA 1
ATOM 2610 C C . GLU B 1 37 ? -14.57 -28.875 -5 1 98.25 37 GLU B C 1
ATOM 2612 O O . GLU B 1 37 ? -14.992 -29.812 -4.328 1 98.25 37 GLU B O 1
ATOM 2617 N N . ALA B 1 38 ? -13.383 -28.391 -4.898 1 97.81 38 ALA B N 1
ATOM 2618 C CA . ALA B 1 38 ? -12.445 -28.922 -3.916 1 97.81 38 ALA B CA 1
ATOM 2619 C C . ALA B 1 38 ? -12.977 -28.75 -2.496 1 97.81 38 ALA B C 1
ATOM 2621 O O . ALA B 1 38 ? -12.891 -29.656 -1.673 1 97.81 38 ALA B O 1
ATOM 2622 N N . LEU B 1 39 ? -13.5 -27.531 -2.182 1 98.5 39 LEU B N 1
ATOM 2623 C CA . LEU B 1 39 ? -14.039 -27.266 -0.854 1 98.5 39 LEU B CA 1
ATOM 2624 C C . LEU B 1 39 ? -15.211 -28.188 -0.543 1 98.5 39 LEU B C 1
ATOM 2626 O O . LEU B 1 39 ? -15.25 -28.812 0.521 1 98.5 39 LEU B O 1
ATOM 2630 N N . ARG B 1 40 ? -16.094 -28.297 -1.448 1 98.44 40 ARG B N 1
ATOM 2631 C CA . ARG B 1 40 ? -17.266 -29.125 -1.242 1 98.44 40 ARG B CA 1
ATOM 2632 C C . ARG B 1 40 ? -16.891 -30.609 -1.098 1 98.44 40 ARG B C 1
ATOM 2634 O O . ARG B 1 40 ? -17.453 -31.312 -0.258 1 98.44 40 ARG B O 1
ATOM 2641 N N . SER B 1 41 ? -15.992 -31.031 -1.909 1 97.5 41 SER B N 1
ATOM 2642 C CA . SER B 1 41 ? -15.516 -32.406 -1.818 1 97.5 41 SER B CA 1
ATOM 2643 C C . SER B 1 41 ? -14.891 -32.688 -0.455 1 97.5 41 SER B C 1
ATOM 2645 O O . SER B 1 41 ? -14.883 -33.844 0.005 1 97.5 41 SER B O 1
ATOM 2647 N N . GLY B 1 42 ? -14.383 -31.656 0.148 1 96.38 42 GLY B N 1
ATOM 2648 C CA . GLY B 1 42 ? -13.789 -31.781 1.472 1 96.38 42 GLY B CA 1
ATOM 2649 C C . GLY B 1 42 ? -14.805 -31.609 2.592 1 96.38 42 GLY B C 1
ATOM 2650 O O . GLY B 1 42 ? -14.438 -31.609 3.77 1 96.38 42 GLY B O 1
ATOM 2651 N N . GLY B 1 43 ? -16.078 -31.422 2.234 1 97.62 43 GLY B N 1
ATOM 2652 C CA . GLY B 1 43 ? -17.141 -31.359 3.225 1 97.62 43 GLY B CA 1
ATOM 2653 C C . GLY B 1 43 ? -17.422 -29.953 3.721 1 97.62 43 GLY B C 1
ATOM 2654 O O . GLY B 1 43 ? -18.109 -29.766 4.723 1 97.62 43 GLY B O 1
ATOM 2655 N N . ILE B 1 44 ? -16.891 -29 3.115 1 98.44 44 ILE B N 1
ATOM 2656 C CA . ILE B 1 44 ? -17.062 -27.625 3.557 1 98.44 44 ILE B CA 1
ATOM 2657 C C . ILE B 1 44 ? -18.344 -27.031 2.945 1 98.44 44 ILE B C 1
ATOM 2659 O O . ILE B 1 44 ? -18.625 -27.25 1.765 1 98.44 44 ILE B O 1
ATOM 2663 N N . ASP B 1 45 ? -19.125 -26.344 3.783 1 98.56 45 ASP B N 1
ATOM 2664 C CA . ASP B 1 45 ? -20.297 -25.609 3.316 1 98.56 45 ASP B CA 1
ATOM 2665 C C . ASP B 1 45 ? -19.875 -24.359 2.539 1 98.56 45 ASP B C 1
ATOM 2667 O O . ASP B 1 45 ? -19.703 -23.281 3.119 1 98.56 45 ASP B O 1
ATOM 2671 N N . ALA B 1 46 ? -19.766 -24.578 1.207 1 98.75 46 ALA B N 1
ATOM 2672 C CA . ALA B 1 46 ? -19.234 -23.5 0.368 1 98.75 46 ALA B CA 1
ATOM 2673 C C . ALA B 1 46 ? -20.219 -23.141 -0.74 1 98.75 46 ALA B C 1
ATOM 2675 O O . ALA B 1 46 ? -20.891 -24 -1.292 1 98.75 46 ALA B O 1
ATOM 2676 N N . GLU B 1 47 ? -20.281 -21.891 -1.033 1 98.56 47 GLU B N 1
ATOM 2677 C CA . GLU B 1 47 ? -21.094 -21.359 -2.127 1 98.56 47 GLU B CA 1
ATOM 2678 C C . GLU B 1 47 ? -20.266 -20.516 -3.08 1 98.56 47 GLU B C 1
ATOM 2680 O O . GLU B 1 47 ? -19.484 -19.656 -2.643 1 98.56 47 GLU B O 1
ATOM 2685 N N . GLY B 1 48 ? -20.359 -20.844 -4.367 1 98.62 48 GLY B N 1
ATOM 2686 C CA . GLY B 1 48 ? -19.688 -20.031 -5.371 1 98.62 48 GLY B CA 1
ATOM 2687 C C . GLY B 1 48 ? -20.484 -18.812 -5.781 1 98.62 48 GLY B C 1
ATOM 2688 O O . GLY B 1 48 ? -21.703 -18.891 -5.984 1 98.62 48 GLY B O 1
ATOM 2689 N N . ILE B 1 49 ? -19.797 -17.672 -5.863 1 98.38 49 ILE B N 1
ATOM 2690 C CA . ILE B 1 49 ? -20.484 -16.438 -6.215 1 98.38 49 ILE B CA 1
ATOM 2691 C C . ILE B 1 49 ? -19.703 -15.703 -7.305 1 98.38 49 ILE B C 1
ATOM 2693 O O . ILE B 1 49 ? -18.562 -15.289 -7.09 1 98.38 49 ILE B O 1
ATOM 2697 N N . ASP B 1 50 ? -20.234 -15.555 -8.461 1 98.19 50 ASP B N 1
ATOM 2698 C CA . ASP B 1 50 ? -19.734 -14.641 -9.477 1 98.19 50 ASP B CA 1
ATOM 2699 C C . ASP B 1 50 ? -20.141 -13.195 -9.172 1 98.19 50 ASP B C 1
ATOM 2701 O O . ASP B 1 50 ? -21.297 -12.812 -9.383 1 98.19 50 ASP B O 1
ATOM 2705 N N . VAL B 1 51 ? -19.141 -12.406 -8.75 1 96.88 51 VAL B N 1
ATOM 2706 C CA . VAL B 1 51 ? -19.484 -11.117 -8.156 1 96.88 51 VAL B CA 1
ATOM 2707 C C . VAL B 1 51 ? -19.688 -10.078 -9.25 1 96.88 51 VAL B C 1
ATOM 2709 O O . VAL B 1 51 ? -20.312 -9.039 -9.023 1 96.88 51 VAL B O 1
ATOM 2712 N N . GLY B 1 52 ? -19.094 -10.352 -10.477 1 93.69 52 GLY B N 1
ATOM 2713 C CA . GLY B 1 52 ? -19.125 -9.328 -11.508 1 93.69 52 GLY B CA 1
ATOM 2714 C C . GLY B 1 52 ? -18.547 -8 -11.062 1 93.69 52 GLY B C 1
ATOM 2715 O O . GLY B 1 52 ? -17.438 -7.945 -10.555 1 93.69 52 GLY B O 1
ATOM 2716 N N . ARG B 1 53 ? -19.406 -6.922 -11.25 1 91.06 53 ARG B N 1
ATOM 2717 C CA . ARG B 1 53 ? -18.938 -5.59 -10.883 1 91.06 53 ARG B CA 1
ATOM 2718 C C . ARG B 1 53 ? -19.297 -5.266 -9.438 1 91.06 53 ARG B C 1
ATOM 2720 O O . ARG B 1 53 ? -18.781 -4.297 -8.867 1 91.06 53 ARG B O 1
ATOM 2727 N N . ASP B 1 54 ? -20.188 -6.02 -8.852 1 93.94 54 ASP B N 1
ATOM 2728 C CA . ASP B 1 54 ? -20.656 -5.785 -7.484 1 93.94 54 ASP B CA 1
ATOM 2729 C C . ASP B 1 54 ? -19.984 -6.75 -6.508 1 93.94 54 ASP B C 1
ATOM 2731 O O . ASP B 1 54 ? -20.594 -7.742 -6.102 1 93.94 54 ASP B O 1
ATOM 2735 N N . LEU B 1 55 ? -18.922 -6.363 -5.984 1 94.69 55 LEU B N 1
ATOM 2736 C CA . LEU B 1 55 ? -18 -7.242 -5.27 1 94.69 55 LEU B CA 1
ATOM 2737 C C . LEU B 1 55 ? -18.625 -7.75 -3.977 1 94.69 55 LEU B C 1
ATOM 2739 O O . LEU B 1 55 ? -18.375 -8.891 -3.566 1 94.69 55 LEU B O 1
ATOM 2743 N N . ILE B 1 56 ? -19.406 -6.855 -3.291 1 95.56 56 ILE B N 1
ATOM 2744 C CA . ILE B 1 56 ? -19.766 -7.25 -1.932 1 95.56 56 ILE B CA 1
ATOM 2745 C C . ILE B 1 56 ? -21.281 -7.355 -1.806 1 95.56 56 ILE B C 1
ATOM 2747 O O . ILE B 1 56 ? -21.797 -7.734 -0.751 1 95.56 56 ILE B O 1
ATOM 2751 N N . ALA B 1 57 ? -22.062 -7.09 -2.805 1 94.25 57 ALA B N 1
ATOM 2752 C CA . ALA B 1 57 ? -23.516 -7.117 -2.762 1 94.25 57 ALA B CA 1
ATOM 2753 C C . ALA B 1 57 ? -24.031 -8.469 -2.256 1 94.25 57 ALA B C 1
ATOM 2755 O O . ALA B 1 57 ? -24.891 -8.523 -1.383 1 94.25 57 ALA B O 1
ATOM 2756 N N . PRO B 1 58 ? -23.469 -9.508 -2.764 1 92.88 58 PRO B N 1
ATOM 2757 C CA . PRO B 1 58 ? -23.953 -10.812 -2.297 1 92.88 58 PRO B CA 1
ATOM 2758 C C . PRO B 1 58 ? -23.703 -11.031 -0.805 1 92.88 58 PRO B C 1
ATOM 2760 O O . PRO B 1 58 ? -24.469 -11.758 -0.155 1 92.88 58 PRO B O 1
ATOM 2763 N N . LEU B 1 59 ? -22.688 -10.398 -0.232 1 95.75 59 LEU B N 1
ATOM 2764 C CA . LEU B 1 59 ? -22.344 -10.562 1.176 1 95.75 59 LEU B CA 1
ATOM 2765 C C . LEU B 1 59 ? -23.266 -9.727 2.061 1 95.75 59 LEU B C 1
ATOM 2767 O O . LEU B 1 59 ? -23.344 -9.945 3.27 1 95.75 59 LEU B O 1
ATOM 2771 N N . LEU B 1 60 ? -23.844 -8.734 1.442 1 93.69 60 LEU B N 1
ATOM 2772 C CA . LEU B 1 60 ? -24.797 -7.895 2.178 1 93.69 60 LEU B CA 1
ATOM 2773 C C . LEU B 1 60 ? -26.156 -8.57 2.283 1 93.69 60 LEU B C 1
ATOM 2775 O O . LEU B 1 60 ? -26.938 -8.266 3.188 1 93.69 60 LEU B O 1
ATOM 2779 N N . GLU B 1 61 ? -26.406 -9.5 1.397 1 91.75 61 GLU B N 1
ATOM 2780 C CA . GLU B 1 61 ? -27.703 -10.148 1.312 1 91.75 61 GLU B CA 1
ATOM 2781 C C . GLU B 1 61 ? -27.75 -11.422 2.15 1 91.75 61 GLU B C 1
ATOM 2783 O O . GLU B 1 61 ? -28.828 -11.867 2.555 1 91.75 61 GLU B O 1
ATOM 2788 N N . ARG B 1 62 ? -26.688 -12.008 2.309 1 92.5 62 ARG B N 1
ATOM 2789 C CA . ARG B 1 62 ? -26.609 -13.273 3.039 1 92.5 62 ARG B CA 1
ATOM 2790 C C . ARG B 1 62 ? -25.344 -13.336 3.893 1 92.5 62 ARG B C 1
ATOM 2792 O O . ARG B 1 62 ? -24.297 -12.812 3.506 1 92.5 62 ARG B O 1
ATOM 2799 N N . ARG B 1 63 ? -25.453 -14.102 4.941 1 93.81 63 ARG B N 1
ATOM 2800 C CA . ARG B 1 63 ? -24.359 -14.164 5.895 1 93.81 63 ARG B CA 1
ATOM 2801 C C . ARG B 1 63 ? -23.375 -15.281 5.527 1 93.81 63 ARG B C 1
ATOM 2803 O O . ARG B 1 63 ? -23.797 -16.406 5.223 1 93.81 63 ARG B O 1
ATOM 2810 N N . PHE B 1 64 ? -22.125 -15.016 5.492 1 98.19 64 PHE B N 1
ATOM 2811 C CA . PHE B 1 64 ? -21.031 -15.961 5.348 1 98.19 64 PHE B CA 1
ATOM 2812 C C . PHE B 1 64 ? -20.031 -15.797 6.488 1 98.19 64 PHE B C 1
ATOM 2814 O O . PHE B 1 64 ? -19.859 -14.703 7.02 1 98.19 64 PHE B O 1
ATOM 2821 N N . ASP B 1 65 ? -19.422 -16.875 6.891 1 98.19 65 ASP B N 1
ATOM 2822 C CA . ASP B 1 65 ? -18.453 -16.828 7.984 1 98.19 65 ASP B CA 1
ATOM 2823 C C . ASP B 1 65 ? -17.062 -16.422 7.484 1 98.19 65 ASP B C 1
ATOM 2825 O O . ASP B 1 65 ? -16.266 -15.867 8.242 1 98.19 65 ASP B O 1
ATOM 2829 N N . ARG B 1 66 ? -16.828 -16.766 6.246 1 98.31 66 ARG B N 1
ATOM 2830 C CA . ARG B 1 66 ? -15.531 -16.391 5.672 1 98.31 66 ARG B CA 1
ATOM 2831 C C . ARG B 1 66 ? -15.586 -16.391 4.148 1 98.31 66 ARG B C 1
ATOM 2833 O O . ARG B 1 66 ? -16.531 -16.938 3.559 1 98.31 66 ARG B O 1
ATOM 2840 N N . VAL B 1 67 ? -14.617 -15.742 3.576 1 98.75 67 VAL B N 1
ATOM 2841 C CA . VAL B 1 67 ? -14.539 -15.602 2.125 1 98.75 67 VAL B CA 1
ATOM 2842 C C . VAL B 1 67 ? -13.258 -16.234 1.609 1 98.75 67 VAL B C 1
ATOM 2844 O O . VAL B 1 67 ? -12.18 -16.031 2.174 1 98.75 67 VAL B O 1
ATOM 2847 N N . PHE B 1 68 ? -13.398 -17.141 0.622 1 98.88 68 PHE B N 1
ATOM 2848 C CA . PHE B 1 68 ? -12.281 -17.547 -0.233 1 98.88 68 PHE B CA 1
ATOM 2849 C C . PHE B 1 68 ? -12.203 -16.656 -1.466 1 98.88 68 PHE B C 1
ATOM 2851 O O . PHE B 1 68 ? -13.047 -16.75 -2.359 1 98.88 68 PHE B O 1
ATOM 2858 N N . ASN B 1 69 ? -11.18 -15.82 -1.544 1 98.75 69 ASN B N 1
ATOM 2859 C CA . ASN B 1 69 ? -11.031 -14.859 -2.635 1 98.75 69 ASN B CA 1
ATOM 2860 C C . ASN B 1 69 ? -10.273 -15.461 -3.811 1 98.75 69 ASN B C 1
ATOM 2862 O O . ASN B 1 69 ? -9.102 -15.836 -3.674 1 98.75 69 ASN B O 1
ATOM 2866 N N . VAL B 1 70 ? -10.914 -15.539 -4.938 1 98.25 70 VAL B N 1
ATOM 2867 C CA . VAL B 1 70 ? -10.234 -15.969 -6.156 1 98.25 70 VAL B CA 1
ATOM 2868 C C . VAL B 1 70 ? -10.531 -14.992 -7.289 1 98.25 70 VAL B C 1
ATOM 2870 O O . VAL B 1 70 ? -10.656 -15.391 -8.445 1 98.25 70 VAL B O 1
ATOM 2873 N N . ILE B 1 71 ? -10.805 -13.781 -6.93 1 97.62 71 ILE B N 1
ATOM 2874 C CA . ILE B 1 71 ? -10.922 -12.711 -7.914 1 97.62 71 ILE B CA 1
ATOM 2875 C C . ILE B 1 71 ? -9.531 -12.242 -8.336 1 97.62 71 ILE B C 1
ATOM 2877 O O . ILE B 1 71 ? -8.781 -11.695 -7.527 1 97.62 71 ILE B O 1
ATOM 2881 N N . HIS B 1 72 ? -9.219 -12.43 -9.609 1 94.88 72 HIS B N 1
ATOM 2882 C CA . HIS B 1 72 ? -7.902 -12.055 -10.117 1 94.88 72 HIS B CA 1
ATOM 2883 C C . HIS B 1 72 ? -7.891 -10.609 -10.609 1 94.88 72 HIS B C 1
ATOM 2885 O O . HIS B 1 72 ? -8.852 -10.156 -11.227 1 94.88 72 HIS B O 1
ATOM 2891 N N . GLY B 1 73 ? -6.793 -9.914 -10.32 1 92.75 73 GLY B N 1
ATOM 2892 C CA . GLY B 1 73 ? -6.629 -8.555 -10.812 1 92.75 73 GLY B CA 1
ATOM 2893 C C . GLY B 1 73 ? -7.32 -7.523 -9.938 1 92.75 73 GLY B C 1
ATOM 2894 O O . GLY B 1 73 ? -7.574 -7.766 -8.758 1 92.75 73 GLY B O 1
ATOM 2895 N N . ARG B 1 74 ? -7.621 -6.375 -10.531 1 92 74 ARG B N 1
ATOM 2896 C CA . ARG B 1 74 ? -8.25 -5.262 -9.828 1 92 74 ARG B CA 1
ATOM 2897 C C . ARG B 1 74 ? -9.602 -5.668 -9.258 1 92 74 ARG B C 1
ATOM 2899 O O . ARG B 1 74 ? -10.367 -6.383 -9.906 1 92 74 ARG B O 1
ATOM 2906 N N . GLY B 1 75 ? -9.883 -5.152 -8.102 1 94.5 75 GLY B N 1
ATOM 2907 C CA . GLY B 1 75 ? -11.086 -5.543 -7.383 1 94.5 75 GLY B CA 1
ATOM 2908 C C . GLY B 1 75 ? -10.852 -6.656 -6.383 1 94.5 75 GLY B C 1
ATOM 2909 O O . GLY B 1 75 ? -11.438 -6.66 -5.297 1 94.5 75 GLY B O 1
ATOM 2910 N N . GLY B 1 76 ? -9.938 -7.598 -6.77 1 96.62 76 GLY B N 1
ATOM 2911 C CA . GLY B 1 76 ? -9.703 -8.742 -5.91 1 96.62 76 GLY B CA 1
ATOM 2912 C C . GLY B 1 76 ? -8.305 -8.773 -5.324 1 96.62 76 GLY B C 1
ATOM 2913 O O . GLY B 1 76 ? -8.078 -9.367 -4.27 1 96.62 76 GLY B O 1
ATOM 2914 N N . GLU B 1 77 ? -7.375 -8.133 -5.941 1 97.25 77 GLU B N 1
ATOM 2915 C CA . GLU B 1 77 ? -5.969 -8.219 -5.555 1 97.25 77 GLU B CA 1
ATOM 2916 C C . GLU B 1 77 ? -5.402 -6.844 -5.211 1 97.25 77 GLU B C 1
ATOM 2918 O O . GLU B 1 77 ? -4.191 -6.688 -5.043 1 97.25 77 GLU B O 1
ATOM 2923 N N . ASP B 1 78 ? -6.254 -5.828 -5.066 1 97.12 78 ASP B N 1
ATOM 2924 C CA . ASP B 1 78 ? -5.742 -4.465 -4.984 1 97.12 78 ASP B CA 1
ATOM 2925 C C . ASP B 1 78 ? -6.152 -3.803 -3.67 1 97.12 78 ASP B C 1
ATOM 2927 O O . ASP B 1 78 ? -6.086 -2.58 -3.539 1 97.12 78 ASP B O 1
ATOM 2931 N N . GLY B 1 79 ? -6.652 -4.574 -2.713 1 98.19 79 GLY B N 1
ATOM 2932 C CA . GLY B 1 79 ? -6.988 -4.062 -1.393 1 98.19 79 GLY B CA 1
ATOM 2933 C C . GLY B 1 79 ? -8.43 -3.611 -1.275 1 98.19 79 GLY B C 1
ATOM 2934 O O . GLY B 1 79 ? -8.922 -3.377 -0.171 1 98.19 79 GLY B O 1
ATOM 2935 N N . VAL B 1 80 ? -9.18 -3.471 -2.402 1 98.12 80 VAL B N 1
ATOM 2936 C CA . VAL B 1 80 ? -10.547 -2.967 -2.41 1 98.12 80 VAL B CA 1
ATOM 2937 C C . VAL B 1 80 ? -11.477 -3.969 -1.723 1 98.12 80 VAL B C 1
ATOM 2939 O O . VAL B 1 80 ? -12.141 -3.633 -0.743 1 98.12 80 VAL B O 1
ATOM 2942 N N . LEU B 1 81 ? -11.43 -5.195 -2.186 1 98.31 81 LEU B N 1
ATOM 2943 C CA . LEU B 1 81 ? -12.258 -6.227 -1.559 1 98.31 81 LEU B CA 1
ATOM 2944 C C . LEU B 1 81 ? -11.859 -6.422 -0.099 1 98.31 81 LEU B C 1
ATOM 2946 O O . LEU B 1 81 ? -12.727 -6.535 0.773 1 98.31 81 LEU B O 1
ATOM 2950 N N . GLN B 1 82 ? -10.562 -6.477 0.151 1 98.56 82 GLN B N 1
ATOM 2951 C CA . GLN B 1 82 ? -10.055 -6.684 1.501 1 98.56 82 GLN B CA 1
ATOM 2952 C C . GLN B 1 82 ? -10.57 -5.609 2.457 1 98.56 82 GLN B C 1
ATOM 2954 O O . GLN B 1 82 ? -10.945 -5.91 3.59 1 98.56 82 GLN B O 1
ATOM 2959 N N . GLY B 1 83 ? -10.523 -4.367 1.943 1 98.38 83 GLY B N 1
ATOM 2960 C CA . GLY B 1 83 ? -11.039 -3.281 2.762 1 98.38 83 GLY B CA 1
ATOM 2961 C C . GLY B 1 83 ? -12.516 -3.428 3.08 1 98.38 83 GLY B C 1
ATOM 2962 O O . GLY B 1 83 ? -12.938 -3.23 4.223 1 98.38 83 GLY B O 1
ATOM 2963 N N . ALA B 1 84 ? -13.289 -3.768 2.117 1 97.94 84 ALA B N 1
ATOM 2964 C CA . ALA B 1 84 ? -14.727 -3.957 2.309 1 97.94 84 ALA B CA 1
ATOM 2965 C C . ALA B 1 84 ? -15 -5.09 3.291 1 97.94 84 ALA B C 1
ATOM 2967 O O . ALA B 1 84 ? -15.844 -4.957 4.18 1 97.94 84 ALA B O 1
ATOM 2968 N N . LEU B 1 85 ? -14.297 -6.176 3.117 1 98.06 85 LEU B N 1
ATOM 2969 C CA . LEU B 1 85 ? -14.492 -7.332 3.986 1 98.06 85 LEU B CA 1
ATOM 2970 C C . LEU B 1 85 ? -14.086 -7.012 5.418 1 98.06 85 LEU B C 1
ATOM 2972 O O . LEU B 1 85 ? -14.719 -7.477 6.367 1 98.06 85 LEU B O 1
ATOM 2976 N N . ALA B 1 86 ? -13.047 -6.234 5.559 1 97.19 86 ALA B N 1
ATOM 2977 C CA . ALA B 1 86 ? -12.648 -5.797 6.895 1 97.19 86 ALA B CA 1
ATOM 2978 C C . ALA B 1 86 ? -13.758 -5 7.562 1 97.19 86 ALA B C 1
ATOM 2980 O O . ALA B 1 86 ? -14.055 -5.199 8.75 1 97.19 86 ALA B O 1
ATOM 2981 N N . CYS B 1 87 ? -14.383 -4.145 6.84 1 96.62 87 CYS B N 1
ATOM 2982 C CA . CYS B 1 87 ? -15.477 -3.34 7.375 1 96.62 87 CYS B CA 1
ATOM 2983 C C . CYS B 1 87 ? -16.656 -4.219 7.762 1 96.62 87 CYS B C 1
ATOM 2985 O O . CYS B 1 87 ? -17.375 -3.924 8.727 1 96.62 87 CYS B O 1
ATOM 2987 N N . LEU B 1 88 ? -16.844 -5.223 7.016 1 95.94 88 LEU B N 1
ATOM 2988 C CA . LEU B 1 88 ? -17.969 -6.125 7.258 1 95.94 88 LEU B CA 1
ATOM 2989 C C . LEU B 1 88 ? -17.609 -7.164 8.312 1 95.94 88 LEU B C 1
ATOM 2991 O O . LEU B 1 88 ? -18.469 -7.941 8.742 1 95.94 88 LEU B O 1
ATOM 2995 N N . ARG B 1 89 ? -16.344 -7.211 8.727 1 94.94 89 ARG B N 1
ATOM 2996 C CA . ARG B 1 89 ? -15.82 -8.164 9.695 1 94.94 89 ARG B CA 1
ATOM 2997 C C . ARG B 1 89 ? -15.992 -9.602 9.203 1 94.94 89 ARG B C 1
ATOM 2999 O O . ARG B 1 89 ? -16.422 -10.477 9.961 1 94.94 89 ARG B O 1
ATOM 3006 N N . VAL B 1 90 ? -15.742 -9.781 7.934 1 97.38 90 VAL B N 1
ATOM 3007 C CA . VAL B 1 90 ? -15.742 -11.102 7.324 1 97.38 90 VAL B CA 1
ATOM 3008 C C . VAL B 1 90 ? -14.312 -11.5 6.949 1 97.38 90 VAL B C 1
ATOM 3010 O O . VAL B 1 90 ? -13.719 -10.914 6.047 1 97.38 90 VAL B O 1
ATOM 3013 N N . PRO B 1 91 ? -13.75 -12.523 7.625 1 97.81 91 PRO B N 1
ATOM 3014 C CA . PRO B 1 91 ? -12.383 -12.93 7.305 1 97.81 91 PRO B CA 1
ATOM 3015 C C . PRO B 1 91 ? -12.234 -13.445 5.875 1 97.81 91 PRO B C 1
ATOM 3017 O O . PRO B 1 91 ? -13.188 -14 5.316 1 97.81 91 PRO B O 1
ATOM 3020 N N . CYS B 1 92 ? -11.086 -13.266 5.336 1 98.19 92 CYS B N 1
ATOM 3021 C CA . CYS B 1 92 ? -10.82 -13.617 3.945 1 98.19 92 CYS B CA 1
ATOM 3022 C C . CYS B 1 92 ? -9.469 -14.305 3.811 1 98.19 92 CYS B C 1
ATOM 3024 O O . CYS B 1 92 ? -8.57 -14.086 4.625 1 98.19 92 CYS B O 1
ATOM 3026 N N . THR B 1 93 ? -9.375 -15.141 2.832 1 98.62 93 THR B N 1
ATOM 3027 C CA . THR B 1 93 ? -8.102 -15.805 2.566 1 98.62 93 THR B CA 1
ATOM 3028 C C . THR B 1 93 ? -7.074 -14.805 2.033 1 98.62 93 THR B C 1
ATOM 3030 O O . THR B 1 93 ? -7.418 -13.898 1.271 1 98.62 93 THR B O 1
ATOM 3033 N N . GLY B 1 94 ? -5.777 -15.094 2.426 1 97.81 94 GLY B N 1
ATOM 3034 C CA . GLY B 1 94 ? -4.668 -14.414 1.778 1 97.81 94 GLY B CA 1
ATOM 3035 C C . GLY B 1 94 ? -4.32 -13.086 2.428 1 97.81 94 GLY B C 1
ATOM 3036 O O . GLY B 1 94 ? -4.422 -12.938 3.646 1 97.81 94 GLY B O 1
ATOM 3037 N N . SER B 1 95 ? -3.826 -12.188 1.64 1 98.12 95 SER B N 1
ATOM 3038 C CA . SER B 1 95 ? -3.207 -10.945 2.1 1 98.12 95 SER B CA 1
ATOM 3039 C C . SER B 1 95 ? -4.258 -9.891 2.41 1 98.12 95 SER B C 1
ATOM 3041 O O . SER B 1 95 ? -5.344 -9.891 1.822 1 98.12 95 SER B O 1
ATOM 3043 N N . GLY B 1 96 ? -3.959 -9 3.314 1 97.69 96 GLY B N 1
ATOM 3044 C CA . GLY B 1 96 ? -4.844 -7.914 3.705 1 97.69 96 GLY B CA 1
ATOM 3045 C C . GLY B 1 96 ? -4.758 -6.715 2.781 1 97.69 96 GLY B C 1
ATOM 3046 O O . GLY B 1 96 ? -4.242 -6.816 1.666 1 97.69 96 GLY B O 1
ATOM 3047 N N . VAL B 1 97 ? -5.227 -5.57 3.217 1 98.38 97 VAL B N 1
ATOM 3048 C CA . VAL B 1 97 ? -5.414 -4.367 2.416 1 98.38 97 VAL B CA 1
ATOM 3049 C C . VAL B 1 97 ? -4.062 -3.869 1.908 1 98.38 97 VAL B C 1
ATOM 3051 O O . VAL B 1 97 ? -3.865 -3.707 0.701 1 98.38 97 VAL B O 1
ATOM 3054 N N . LEU B 1 98 ? -3.133 -3.666 2.756 1 98.19 98 LEU B N 1
ATOM 3055 C CA . LEU B 1 98 ? -1.851 -3.072 2.393 1 98.19 98 LEU B CA 1
ATOM 3056 C C . LEU B 1 98 ? -1.108 -3.951 1.39 1 98.19 98 LEU B C 1
ATOM 3058 O O . LEU B 1 98 ? -0.713 -3.48 0.321 1 98.19 98 LEU B O 1
ATOM 3062 N N . ALA B 1 99 ? -0.949 -5.191 1.723 1 98.31 99 ALA B N 1
ATOM 3063 C CA . ALA B 1 99 ? -0.188 -6.105 0.874 1 98.31 99 ALA B CA 1
ATOM 3064 C C . ALA B 1 99 ? -0.825 -6.23 -0.507 1 98.31 99 ALA B C 1
ATOM 3066 O O . ALA B 1 99 ? -0.126 -6.23 -1.522 1 98.31 99 ALA B O 1
ATOM 3067 N N . SER B 1 100 ? -2.158 -6.336 -0.513 1 98.5 100 SER B N 1
ATOM 3068 C CA . SER B 1 100 ? -2.869 -6.445 -1.782 1 98.5 100 SER B CA 1
ATOM 3069 C C . SER B 1 100 ? -2.713 -5.18 -2.617 1 98.5 100 SER B C 1
ATOM 3071 O O . SER B 1 100 ? -2.34 -5.246 -3.791 1 98.5 100 SER B O 1
ATOM 3073 N N . ALA B 1 101 ? -2.918 -4.055 -1.993 1 98.25 101 ALA B N 1
ATOM 3074 C CA . ALA B 1 101 ? -2.822 -2.779 -2.701 1 98.25 101 ALA B CA 1
ATOM 3075 C C . ALA B 1 101 ? -1.401 -2.537 -3.203 1 98.25 101 ALA B C 1
ATOM 3077 O O . ALA B 1 101 ? -1.202 -2.125 -4.348 1 98.25 101 ALA B O 1
ATOM 3078 N N . LEU B 1 102 ? -0.46 -2.783 -2.369 1 98 102 LEU B N 1
ATOM 3079 C CA . LEU B 1 102 ? 0.942 -2.551 -2.701 1 98 102 LEU B CA 1
ATOM 3080 C C . LEU B 1 102 ? 1.403 -3.492 -3.807 1 98 102 LEU B C 1
ATOM 3082 O O . LEU B 1 102 ? 2.014 -3.057 -4.785 1 98 102 LEU B O 1
ATOM 3086 N N . SER B 1 103 ? 1.033 -4.742 -3.697 1 98.06 103 SER B N 1
ATOM 3087 C CA . SER B 1 103 ? 1.499 -5.742 -4.652 1 98.06 103 SER B CA 1
ATOM 3088 C C . SER B 1 103 ? 0.878 -5.523 -6.027 1 98.06 103 SER B C 1
ATOM 3090 O O . SER B 1 103 ? 1.484 -5.855 -7.047 1 98.06 103 SER B O 1
ATOM 3092 N N . MET B 1 104 ? -0.305 -4.926 -6.059 1 96.56 104 MET B N 1
ATOM 3093 C CA . MET B 1 104 ? -0.959 -4.633 -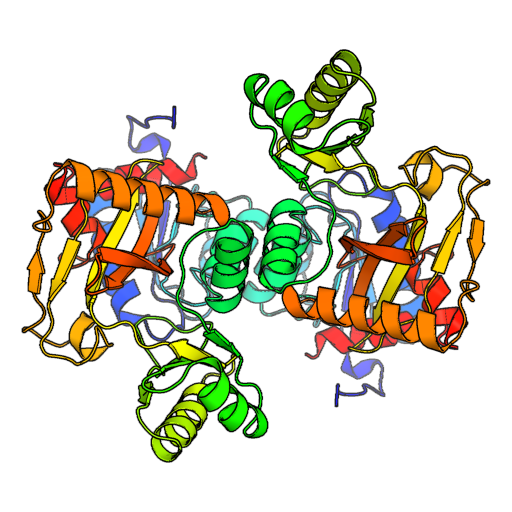7.332 1 96.56 104 MET B CA 1
ATOM 3094 C C . MET B 1 104 ? -0.203 -3.553 -8.094 1 96.56 104 MET B C 1
ATOM 3096 O O . MET B 1 104 ? -0.245 -3.512 -9.328 1 96.56 104 MET B O 1
ATOM 3100 N N . ASP B 1 105 ? 0.473 -2.688 -7.438 1 96.81 105 ASP B N 1
ATOM 3101 C CA . ASP B 1 105 ? 1.245 -1.6 -8.031 1 96.81 105 ASP B CA 1
ATOM 3102 C C . ASP B 1 105 ? 2.711 -1.992 -8.195 1 96.81 105 ASP B C 1
ATOM 3104 O O . ASP B 1 105 ? 3.504 -1.854 -7.262 1 96.81 105 ASP B O 1
ATOM 3108 N N . LYS B 1 106 ? 3.096 -2.379 -9.383 1 97.12 106 LYS B N 1
ATOM 3109 C CA . LYS B 1 106 ? 4.43 -2.902 -9.656 1 97.12 106 LYS B CA 1
ATOM 3110 C C . LYS B 1 106 ? 5.504 -1.879 -9.297 1 97.12 106 LYS B C 1
ATOM 3112 O O . LYS B 1 106 ? 6.574 -2.242 -8.805 1 97.12 106 LYS B O 1
ATOM 3117 N N . LEU B 1 107 ? 5.219 -0.636 -9.5 1 96.69 107 LEU B N 1
ATOM 3118 C CA . LEU B 1 107 ? 6.207 0.41 -9.266 1 96.69 107 LEU B CA 1
ATOM 3119 C C . LEU B 1 107 ? 6.484 0.578 -7.777 1 96.69 107 LEU B C 1
ATOM 3121 O O . LEU B 1 107 ? 7.641 0.601 -7.352 1 96.69 107 LEU B O 1
ATOM 3125 N N . ARG B 1 108 ? 5.461 0.671 -6.984 1 97.31 108 ARG B N 1
ATOM 3126 C CA . ARG B 1 108 ? 5.664 0.846 -5.551 1 97.31 108 ARG B CA 1
ATOM 3127 C C . ARG B 1 108 ? 6.238 -0.418 -4.922 1 97.31 108 ARG B C 1
ATOM 3129 O O . ARG B 1 108 ? 7.016 -0.345 -3.967 1 97.31 108 ARG B O 1
ATOM 3136 N N . THR B 1 109 ? 5.812 -1.544 -5.441 1 98.38 109 THR B N 1
ATOM 3137 C CA . THR B 1 109 ? 6.465 -2.773 -5.008 1 98.38 109 THR B CA 1
ATOM 3138 C C . THR B 1 109 ? 7.969 -2.701 -5.246 1 98.38 109 THR B C 1
ATOM 3140 O O . THR B 1 109 ? 8.758 -2.992 -4.344 1 98.38 109 THR B O 1
ATOM 3143 N N . LYS B 1 110 ? 8.391 -2.273 -6.41 1 98.38 110 LYS B N 1
ATOM 3144 C CA . LYS B 1 110 ? 9.805 -2.176 -6.77 1 98.38 110 LYS B CA 1
ATOM 3145 C C . LYS B 1 110 ? 10.523 -1.149 -5.895 1 98.38 110 LYS B C 1
ATOM 3147 O O . LYS B 1 110 ? 11.688 -1.339 -5.535 1 98.38 110 LYS B O 1
ATOM 3152 N N . LEU B 1 111 ? 9.812 -0.062 -5.594 1 98.56 111 LEU B N 1
ATOM 3153 C CA . LEU B 1 111 ? 10.406 0.92 -4.691 1 98.56 111 LEU B CA 1
ATOM 3154 C C . LEU B 1 111 ? 10.672 0.308 -3.318 1 98.56 111 LEU B C 1
ATOM 3156 O O . LEU B 1 111 ? 11.75 0.502 -2.746 1 98.56 111 LEU B O 1
ATOM 3160 N N . CYS B 1 112 ? 9.719 -0.434 -2.801 1 98.62 112 CYS B N 1
ATOM 3161 C CA . CYS B 1 112 ? 9.906 -1.094 -1.513 1 98.62 112 CYS B CA 1
ATOM 3162 C C . CYS B 1 112 ? 11.07 -2.076 -1.564 1 98.62 112 CYS B C 1
ATOM 3164 O O . CYS B 1 112 ? 11.914 -2.094 -0.667 1 98.62 112 CYS B O 1
ATOM 3166 N N . TRP B 1 113 ? 11.07 -2.912 -2.645 1 98.75 113 TRP B N 1
ATOM 3167 C CA . TRP B 1 113 ? 12.141 -3.891 -2.789 1 98.75 113 TRP B CA 1
ATOM 3168 C C . TRP B 1 113 ? 13.5 -3.203 -2.871 1 98.75 113 TRP B C 1
ATOM 3170 O O . TRP B 1 113 ? 14.445 -3.59 -2.178 1 98.75 113 TRP B O 1
ATOM 3180 N N . THR B 1 114 ? 13.57 -2.158 -3.68 1 98.56 114 THR B N 1
ATOM 3181 C CA . THR B 1 114 ? 14.812 -1.409 -3.814 1 98.56 114 THR B CA 1
ATOM 3182 C C . THR B 1 114 ? 15.227 -0.803 -2.475 1 98.56 114 THR B C 1
ATOM 3184 O O . THR B 1 114 ? 16.391 -0.884 -2.084 1 98.56 114 THR B O 1
ATOM 3187 N N . GLY B 1 115 ? 14.305 -0.264 -1.766 1 98.31 115 GLY B N 1
ATOM 3188 C CA . GLY B 1 115 ? 14.578 0.31 -0.458 1 98.31 115 GLY B CA 1
ATOM 3189 C C . GLY B 1 115 ? 15.07 -0.71 0.55 1 98.31 115 GLY B C 1
ATOM 3190 O O . GLY B 1 115 ? 15.773 -0.362 1.501 1 98.31 115 GLY B O 1
ATOM 3191 N N . ALA B 1 116 ? 14.727 -1.938 0.342 1 97.88 116 ALA B N 1
ATOM 3192 C CA . ALA B 1 116 ? 15.133 -3.016 1.238 1 97.88 116 ALA B CA 1
ATOM 3193 C C . ALA B 1 116 ? 16.406 -3.695 0.736 1 97.88 116 ALA B C 1
ATOM 3195 O O . ALA B 1 116 ? 16.875 -4.672 1.327 1 97.88 116 ALA B O 1
ATOM 3196 N N . GLY B 1 117 ? 16.922 -3.25 -0.417 1 97.94 117 GLY B N 1
ATOM 3197 C CA . GLY B 1 117 ? 18.141 -3.811 -0.967 1 97.94 117 GLY B CA 1
ATOM 3198 C C . GLY B 1 117 ? 17.922 -5.078 -1.769 1 97.94 117 GLY B C 1
ATOM 3199 O O . GLY B 1 117 ? 18.844 -5.855 -1.99 1 97.94 117 GLY B O 1
ATOM 3200 N N . LEU B 1 118 ? 16.703 -5.371 -2.107 1 98.69 118 LEU B N 1
ATOM 3201 C CA . LEU B 1 118 ? 16.391 -6.547 -2.916 1 98.69 118 LEU B CA 1
ATOM 3202 C C . LEU B 1 118 ? 16.578 -6.246 -4.402 1 98.69 118 LEU B C 1
ATOM 3204 O O . LEU B 1 118 ? 16.406 -5.102 -4.832 1 98.69 118 LEU B O 1
ATOM 3208 N N . PRO B 1 119 ? 16.859 -7.25 -5.172 1 98.62 119 PRO B N 1
ATOM 3209 C CA . PRO B 1 119 ? 17.141 -7.031 -6.594 1 98.62 119 PRO B CA 1
ATOM 3210 C C . PRO B 1 119 ? 15.875 -6.969 -7.445 1 98.62 119 PRO B C 1
ATOM 3212 O O . PRO B 1 119 ? 15.062 -7.898 -7.422 1 98.62 119 PRO B O 1
ATOM 3215 N N . THR B 1 120 ? 15.703 -5.953 -8.164 1 98.69 120 THR B N 1
ATOM 3216 C CA . THR B 1 120 ? 14.719 -5.801 -9.227 1 98.69 120 THR B CA 1
ATOM 3217 C C . THR B 1 120 ? 15.297 -5 -10.391 1 98.69 120 THR B C 1
ATOM 3219 O O . THR B 1 120 ? 16.188 -4.176 -10.195 1 98.69 120 THR B O 1
ATOM 3222 N N . PRO B 1 121 ? 14.859 -5.234 -11.594 1 98.38 121 PRO B N 1
ATOM 3223 C CA . PRO B 1 121 ? 15.477 -4.535 -12.719 1 98.38 121 PRO B CA 1
ATOM 3224 C C . PRO B 1 121 ? 15.383 -3.016 -12.594 1 98.38 121 PRO B C 1
ATOM 3226 O O . PRO B 1 121 ? 14.359 -2.492 -12.141 1 98.38 121 PRO B O 1
ATOM 3229 N N . PRO B 1 122 ? 16.438 -2.342 -13.031 1 97.88 122 PRO B N 1
ATOM 3230 C CA . PRO B 1 122 ? 16.312 -0.884 -13.117 1 97.88 122 PRO B CA 1
ATOM 3231 C C . PRO B 1 122 ? 15.125 -0.446 -13.977 1 97.88 122 PRO B C 1
ATOM 3233 O O . PRO B 1 122 ? 14.828 -1.078 -14.992 1 97.88 122 PRO B O 1
ATOM 3236 N N . TRP B 1 123 ? 14.523 0.588 -13.555 1 97.94 123 TRP B N 1
ATOM 3237 C CA . TRP B 1 123 ? 13.312 1.011 -14.25 1 97.94 123 TRP B CA 1
ATOM 3238 C C . TRP B 1 123 ? 13.188 2.531 -14.25 1 97.94 123 TRP B C 1
ATOM 3240 O O . TRP B 1 123 ? 13.914 3.221 -13.531 1 97.94 123 TRP B O 1
ATOM 3250 N N . LEU B 1 124 ? 12.344 3.02 -15.102 1 97.38 124 LEU B N 1
ATOM 3251 C CA . LEU B 1 124 ? 12.031 4.441 -15.195 1 97.38 124 LEU B CA 1
ATOM 3252 C C . LEU B 1 124 ? 10.555 4.648 -15.508 1 97.38 124 LEU B C 1
ATOM 3254 O O . LEU B 1 124 ? 10.016 4.047 -16.438 1 97.38 124 LEU B O 1
ATOM 3258 N N . ARG B 1 125 ? 9.945 5.457 -14.664 1 96.69 125 ARG B N 1
ATOM 3259 C CA . ARG B 1 125 ? 8.562 5.828 -14.945 1 96.69 125 ARG B CA 1
ATOM 3260 C C . ARG B 1 125 ? 8.469 6.707 -16.188 1 96.69 125 ARG B C 1
ATOM 3262 O O . ARG B 1 125 ? 9.312 7.582 -16.406 1 96.69 125 ARG B O 1
ATOM 3269 N N . LEU B 1 126 ? 7.488 6.484 -17.016 1 97.38 126 LEU B N 1
ATOM 3270 C CA . LEU B 1 126 ? 7.285 7.215 -18.266 1 97.38 126 LEU B CA 1
ATOM 3271 C C . LEU B 1 126 ? 5.98 8.008 -18.219 1 97.38 126 LEU B C 1
ATOM 3273 O O . LEU B 1 126 ? 4.934 7.504 -18.641 1 97.38 126 LEU B O 1
ATOM 3277 N N . ASP B 1 127 ? 6.078 9.25 -17.844 1 93.5 127 ASP B N 1
ATOM 3278 C CA . ASP B 1 127 ? 4.883 10.062 -17.672 1 93.5 127 ASP B CA 1
ATOM 3279 C C . ASP B 1 127 ? 4.527 10.805 -18.953 1 93.5 127 ASP B C 1
ATOM 3281 O O . ASP B 1 127 ? 3.363 11.141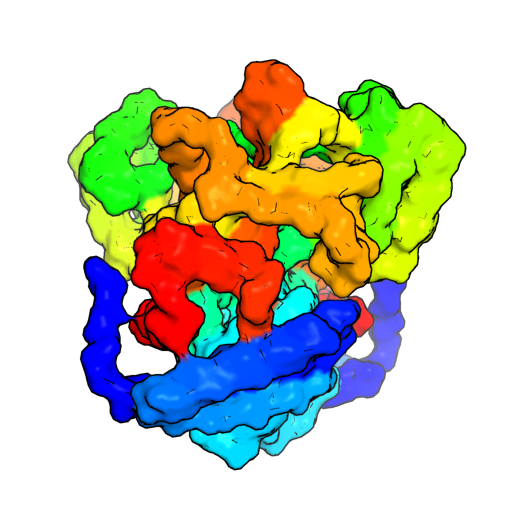 -19.188 1 93.5 127 ASP B O 1
ATOM 3285 N N . SER B 1 128 ? 5.516 11.141 -19.734 1 93.12 128 SER B N 1
ATOM 3286 C CA . SER B 1 128 ? 5.328 11.898 -20.969 1 93.12 128 SER B CA 1
ATOM 3287 C C . SER B 1 128 ? 6.355 11.492 -22.016 1 93.12 128 SER B C 1
ATOM 3289 O O . SER B 1 128 ? 7.316 10.789 -21.719 1 93.12 128 SER B O 1
ATOM 3291 N N . PRO B 1 129 ? 6.121 11.93 -23.188 1 91.62 129 PRO B N 1
ATOM 3292 C CA . PRO B 1 129 ? 7.09 11.625 -24.25 1 91.62 129 PRO B CA 1
ATOM 3293 C C . PRO B 1 129 ? 8.484 12.156 -23.938 1 91.62 129 PRO B C 1
ATOM 3295 O O . PRO B 1 129 ? 9.477 11.625 -24.438 1 91.62 129 PRO B O 1
ATOM 3298 N N . ASP B 1 130 ? 8.555 13.133 -23.062 1 92.5 130 ASP B N 1
ATOM 3299 C CA . ASP B 1 130 ? 9.844 13.695 -22.672 1 92.5 130 ASP B CA 1
ATOM 3300 C C . ASP B 1 130 ? 10.68 12.688 -21.891 1 92.5 130 ASP B C 1
ATOM 3302 O O . ASP B 1 130 ? 11.906 12.781 -21.859 1 92.5 130 ASP B O 1
ATOM 3306 N N . ASP B 1 131 ? 10.047 11.711 -21.391 1 96.38 131 ASP B N 1
ATOM 3307 C CA . ASP B 1 131 ? 10.734 10.727 -20.562 1 96.38 131 ASP B CA 1
ATOM 3308 C C . ASP B 1 131 ? 11.359 9.625 -21.422 1 96.38 131 ASP B C 1
ATOM 3310 O O . ASP B 1 131 ? 12.195 8.859 -20.938 1 96.38 131 ASP B O 1
ATOM 3314 N N . LEU B 1 132 ? 10.953 9.586 -22.656 1 97.25 132 LEU B N 1
ATOM 3315 C CA . LEU B 1 132 ? 11.406 8.5 -23.516 1 97.25 132 LEU B CA 1
ATOM 3316 C C . LEU B 1 132 ? 12.906 8.609 -23.781 1 97.25 132 LEU B C 1
ATOM 3318 O O . LEU B 1 132 ? 13.617 7.602 -23.781 1 97.25 132 LEU B O 1
ATOM 3322 N N . GLU B 1 133 ? 13.32 9.781 -24.016 1 96.56 133 GLU B N 1
ATOM 3323 C CA . GLU B 1 133 ? 14.75 9.977 -24.203 1 96.56 133 GLU B CA 1
ATOM 3324 C C . GLU B 1 133 ? 15.516 9.688 -22.922 1 96.56 133 GLU B C 1
ATOM 3326 O O . GLU B 1 133 ? 16.594 9.086 -22.953 1 96.56 133 GLU B O 1
ATOM 3331 N N . ARG B 1 134 ? 15.031 10.125 -21.828 1 96.44 134 ARG B N 1
ATOM 3332 C CA . ARG B 1 134 ? 15.641 9.828 -20.531 1 96.44 134 ARG B CA 1
ATOM 3333 C C . ARG B 1 134 ? 15.727 8.328 -20.297 1 96.44 134 ARG B C 1
ATOM 3335 O O . ARG B 1 134 ? 16.703 7.836 -19.734 1 96.44 134 ARG B O 1
ATOM 3342 N N . CYS B 1 135 ? 14.719 7.668 -20.688 1 97.56 135 CYS B N 1
ATOM 3343 C CA . CYS B 1 135 ? 14.68 6.215 -20.562 1 97.56 135 CYS B CA 1
ATOM 3344 C C . CYS B 1 135 ? 15.828 5.578 -21.344 1 97.56 135 CYS B C 1
ATOM 3346 O O . CYS B 1 135 ? 16.547 4.73 -20.812 1 97.56 135 CYS B O 1
ATOM 3348 N N . ARG B 1 136 ? 15.953 5.984 -22.578 1 96.5 136 ARG B N 1
ATOM 3349 C CA . ARG B 1 136 ? 17.031 5.461 -23.422 1 96.5 136 ARG B CA 1
ATOM 3350 C C . ARG B 1 136 ? 18.391 5.699 -22.766 1 96.5 136 ARG B C 1
ATOM 3352 O O . ARG B 1 136 ? 19.234 4.805 -22.75 1 96.5 136 ARG B O 1
ATOM 3359 N N . GLN B 1 137 ? 18.594 6.844 -22.203 1 96.31 137 GLN B N 1
ATOM 3360 C CA . GLN B 1 137 ? 19.875 7.215 -21.594 1 96.31 137 GLN B CA 1
ATOM 3361 C C . GLN B 1 137 ? 20.109 6.441 -20.312 1 96.31 137 GLN B C 1
ATOM 3363 O O . GLN B 1 137 ? 21.234 6 -20.047 1 96.31 137 GLN B O 1
ATOM 3368 N N . ALA B 1 138 ? 19.078 6.223 -19.562 1 96.56 138 ALA B N 1
ATOM 3369 C CA . ALA B 1 138 ? 19.219 5.645 -18.234 1 96.56 138 ALA B CA 1
ATOM 3370 C C . ALA B 1 138 ? 19.281 4.121 -18.297 1 96.56 138 ALA B C 1
ATOM 3372 O O . ALA B 1 138 ? 20.016 3.492 -17.531 1 96.56 138 ALA B O 1
ATOM 3373 N N . LEU B 1 139 ? 18.484 3.504 -19.141 1 97.69 139 LEU B N 1
ATOM 3374 C CA . LEU B 1 139 ? 18.312 2.057 -19.094 1 97.69 139 LEU B CA 1
ATOM 3375 C C . LEU B 1 139 ? 18.984 1.383 -20.281 1 97.69 139 LEU B C 1
ATOM 3377 O O . LEU B 1 139 ? 19.297 0.188 -20.234 1 97.69 139 LEU B O 1
ATOM 3381 N N . GLY B 1 140 ? 19.125 2.162 -21.359 1 96.88 140 GLY B N 1
ATOM 3382 C CA . GLY B 1 140 ? 19.547 1.537 -22.594 1 96.88 140 GLY B CA 1
ATOM 3383 C C . GLY B 1 140 ? 18.5 0.64 -23.203 1 96.88 140 GLY B C 1
ATOM 3384 O O . GLY B 1 140 ? 17.391 0.522 -22.672 1 96.88 140 GLY B O 1
ATOM 3385 N N . PHE B 1 141 ? 18.797 0.11 -24.391 1 97 141 PHE B N 1
ATOM 3386 C CA . PHE B 1 141 ? 17.906 -0.833 -25.062 1 97 141 PHE B CA 1
ATOM 3387 C C . PHE B 1 141 ? 18.453 -2.25 -24.984 1 97 141 PHE B C 1
ATOM 3389 O O . PHE B 1 141 ? 19.672 -2.445 -24.922 1 97 141 PHE B O 1
ATOM 3396 N N . PRO B 1 142 ? 17.672 -3.309 -25 1 97.75 142 PRO B N 1
ATOM 3397 C CA . PRO B 1 142 ? 16.203 -3.273 -25.047 1 97.75 142 PRO B CA 1
ATOM 3398 C C . PRO B 1 142 ? 15.578 -3.031 -23.688 1 97.75 142 PRO B C 1
ATOM 3400 O O . PRO B 1 142 ? 16.219 -3.254 -22.656 1 97.75 142 PRO B O 1
ATOM 3403 N N . VAL B 1 143 ? 14.344 -2.545 -23.672 1 98.38 143 VAL B N 1
ATOM 3404 C CA . VAL B 1 143 ? 13.547 -2.373 -22.453 1 98.38 143 VAL B CA 1
ATOM 3405 C C . VAL B 1 143 ? 12.195 -3.059 -22.625 1 98.38 143 VAL B C 1
ATOM 3407 O O . VAL B 1 143 ? 11.812 -3.436 -23.734 1 98.38 143 VAL B O 1
ATOM 3410 N N . ILE B 1 144 ? 11.547 -3.322 -21.578 1 97.81 144 ILE B N 1
ATOM 3411 C CA . ILE B 1 144 ? 10.148 -3.746 -21.578 1 97.81 144 ILE B CA 1
ATOM 3412 C C . ILE B 1 144 ? 9.273 -2.645 -20.969 1 97.81 144 ILE B C 1
ATOM 3414 O O . ILE B 1 144 ? 9.602 -2.09 -19.922 1 97.81 144 ILE B O 1
ATOM 3418 N N . VAL B 1 145 ? 8.25 -2.234 -21.688 1 97.81 145 VAL B N 1
ATOM 3419 C CA . VAL B 1 145 ? 7.312 -1.216 -21.234 1 97.81 145 VAL B CA 1
ATOM 3420 C C . VAL B 1 145 ? 6.055 -1.883 -20.688 1 97.81 145 VAL B C 1
ATOM 3422 O O . VAL B 1 145 ? 5.508 -2.797 -21.297 1 97.81 145 VAL B O 1
ATOM 3425 N N . LYS B 1 146 ? 5.633 -1.412 -19.5 1 95.75 146 LYS B N 1
ATOM 3426 C CA . LYS B 1 146 ? 4.543 -2.076 -18.797 1 95.75 146 LYS B CA 1
ATOM 3427 C C . LYS B 1 146 ? 3.598 -1.058 -18.156 1 95.75 146 LYS B C 1
ATOM 3429 O O . LYS B 1 146 ? 4.043 -0.043 -17.625 1 95.75 146 LYS B O 1
ATOM 3434 N N . PRO B 1 147 ? 2.262 -1.36 -18.234 1 94.38 147 PRO B N 1
ATOM 3435 C CA . PRO B 1 147 ? 1.397 -0.678 -17.266 1 94.38 147 PRO B CA 1
ATOM 3436 C C . PRO B 1 147 ? 1.635 -1.143 -15.836 1 94.38 147 PRO B C 1
ATOM 3438 O O . PRO B 1 147 ? 1.854 -2.334 -15.594 1 94.38 147 PRO B O 1
ATOM 3441 N N . ALA B 1 148 ? 1.53 -0.28 -14.859 1 94.19 148 ALA B N 1
ATOM 3442 C CA . ALA B 1 148 ? 1.944 -0.562 -13.484 1 94.19 148 ALA B CA 1
ATOM 3443 C C . ALA B 1 148 ? 0.917 -1.436 -12.773 1 94.19 148 ALA B C 1
ATOM 3445 O O . ALA B 1 148 ? 1.243 -2.117 -11.797 1 94.19 148 ALA B O 1
ATOM 3446 N N . GLU B 1 149 ? -0.351 -1.463 -13.203 1 90.19 149 GLU B N 1
ATOM 3447 C CA . GLU B 1 149 ? -1.397 -2.084 -12.398 1 90.19 149 GLU B CA 1
ATOM 3448 C C . GLU B 1 149 ? -2.16 -3.137 -13.195 1 90.19 149 GLU B C 1
ATOM 3450 O O . GLU B 1 149 ? -3.256 -3.545 -12.812 1 90.19 149 GLU B O 1
ATOM 3455 N N . GLU B 1 150 ? -1.637 -3.545 -14.312 1 84.44 150 GLU B N 1
ATOM 3456 C CA . GLU B 1 150 ? -2.271 -4.605 -15.086 1 84.44 150 GLU B CA 1
ATOM 3457 C C . GLU B 1 150 ? -1.596 -5.953 -14.836 1 84.44 150 GLU B C 1
ATOM 3459 O O . GLU B 1 150 ? -0.439 -6.004 -14.414 1 84.44 150 GLU B O 1
ATOM 3464 N N . GLY B 1 151 ? -2.338 -7 -15.055 1 82.88 151 GLY B N 1
ATOM 3465 C CA . GLY B 1 151 ? -1.835 -8.352 -14.883 1 82.88 151 GLY B CA 1
ATOM 3466 C C . GLY B 1 151 ? -1.763 -9.125 -16.188 1 82.88 151 GLY B C 1
ATOM 3467 O O . GLY B 1 151 ? -2.143 -8.617 -17.25 1 82.88 151 GLY B O 1
ATOM 3468 N N . SER B 1 152 ? -1.105 -10.219 -16.047 1 82.56 152 SER B N 1
ATOM 3469 C CA . SER B 1 152 ? -1.068 -11.195 -17.125 1 82.56 152 SER B CA 1
ATOM 3470 C C . SER B 1 152 ? -0.386 -10.625 -18.359 1 82.56 152 SER B C 1
ATOM 3472 O O . SER B 1 152 ? -0.774 -10.938 -19.5 1 82.56 152 SER B O 1
ATOM 3474 N N . SER B 1 153 ? 0.508 -9.75 -18.172 1 84.38 153 SER B N 1
ATOM 3475 C CA . SER B 1 153 ? 1.349 -9.203 -19.234 1 84.38 153 SER B CA 1
ATOM 3476 C C . SER B 1 153 ? 0.532 -8.359 -20.203 1 84.38 153 SER B C 1
ATOM 3478 O O . SER B 1 153 ? 0.949 -8.141 -21.344 1 84.38 153 SER B O 1
ATOM 3480 N N . ILE B 1 154 ? -0.572 -7.992 -19.812 1 83.25 154 ILE B N 1
ATOM 3481 C CA . ILE B 1 154 ? -1.417 -7.145 -20.641 1 83.25 154 ILE B CA 1
ATOM 3482 C C . ILE B 1 154 ? -0.805 -5.75 -20.75 1 83.25 154 ILE B C 1
ATOM 3484 O O . ILE B 1 154 ? -0.382 -5.176 -19.734 1 83.25 154 ILE B O 1
ATOM 3488 N N . GLY B 1 155 ? -0.664 -5.277 -21.922 1 88.19 155 GLY B N 1
ATOM 3489 C CA . GLY B 1 155 ? -0.159 -3.938 -22.172 1 88.19 155 GLY B CA 1
ATOM 3490 C C . GLY B 1 155 ? 1.356 -3.869 -22.203 1 88.19 155 GLY B C 1
ATOM 3491 O O . GLY B 1 155 ? 1.929 -2.795 -22.406 1 88.19 155 GLY B O 1
ATOM 3492 N N . MET B 1 156 ? 1.954 -4.977 -22.109 1 93.12 156 MET B N 1
ATOM 3493 C CA . MET B 1 156 ? 3.414 -5.008 -22.094 1 93.12 156 MET B CA 1
ATOM 3494 C C . MET B 1 156 ? 3.969 -5.109 -23.516 1 93.12 156 MET B C 1
ATOM 3496 O O . MET B 1 156 ? 3.389 -5.789 -24.359 1 93.12 156 MET B O 1
ATOM 3500 N N . SER B 1 157 ? 5.059 -4.438 -23.734 1 95.19 157 SER B N 1
ATOM 3501 C CA . SER B 1 157 ? 5.746 -4.512 -25.016 1 95.19 157 SER B CA 1
ATOM 3502 C C . SER B 1 157 ? 7.254 -4.34 -24.844 1 95.19 157 SER B C 1
ATOM 3504 O O . SER B 1 157 ? 7.703 -3.463 -24.109 1 95.19 157 SER B O 1
ATOM 3506 N N . ARG B 1 158 ? 7.965 -5.203 -25.562 1 95.88 158 ARG B N 1
ATOM 3507 C CA . ARG B 1 158 ? 9.414 -5.031 -25.641 1 95.88 158 ARG B CA 1
ATOM 3508 C C . ARG B 1 158 ? 9.781 -3.973 -26.672 1 95.88 158 ARG B C 1
ATOM 3510 O O . ARG B 1 158 ? 9.133 -3.857 -27.719 1 95.88 158 ARG B O 1
ATOM 3517 N N . ALA B 1 159 ? 10.742 -3.164 -26.406 1 97.75 159 ALA B N 1
ATOM 3518 C CA . ALA B 1 159 ? 11.227 -2.133 -27.312 1 97.75 159 ALA B CA 1
ATOM 3519 C C . ALA B 1 159 ? 12.742 -2.162 -27.422 1 97.75 159 ALA B C 1
ATOM 3521 O O . ALA B 1 159 ? 13.445 -2.135 -26.406 1 97.75 159 ALA B O 1
ATOM 3522 N N . ALA B 1 160 ? 13.258 -2.176 -28.641 1 97.62 160 ALA B N 1
ATOM 3523 C CA . ALA B 1 160 ? 14.703 -2.232 -28.875 1 97.62 160 ALA B CA 1
ATOM 3524 C C . ALA B 1 160 ? 15.203 -0.957 -29.547 1 97.62 160 ALA B C 1
ATOM 3526 O O . ALA B 1 160 ? 16.406 -0.785 -29.75 1 97.62 160 ALA B O 1
ATOM 3527 N N . THR B 1 161 ? 14.312 -0.088 -29.938 1 97.88 161 THR B N 1
ATOM 3528 C CA . THR B 1 161 ? 14.648 1.178 -30.578 1 97.88 161 THR B CA 1
ATOM 3529 C C . THR B 1 161 ? 13.797 2.312 -30.016 1 97.88 161 THR B C 1
ATOM 3531 O O . THR B 1 161 ? 12.82 2.068 -29.297 1 97.88 161 THR B O 1
ATOM 3534 N N . ALA B 1 162 ? 14.203 3.512 -30.375 1 97.38 162 ALA B N 1
ATOM 3535 C CA . ALA B 1 162 ? 13.453 4.684 -29.922 1 97.38 162 ALA B CA 1
ATOM 3536 C C . ALA B 1 162 ? 12.023 4.66 -30.469 1 97.38 162 ALA B C 1
ATOM 3538 O O . ALA B 1 162 ? 11.086 5.047 -29.781 1 97.38 162 ALA B O 1
ATOM 3539 N N . GLU B 1 163 ? 11.914 4.242 -31.656 1 97.56 163 GLU B N 1
ATOM 3540 C CA . GLU B 1 163 ? 10.594 4.168 -32.281 1 97.56 163 GLU B CA 1
ATOM 3541 C C . GLU B 1 163 ? 9.719 3.127 -31.594 1 97.56 163 GLU B C 1
ATOM 3543 O O . GLU B 1 163 ? 8.547 3.387 -31.312 1 97.56 163 GLU B O 1
ATOM 3548 N N . GLU B 1 164 ? 10.305 1.983 -31.312 1 97.81 164 GLU B N 1
ATOM 3549 C CA . GLU B 1 164 ? 9.57 0.93 -30.625 1 97.81 164 GLU B CA 1
ATOM 3550 C C . GLU B 1 164 ? 9.172 1.371 -29.219 1 97.81 164 GLU B C 1
ATOM 3552 O O . GLU B 1 164 ? 8.094 1.021 -28.734 1 97.81 164 GLU B O 1
ATOM 3557 N N . LEU B 1 165 ? 10.094 2.086 -28.594 1 98.06 165 LEU B N 1
ATOM 3558 C CA . LEU B 1 165 ? 9.82 2.586 -27.25 1 98.06 165 LEU B CA 1
ATOM 3559 C C . LEU B 1 165 ? 8.625 3.529 -27.25 1 98.06 165 LEU B C 1
ATOM 3561 O O . LEU B 1 165 ? 7.746 3.43 -26.391 1 98.06 165 LEU B O 1
ATOM 3565 N N . ALA B 1 166 ? 8.594 4.391 -28.219 1 97.69 166 ALA B N 1
ATOM 3566 C CA . ALA B 1 166 ? 7.477 5.328 -28.328 1 97.69 166 ALA B CA 1
ATOM 3567 C C . ALA B 1 166 ? 6.16 4.586 -28.562 1 97.69 166 ALA B C 1
ATOM 3569 O O . ALA B 1 166 ? 5.141 4.922 -27.953 1 97.69 166 ALA B O 1
ATOM 3570 N N . GLN B 1 167 ? 6.172 3.605 -29.406 1 97.25 167 GLN B N 1
ATOM 3571 C CA . GLN B 1 167 ? 4.984 2.809 -29.688 1 97.25 167 GLN B CA 1
ATOM 3572 C C . GLN B 1 167 ? 4.539 2.027 -28.453 1 97.25 167 GLN B C 1
ATOM 3574 O O . GLN B 1 167 ? 3.342 1.932 -28.172 1 97.25 167 GLN B O 1
ATOM 3579 N N . ALA B 1 168 ? 5.508 1.45 -27.812 1 96.75 168 ALA B N 1
ATOM 3580 C CA . ALA B 1 168 ? 5.223 0.691 -26.594 1 96.75 168 ALA B CA 1
ATOM 3581 C C . ALA B 1 168 ? 4.578 1.577 -25.531 1 96.75 168 ALA B C 1
ATOM 3583 O O . ALA B 1 168 ? 3.631 1.164 -24.859 1 96.75 168 ALA B O 1
ATOM 3584 N N . TRP B 1 169 ? 5.133 2.736 -25.328 1 97.25 169 TRP B N 1
ATOM 3585 C CA . TRP B 1 169 ? 4.59 3.684 -24.375 1 97.25 169 TRP B CA 1
ATOM 3586 C C . TRP B 1 169 ? 3.156 4.062 -24.719 1 97.25 169 TRP B C 1
ATOM 3588 O O . TRP B 1 169 ? 2.283 4.098 -23.859 1 97.25 169 TRP B O 1
ATOM 3598 N N . GLU B 1 170 ? 2.877 4.328 -25.953 1 95.75 170 GLU B N 1
ATOM 3599 C CA . GLU B 1 170 ? 1.533 4.676 -26.391 1 95.75 170 GLU B CA 1
ATOM 3600 C C . GLU B 1 170 ? 0.544 3.553 -26.109 1 95.75 170 GLU B C 1
ATOM 3602 O O . GLU B 1 170 ? -0.568 3.803 -25.641 1 95.75 170 GLU B O 1
ATOM 3607 N N . ARG B 1 171 ? 0.948 2.389 -26.375 1 93.81 171 ARG B N 1
ATOM 3608 C CA . ARG B 1 171 ? 0.104 1.227 -26.125 1 93.81 171 ARG B CA 1
ATOM 3609 C C . ARG B 1 171 ? -0.196 1.087 -24.641 1 93.81 171 ARG B C 1
ATOM 3611 O O . ARG B 1 171 ? -1.348 0.887 -24.25 1 93.81 171 ARG B O 1
ATOM 3618 N N . ALA B 1 172 ? 0.799 1.201 -23.828 1 94.5 172 ALA B N 1
ATOM 3619 C CA . ALA B 1 172 ? 0.657 1.013 -22.391 1 94.5 172 ALA B CA 1
ATOM 3620 C C . ALA B 1 172 ? -0.141 2.152 -21.766 1 94.5 172 ALA B C 1
ATOM 3622 O O . ALA B 1 172 ? -0.83 1.957 -20.766 1 94.5 172 ALA B O 1
ATOM 3623 N N . SER B 1 173 ? -0.038 3.338 -22.312 1 93 173 SER B N 1
ATOM 3624 C CA . SER B 1 173 ? -0.669 4.527 -21.75 1 93 173 SER B CA 1
ATOM 3625 C C . SER B 1 173 ? -2.189 4.441 -21.828 1 93 173 SER B C 1
ATOM 3627 O O . SER B 1 173 ? -2.898 5.188 -21.156 1 93 173 SER B O 1
ATOM 3629 N N . GLY B 1 174 ? -2.727 3.523 -22.562 1 89.5 174 GLY B N 1
ATOM 3630 C CA . GLY B 1 174 ? -4.16 3.361 -22.734 1 89.5 174 GLY B CA 1
ATOM 3631 C C . GLY B 1 174 ? -4.824 2.639 -21.578 1 89.5 174 GLY B C 1
ATOM 3632 O O . GLY B 1 174 ? -6.055 2.58 -21.5 1 89.5 174 GLY B O 1
ATOM 3633 N N . TYR B 1 175 ? -4.113 2.148 -20.641 1 85.31 175 TYR B N 1
ATOM 3634 C CA . TYR B 1 175 ? -4.68 1.306 -19.578 1 85.31 175 TYR B CA 1
ATOM 3635 C C . TYR B 1 175 ? -4.941 2.111 -18.312 1 85.31 175 TYR B C 1
ATOM 3637 O O . TYR B 1 175 ? -5.285 1.549 -17.281 1 85.31 175 TYR B O 1
ATOM 3645 N N . GLY B 1 176 ? -4.906 3.398 -18.297 1 82.5 176 GLY B N 1
ATOM 3646 C CA . GLY B 1 176 ? -5.395 4.27 -17.25 1 82.5 176 GLY B CA 1
ATOM 3647 C C . GLY B 1 176 ? -4.562 4.191 -15.977 1 82.5 176 GLY B C 1
ATOM 3648 O O . GLY B 1 176 ? -5.09 4.34 -14.875 1 82.5 176 GLY B O 1
ATOM 3649 N N . CYS B 1 177 ? -3.393 3.732 -16.016 1 89.12 177 CYS B N 1
ATOM 3650 C CA . CYS B 1 177 ? -2.475 3.727 -14.883 1 89.12 177 CYS B CA 1
ATOM 3651 C C . CYS B 1 177 ? -1.077 4.156 -15.312 1 89.12 177 CYS B C 1
ATOM 3653 O O . CYS B 1 177 ? -0.845 4.445 -16.484 1 89.12 177 CYS B O 1
ATOM 3655 N N . ALA B 1 178 ? -0.168 4.281 -14.32 1 93.75 178 ALA B N 1
ATOM 3656 C CA . ALA B 1 178 ? 1.203 4.688 -14.617 1 93.75 178 ALA B CA 1
ATOM 3657 C C . ALA B 1 178 ? 1.882 3.691 -15.555 1 93.75 178 ALA B C 1
ATOM 3659 O O . ALA B 1 178 ? 1.604 2.49 -15.5 1 93.75 178 ALA B O 1
ATOM 3660 N N . VAL B 1 179 ? 2.703 4.223 -16.406 1 96.88 179 VAL B N 1
ATOM 3661 C CA . VAL B 1 179 ? 3.488 3.412 -17.328 1 96.88 179 VAL B CA 1
ATOM 3662 C C . VAL B 1 179 ? 4.973 3.539 -17 1 96.88 179 VAL B C 1
ATOM 3664 O O . VAL B 1 179 ? 5.445 4.621 -16.641 1 96.88 179 VAL B O 1
ATOM 3667 N N . PHE B 1 180 ? 5.68 2.387 -17.078 1 97.75 180 PHE B N 1
ATOM 3668 C CA . PHE B 1 180 ? 7.117 2.449 -16.828 1 97.75 180 PHE B CA 1
ATOM 3669 C C . PHE B 1 180 ? 7.859 1.491 -17.75 1 97.75 180 PHE B C 1
ATOM 3671 O O . PHE B 1 180 ? 7.254 0.604 -18.359 1 97.75 180 PHE B O 1
ATOM 3678 N N . ALA B 1 181 ? 9.156 1.775 -17.922 1 98.12 181 ALA B N 1
ATOM 3679 C CA . ALA B 1 181 ? 10.078 0.882 -18.625 1 98.12 181 ALA B CA 1
ATOM 3680 C C . ALA B 1 181 ? 11.055 0.225 -17.656 1 98.12 181 ALA B C 1
ATOM 3682 O O . ALA B 1 181 ? 11.445 0.829 -16.656 1 98.12 181 ALA B O 1
ATOM 3683 N N . GLU B 1 182 ? 11.344 -1.004 -17.984 1 97.69 182 GLU B N 1
ATOM 3684 C CA . GLU B 1 182 ? 12.383 -1.744 -17.281 1 97.69 182 GLU B CA 1
ATOM 3685 C C . GLU B 1 182 ? 13.445 -2.262 -18.25 1 97.69 182 GLU B C 1
ATOM 3687 O O . GLU B 1 182 ? 13.133 -2.613 -19.391 1 97.69 182 GLU B O 1
ATOM 3692 N N . ARG B 1 183 ? 14.656 -2.266 -17.688 1 97.88 183 ARG B N 1
ATOM 3693 C CA . ARG B 1 183 ? 15.688 -2.938 -18.484 1 97.88 183 ARG B CA 1
ATOM 3694 C C . ARG B 1 183 ? 15.273 -4.367 -18.812 1 97.88 183 ARG B C 1
ATOM 3696 O O . ARG B 1 183 ? 14.781 -5.094 -17.953 1 97.88 183 ARG B O 1
ATOM 3703 N N . TRP B 1 184 ? 15.469 -4.719 -20.062 1 97.44 184 TRP B N 1
ATOM 3704 C CA . TRP B 1 184 ? 15.203 -6.094 -20.469 1 97.44 184 TRP B CA 1
ATOM 3705 C C . TRP B 1 184 ? 16.188 -7.055 -19.812 1 97.44 184 TRP B C 1
ATOM 3707 O O . TRP B 1 184 ? 17.406 -6.852 -19.906 1 97.44 184 TRP B O 1
ATOM 3717 N N . ILE B 1 185 ? 15.742 -8.023 -19.156 1 97.25 185 ILE B N 1
ATOM 3718 C CA . ILE B 1 185 ? 16.594 -9.047 -18.562 1 97.25 185 ILE B CA 1
ATOM 3719 C C . ILE B 1 185 ? 16.594 -10.289 -19.438 1 97.25 185 ILE B C 1
ATOM 3721 O O . ILE B 1 185 ? 15.57 -10.969 -19.578 1 97.25 185 ILE B O 1
ATOM 3725 N N . ASP B 1 186 ? 17.656 -10.539 -20.031 1 94.81 186 ASP B N 1
ATOM 3726 C CA . ASP B 1 186 ? 17.844 -11.781 -20.781 1 94.81 186 ASP B CA 1
ATOM 3727 C C . ASP B 1 186 ? 18.203 -12.93 -19.844 1 94.81 186 ASP B C 1
ATOM 3729 O O . ASP B 1 186 ? 19.312 -12.961 -19.281 1 94.81 186 ASP B O 1
ATOM 3733 N N . GLY B 1 187 ? 17.234 -13.797 -19.672 1 95.75 187 GLY B N 1
ATOM 3734 C CA . GLY B 1 187 ? 17.469 -14.875 -18.719 1 95.75 187 GLY B CA 1
ATOM 3735 C C . GLY B 1 187 ? 16.312 -15.867 -18.656 1 95.75 187 GLY B C 1
ATOM 3736 O O . GLY B 1 187 ? 15.531 -15.977 -19.594 1 95.75 187 GLY B O 1
ATOM 3737 N N . VAL B 1 188 ? 16.344 -16.656 -17.609 1 96.5 188 VAL B N 1
ATOM 3738 C CA . VAL B 1 188 ? 15.359 -17.719 -17.406 1 96.5 188 VAL B CA 1
ATOM 3739 C C . VAL B 1 188 ? 14.289 -17.25 -16.422 1 96.5 188 VAL B C 1
ATOM 3741 O O . VAL B 1 188 ? 14.602 -16.625 -15.398 1 96.5 188 VAL B O 1
ATOM 3744 N N . GLU B 1 189 ? 13.047 -17.531 -16.766 1 96.94 189 GLU B N 1
ATOM 3745 C CA . GLU B 1 189 ? 11.93 -17.141 -15.906 1 96.94 189 GLU B CA 1
ATOM 3746 C C . GLU B 1 189 ? 11.594 -18.219 -14.891 1 96.94 189 GLU B C 1
ATOM 3748 O O . GLU B 1 189 ? 11.555 -19.406 -15.234 1 96.94 189 GLU B O 1
ATOM 3753 N N . TYR B 1 190 ? 11.484 -17.828 -13.695 1 98.06 190 TYR B N 1
ATOM 3754 C CA . TYR B 1 190 ? 11.031 -18.688 -12.602 1 98.06 190 TYR B CA 1
ATOM 3755 C C . TYR B 1 190 ? 9.836 -18.078 -11.891 1 98.06 190 TYR B C 1
ATOM 3757 O O . TYR B 1 190 ? 9.617 -16.859 -11.953 1 98.06 190 TYR B O 1
ATOM 3765 N N . THR B 1 191 ? 9.078 -18.906 -11.273 1 97.94 191 THR B N 1
ATOM 3766 C CA . THR B 1 191 ? 8.039 -18.469 -10.352 1 97.94 191 THR B CA 1
ATOM 3767 C C . THR B 1 191 ? 8.133 -19.234 -9.031 1 97.94 191 THR B C 1
ATOM 3769 O O . THR B 1 191 ? 8.43 -20.438 -9.023 1 97.94 191 THR B O 1
ATOM 3772 N N . GLY B 1 192 ? 8.039 -18.531 -7.961 1 98.56 192 GLY B N 1
ATOM 3773 C CA . GLY B 1 192 ? 8.039 -19.125 -6.637 1 98.56 192 GLY B CA 1
ATOM 3774 C C . GLY B 1 192 ? 6.773 -18.828 -5.848 1 98.56 192 GLY B C 1
ATOM 3775 O O . GLY B 1 192 ? 6.445 -17.672 -5.602 1 98.56 192 GLY B O 1
ATOM 3776 N N . GLY B 1 193 ? 6.105 -19.875 -5.457 1 98.25 193 GLY B N 1
ATOM 3777 C CA . GLY B 1 193 ? 4.926 -19.734 -4.621 1 98.25 193 GLY B CA 1
ATOM 3778 C C . GLY B 1 193 ? 5.238 -19.766 -3.137 1 98.25 193 GLY B C 1
ATOM 3779 O O . GLY B 1 193 ? 6.309 -20.234 -2.734 1 98.25 193 GLY B O 1
ATOM 3780 N N . MET B 1 194 ? 4.438 -19.156 -2.363 1 98.06 194 MET B N 1
ATOM 3781 C CA . MET B 1 194 ? 4.469 -19.203 -0.904 1 98.06 194 MET B CA 1
ATOM 3782 C C . MET B 1 194 ? 3.121 -19.641 -0.345 1 98.06 194 MET B C 1
ATOM 3784 O O . MET B 1 194 ? 2.072 -19.219 -0.833 1 98.06 194 MET B O 1
ATOM 3788 N N . LEU B 1 195 ? 3.125 -20.578 0.572 1 98.12 195 LEU B N 1
ATOM 3789 C CA . LEU B 1 195 ? 1.935 -21.062 1.269 1 98.12 195 LEU B CA 1
ATOM 3790 C C . LEU B 1 195 ? 2.154 -21.062 2.777 1 98.12 195 LEU B C 1
ATOM 3792 O O . LEU B 1 195 ? 2.959 -21.844 3.289 1 98.12 195 LEU B O 1
ATOM 3796 N N . LYS B 1 196 ? 1.479 -20.172 3.516 1 96.56 196 LYS B N 1
ATOM 3797 C CA . LYS B 1 196 ? 1.535 -20.047 4.969 1 96.56 196 LYS B CA 1
ATOM 3798 C C . LYS B 1 196 ? 2.975 -19.906 5.453 1 96.56 196 LYS B C 1
ATOM 3800 O O . LYS B 1 196 ? 3.404 -20.609 6.371 1 96.56 196 LYS B O 1
ATOM 3805 N N . GLY B 1 197 ? 3.68 -19.062 4.734 1 95.31 197 GLY B N 1
ATOM 3806 C CA . GLY B 1 197 ? 5.023 -18.688 5.145 1 95.31 197 GLY B CA 1
ATOM 3807 C C . GLY B 1 197 ? 6.082 -19.672 4.695 1 95.31 197 GLY B C 1
ATOM 3808 O O . GLY B 1 197 ? 7.266 -19.516 4.996 1 95.31 197 GLY B O 1
ATOM 3809 N N . VAL B 1 198 ? 5.633 -20.672 3.912 1 97.31 198 VAL B N 1
ATOM 3810 C CA . VAL B 1 198 ? 6.551 -21.703 3.428 1 97.31 198 VAL B CA 1
ATOM 3811 C C . VAL B 1 198 ? 6.688 -21.594 1.91 1 97.31 198 VAL B C 1
ATOM 3813 O O . VAL B 1 198 ? 5.684 -21.531 1.194 1 97.31 198 VAL B O 1
ATOM 3816 N N . PRO B 1 199 ? 7.914 -21.516 1.44 1 98 199 PRO B N 1
ATOM 3817 C CA . PRO B 1 199 ? 8.062 -21.469 -0.016 1 98 199 PRO B CA 1
ATOM 3818 C C . PRO B 1 199 ? 7.711 -22.797 -0.681 1 98 199 PRO B C 1
ATOM 3820 O O . PRO B 1 199 ? 8 -23.859 -0.13 1 98 199 PRO B O 1
ATOM 3823 N N . LEU B 1 200 ? 7.09 -22.75 -1.782 1 98.62 200 LEU B N 1
ATOM 3824 C CA . LEU B 1 200 ? 6.832 -23.922 -2.613 1 98.62 200 LEU B CA 1
ATOM 3825 C C . LEU B 1 200 ? 7.969 -24.156 -3.605 1 98.62 200 LEU B C 1
ATOM 3827 O O . LEU B 1 200 ? 8.797 -23.266 -3.812 1 98.62 200 LEU B O 1
ATOM 3831 N N . PRO B 1 201 ? 8.047 -25.344 -4.168 1 98.56 201 PRO B N 1
ATOM 3832 C CA . PRO B 1 201 ? 9.055 -25.562 -5.207 1 98.56 201 PRO B CA 1
ATOM 3833 C C . PRO B 1 201 ? 8.961 -24.562 -6.348 1 98.56 201 PRO B C 1
ATOM 3835 O O . PRO B 1 201 ? 7.863 -24.156 -6.742 1 98.56 201 PRO B O 1
ATOM 3838 N N . LEU B 1 202 ? 10.156 -24.188 -6.848 1 98.75 202 LEU B N 1
ATOM 3839 C CA . LEU B 1 202 ? 10.188 -23.25 -7.965 1 98.75 202 LEU B CA 1
ATOM 3840 C C . LEU B 1 202 ? 9.742 -23.922 -9.258 1 98.75 202 LEU B C 1
ATOM 3842 O O . LEU B 1 202 ? 9.977 -25.109 -9.453 1 98.75 202 LEU B O 1
ATOM 3846 N N . ILE B 1 203 ? 9.125 -23.156 -10.07 1 98.38 203 ILE B N 1
ATOM 3847 C CA . ILE B 1 203 ? 8.789 -23.594 -11.422 1 98.38 203 ILE B CA 1
ATOM 3848 C C . ILE B 1 203 ? 9.602 -22.797 -12.438 1 98.38 203 ILE B C 1
ATOM 3850 O O . ILE B 1 203 ? 9.664 -21.562 -12.367 1 98.38 203 ILE B O 1
ATOM 3854 N N . ARG B 1 204 ? 10.242 -23.484 -13.297 1 98.12 204 ARG B N 1
ATOM 3855 C CA . ARG B 1 204 ? 10.922 -22.844 -14.422 1 98.12 204 ARG B CA 1
ATOM 3856 C C . ARG B 1 204 ? 10.023 -22.812 -15.656 1 98.12 204 ARG B C 1
ATOM 3858 O O . ARG B 1 204 ? 9.43 -23.812 -16.031 1 98.12 204 ARG B O 1
ATOM 3865 N N . LEU B 1 205 ? 9.883 -21.641 -16.203 1 95.25 205 LEU B N 1
ATOM 3866 C CA . LEU B 1 205 ? 9.062 -21.453 -17.391 1 95.25 205 LEU B CA 1
ATOM 3867 C C . LEU B 1 205 ? 9.93 -21.406 -18.641 1 95.25 205 LEU B C 1
ATOM 3869 O O . LEU B 1 205 ? 11 -20.797 -18.641 1 95.25 205 LEU B O 1
ATOM 3873 N N . GLU B 1 206 ? 9.445 -22.062 -19.609 1 92.56 206 GLU B N 1
ATOM 3874 C CA . GLU B 1 206 ? 10.094 -22.078 -20.922 1 92.56 206 GLU B CA 1
ATOM 3875 C C . GLU B 1 206 ? 9.078 -21.844 -22.031 1 92.56 206 GLU B C 1
ATOM 3877 O O . GLU B 1 206 ? 8.102 -22.578 -22.172 1 92.56 206 GLU B O 1
ATOM 3882 N N . THR B 1 207 ? 9.281 -20.797 -22.719 1 88.25 207 THR B N 1
ATOM 3883 C CA . THR B 1 207 ? 8.375 -20.469 -23.812 1 88.25 207 THR B CA 1
ATOM 3884 C C . THR B 1 207 ? 9.148 -19.984 -25.031 1 88.25 207 THR B C 1
ATOM 3886 O O . THR B 1 207 ? 10.195 -19.344 -24.891 1 88.25 207 THR B O 1
ATOM 3889 N N . PRO B 1 208 ? 8.688 -20.328 -26.25 1 85.19 208 PRO B N 1
ATOM 3890 C CA . PRO B 1 208 ? 9.328 -19.812 -27.453 1 85.19 208 PRO B CA 1
ATOM 3891 C C . PRO B 1 208 ? 9.07 -18.328 -27.672 1 85.19 208 PRO B C 1
ATOM 3893 O O . PRO B 1 208 ? 9.719 -17.688 -28.5 1 85.19 208 PRO B O 1
ATOM 3896 N N . HIS B 1 209 ? 8.211 -17.781 -26.953 1 84.06 209 HIS B N 1
ATOM 3897 C CA . HIS B 1 209 ? 7.93 -16.344 -27.047 1 84.06 209 HIS B CA 1
ATOM 3898 C C . HIS B 1 209 ? 9.062 -15.523 -26.438 1 84.06 209 HIS B C 1
ATOM 3900 O O . HIS B 1 209 ? 9.867 -16.047 -25.672 1 84.06 209 HIS B O 1
ATOM 3906 N N . ALA B 1 210 ? 9.094 -14.297 -26.875 1 80.06 210 ALA B N 1
ATOM 3907 C CA . ALA B 1 210 ? 10.133 -13.422 -26.359 1 80.06 210 ALA B CA 1
ATOM 3908 C C . ALA B 1 210 ? 10.023 -13.281 -24.844 1 80.06 210 ALA B C 1
ATOM 3910 O O . ALA B 1 210 ? 11.031 -13.055 -24.156 1 80.06 210 ALA B O 1
ATOM 3911 N N . PHE B 1 211 ? 8.766 -13.352 -24.375 1 79.94 211 PHE B N 1
ATOM 3912 C CA . PHE B 1 211 ? 8.516 -13.359 -22.938 1 79.94 211 PHE B CA 1
ATOM 3913 C C . PHE B 1 211 ? 7.18 -14.023 -22.625 1 79.94 211 PHE B C 1
ATOM 3915 O O . PHE B 1 211 ? 6.449 -14.414 -23.531 1 79.94 211 PHE B O 1
ATOM 3922 N N . TYR B 1 212 ? 6.93 -14.305 -21.359 1 82.5 212 TYR B N 1
ATOM 3923 C CA . TYR B 1 212 ? 5.75 -15 -20.859 1 82.5 212 TYR B CA 1
ATOM 3924 C C . TYR B 1 212 ? 4.52 -14.102 -20.922 1 82.5 212 TYR B C 1
ATOM 3926 O O . TYR B 1 212 ? 3.998 -13.672 -19.891 1 82.5 212 TYR B O 1
ATOM 3934 N N . ASP B 1 213 ? 4.023 -13.82 -22.156 1 82.19 213 ASP B N 1
ATOM 3935 C CA . ASP B 1 213 ? 2.902 -12.914 -22.391 1 82.19 213 ASP B CA 1
ATOM 3936 C C . ASP B 1 213 ? 1.569 -13.648 -22.266 1 82.19 213 ASP B C 1
ATOM 3938 O O . ASP B 1 213 ? 1.531 -14.812 -21.844 1 82.19 213 ASP B O 1
ATOM 3942 N N . PHE B 1 214 ? 0.522 -12.93 -22.5 1 79.81 214 PHE B N 1
ATOM 3943 C CA . PHE B 1 214 ? -0.82 -13.453 -22.281 1 79.81 214 PHE B CA 1
ATOM 3944 C C . PHE B 1 214 ? -1.05 -14.719 -23.109 1 79.81 214 PHE B C 1
ATOM 3946 O O . PHE B 1 214 ? -1.601 -15.703 -22.609 1 79.81 214 PHE B O 1
ATOM 3953 N N . ASP B 1 215 ? -0.628 -14.656 -24.281 1 82.19 215 ASP B N 1
ATOM 3954 C CA . ASP B 1 215 ? -0.78 -15.812 -25.156 1 82.19 215 ASP B CA 1
ATOM 3955 C C . ASP B 1 215 ? 0.008 -17.016 -24.625 1 82.19 215 ASP B C 1
ATOM 3957 O O . ASP B 1 215 ? -0.501 -18.141 -24.609 1 82.19 215 ASP B O 1
ATOM 3961 N N . ALA B 1 216 ? 1.162 -16.812 -24.234 1 82.94 216 ALA B N 1
ATOM 3962 C CA . ALA B 1 216 ? 1.997 -17.891 -23.688 1 82.94 216 ALA B CA 1
ATOM 3963 C C . ALA B 1 216 ? 1.386 -18.469 -22.406 1 82.94 216 ALA B C 1
ATOM 3965 O O . ALA B 1 216 ? 1.484 -19.672 -22.156 1 82.94 216 ALA B O 1
ATOM 3966 N N . LYS B 1 217 ? 0.777 -17.641 -21.609 1 79.44 217 LYS B N 1
ATOM 3967 C CA . LYS B 1 217 ? 0.198 -18.031 -20.328 1 79.44 217 LYS B CA 1
ATOM 3968 C C . LYS B 1 217 ? -1.049 -18.891 -20.531 1 79.44 217 LYS B C 1
ATOM 3970 O O . LYS B 1 217 ? -1.248 -19.875 -19.828 1 79.44 217 LYS B O 1
ATOM 3975 N N . TYR B 1 218 ? -1.822 -18.516 -21.547 1 76.69 218 TYR B N 1
ATOM 3976 C CA . TYR B 1 218 ? -3.182 -19.031 -21.453 1 76.69 218 TYR B CA 1
ATOM 3977 C C . TYR B 1 218 ? -3.607 -19.688 -22.766 1 76.69 218 TYR B C 1
ATOM 3979 O O . TYR B 1 218 ? -4.602 -20.406 -22.812 1 76.69 218 TYR B O 1
ATOM 3987 N N . ARG B 1 219 ? -2.816 -19.438 -23.75 1 77 219 ARG B N 1
ATOM 3988 C CA . ARG B 1 219 ? -3.311 -19.922 -25.047 1 77 219 ARG B CA 1
ATOM 3989 C C . ARG B 1 219 ? -2.328 -20.891 -25.672 1 77 219 ARG B C 1
ATOM 3991 O O . ARG B 1 219 ? -2.736 -21.844 -26.344 1 77 219 ARG B O 1
ATOM 3998 N N . ALA B 1 220 ? -1.122 -20.641 -25.422 1 76.81 220 ALA B N 1
ATOM 3999 C CA . ALA B 1 220 ? -0.102 -21.422 -26.125 1 76.81 220 ALA B CA 1
ATOM 4000 C C . ALA B 1 220 ? 0.051 -22.812 -25.5 1 76.81 220 ALA B C 1
ATOM 4002 O O . ALA B 1 220 ? 0.037 -22.953 -24.281 1 76.81 220 ALA B O 1
ATOM 4003 N N . ASP B 1 221 ? 0.255 -23.719 -26.297 1 79.69 221 ASP B N 1
ATOM 4004 C CA . ASP B 1 221 ? 0.541 -25.078 -25.844 1 79.69 221 ASP B CA 1
ATOM 4005 C C . ASP B 1 221 ? 2.043 -25.359 -25.844 1 79.69 221 ASP B C 1
ATOM 4007 O O . ASP B 1 221 ? 2.477 -26.469 -25.531 1 79.69 221 ASP B O 1
ATOM 4011 N N . THR B 1 222 ? 2.703 -24.344 -26.078 1 83.44 222 THR B N 1
ATOM 4012 C CA . THR B 1 222 ? 4.137 -24.531 -26.25 1 83.44 222 THR B CA 1
ATOM 4013 C C . THR B 1 222 ? 4.898 -24.125 -25 1 83.44 222 THR B C 1
ATOM 4015 O O . THR B 1 222 ? 6.102 -24.359 -24.891 1 83.44 222 THR B O 1
ATOM 4018 N N . THR B 1 223 ? 4.199 -23.469 -24.141 1 88.12 223 THR B N 1
ATOM 4019 C CA . THR B 1 223 ? 4.867 -23.125 -22.891 1 88.12 223 THR B CA 1
ATOM 4020 C C . THR B 1 223 ? 5.066 -24.359 -22.031 1 88.12 223 THR B C 1
ATOM 4022 O O . THR B 1 223 ? 4.141 -25.156 -21.859 1 88.12 223 THR B O 1
ATOM 4025 N N . ARG B 1 224 ? 6.293 -24.562 -21.656 1 92.38 224 ARG B N 1
ATOM 4026 C CA . ARG B 1 224 ? 6.613 -25.688 -20.797 1 92.38 224 ARG B CA 1
ATOM 4027 C C . ARG B 1 224 ? 6.898 -25.234 -19.375 1 92.38 224 ARG B C 1
ATOM 4029 O O . ARG B 1 224 ? 7.535 -24.203 -19.156 1 92.38 224 ARG B O 1
ATOM 4036 N N . TYR B 1 225 ? 6.41 -26 -18.453 1 94.38 225 TYR B N 1
ATOM 4037 C CA . TYR B 1 225 ? 6.613 -25.766 -17.031 1 94.38 225 TYR B CA 1
ATOM 4038 C C . TYR B 1 225 ? 7.398 -26.906 -16.391 1 94.38 225 TYR B C 1
ATOM 4040 O O . TYR B 1 225 ? 7.035 -28.078 -16.531 1 94.38 225 TYR B O 1
ATOM 4048 N N . HIS B 1 226 ? 8.453 -26.547 -15.781 1 96.69 226 HIS B N 1
ATOM 4049 C CA . HIS B 1 226 ? 9.328 -27.562 -15.18 1 96.69 226 HIS B CA 1
ATOM 4050 C C . HIS B 1 226 ? 9.32 -27.453 -13.656 1 96.69 226 HIS B C 1
ATOM 4052 O O . HIS B 1 226 ? 9.742 -26.438 -13.102 1 96.69 226 HIS B O 1
ATOM 4058 N N . CYS B 1 227 ? 8.914 -28.453 -13.008 1 96.75 227 CYS B N 1
ATOM 4059 C CA . CYS B 1 227 ? 8.906 -28.625 -11.555 1 96.75 227 CYS B CA 1
ATOM 4060 C C . CYS B 1 227 ? 9.148 -30.078 -11.172 1 96.75 227 CYS B C 1
ATOM 4062 O O . CYS B 1 227 ? 8.25 -30.906 -11.266 1 96.75 227 CYS B O 1
ATOM 4064 N N . PRO B 1 228 ? 10.328 -30.484 -10.797 1 96.62 228 PRO B N 1
ATOM 4065 C CA . PRO B 1 228 ? 11.43 -29.641 -10.328 1 96.62 228 PRO B CA 1
ATOM 4066 C C . PRO B 1 228 ? 11.961 -28.719 -11.414 1 96.62 228 PRO B C 1
ATOM 4068 O O . PRO B 1 228 ? 11.875 -29.031 -12.602 1 96.62 228 PRO B O 1
ATOM 4071 N N . CYS B 1 229 ? 12.531 -27.578 -10.961 1 97.69 229 CYS B N 1
ATOM 4072 C CA . CYS B 1 229 ? 12.844 -26.469 -11.859 1 97.69 229 CYS B CA 1
ATOM 4073 C C . CYS B 1 229 ? 14.203 -26.672 -12.523 1 97.69 229 CYS B C 1
ATOM 4075 O O . CYS B 1 229 ? 14.578 -25.922 -13.422 1 97.69 229 CYS B O 1
ATOM 4077 N N . GLY B 1 230 ? 15.008 -27.578 -12.125 1 96.62 230 GLY B N 1
ATOM 4078 C CA . GLY B 1 230 ? 16.266 -27.891 -12.766 1 96.62 230 GLY B CA 1
ATOM 4079 C C . GLY B 1 230 ? 17.469 -27.297 -12.055 1 96.62 230 GLY B C 1
ATOM 4080 O O . GLY B 1 230 ? 18.609 -27.641 -12.367 1 96.62 230 GLY B O 1
ATOM 4081 N N . LEU B 1 231 ? 17.281 -26.469 -11.062 1 97.44 231 LEU B N 1
ATOM 4082 C CA . LEU B 1 231 ? 18.375 -25.922 -10.258 1 97.44 231 LEU B CA 1
ATOM 4083 C C . LEU B 1 231 ? 18.828 -26.922 -9.203 1 97.44 231 LEU B C 1
ATOM 4085 O O . LEU B 1 231 ? 18.078 -27.797 -8.805 1 97.44 231 LEU B O 1
ATOM 4089 N N . ASP B 1 232 ? 20.094 -26.781 -8.82 1 96.94 232 ASP B N 1
ATOM 4090 C CA . ASP B 1 232 ? 20.516 -27.594 -7.688 1 96.94 232 ASP B CA 1
ATOM 4091 C C . ASP B 1 232 ? 19.828 -27.125 -6.398 1 96.94 232 ASP B C 1
ATOM 4093 O O . ASP B 1 232 ? 19.312 -26.016 -6.332 1 96.94 232 ASP B O 1
ATOM 4097 N N . THR B 1 233 ? 19.906 -27.922 -5.398 1 96.88 233 THR B N 1
ATOM 4098 C CA . THR B 1 233 ? 19.172 -27.719 -4.16 1 96.88 233 THR B CA 1
ATOM 4099 C C . THR B 1 233 ? 19.578 -26.422 -3.482 1 96.88 233 THR B C 1
ATOM 4101 O O . THR B 1 233 ? 18.734 -25.703 -2.951 1 96.88 233 THR B O 1
ATOM 4104 N N . GLY B 1 234 ? 20.828 -26.188 -3.451 1 98.06 234 GLY B N 1
ATOM 4105 C CA . GLY B 1 234 ? 21.328 -24.969 -2.824 1 98.06 234 GLY B CA 1
ATOM 4106 C C . GLY B 1 234 ? 20.844 -23.703 -3.504 1 98.06 234 GLY B C 1
ATOM 4107 O O . GLY B 1 234 ? 20.391 -22.766 -2.838 1 98.06 234 GLY B O 1
ATOM 4108 N N . ARG B 1 235 ? 20.953 -23.719 -4.836 1 98.06 235 ARG B N 1
ATOM 4109 C CA . ARG B 1 235 ? 20.531 -22.547 -5.605 1 98.06 235 ARG B CA 1
ATOM 4110 C C . ARG B 1 235 ? 19.031 -22.328 -5.504 1 98.06 235 ARG B C 1
ATOM 4112 O O . ARG B 1 235 ? 18.562 -21.203 -5.383 1 98.06 235 ARG B O 1
ATOM 4119 N N . GLU B 1 236 ? 18.281 -23.375 -5.594 1 98.44 236 GLU B N 1
ATOM 4120 C CA . GLU B 1 236 ? 16.844 -23.25 -5.445 1 98.44 236 GLU B CA 1
ATOM 4121 C C . GLU B 1 236 ? 16.469 -22.688 -4.074 1 98.44 236 GLU B C 1
ATOM 4123 O O . GLU B 1 236 ? 15.586 -21.828 -3.965 1 98.44 236 GLU B O 1
ATOM 4128 N N . ALA B 1 237 ? 17.109 -23.141 -3.059 1 98.44 237 ALA B N 1
ATOM 4129 C CA . ALA B 1 237 ? 16.844 -22.656 -1.705 1 98.44 237 ALA B CA 1
ATOM 4130 C C . ALA B 1 237 ? 17.125 -21.172 -1.593 1 98.44 237 ALA B C 1
ATOM 4132 O O . ALA B 1 237 ? 16.406 -20.438 -0.909 1 98.44 237 ALA B O 1
ATOM 4133 N N . GLU B 1 238 ? 18.172 -20.781 -2.248 1 98.5 238 GLU B N 1
ATOM 4134 C CA . GLU B 1 238 ? 18.516 -19.359 -2.266 1 98.5 238 GLU B CA 1
ATOM 4135 C C . GLU B 1 238 ? 17.406 -18.531 -2.896 1 98.5 238 GLU B C 1
ATOM 4137 O O . GLU B 1 238 ? 17.031 -17.469 -2.369 1 98.5 238 GLU B O 1
ATOM 4142 N N . LEU B 1 239 ? 16.922 -18.953 -4.008 1 98.75 239 LEU B N 1
ATOM 4143 C CA . LEU B 1 239 ? 15.859 -18.234 -4.703 1 98.75 239 LEU B CA 1
ATOM 4144 C C . LEU B 1 239 ? 14.555 -18.281 -3.918 1 98.75 239 LEU B C 1
ATOM 4146 O O . LEU B 1 239 ? 13.789 -17.328 -3.906 1 98.75 239 LEU B O 1
ATOM 4150 N N . GLN B 1 240 ? 14.297 -19.422 -3.252 1 98.81 240 GLN B N 1
ATOM 4151 C CA . GLN B 1 240 ? 13.133 -19.547 -2.387 1 98.81 240 GLN B CA 1
ATOM 4152 C C . GLN B 1 240 ? 13.195 -18.547 -1.232 1 98.81 240 GLN B C 1
ATOM 4154 O O . GLN B 1 240 ? 12.188 -17.922 -0.877 1 98.81 240 GLN B O 1
ATOM 4159 N N . ALA B 1 241 ? 14.352 -18.406 -0.7 1 98.69 241 ALA B N 1
ATOM 4160 C CA . ALA B 1 241 ? 14.547 -17.422 0.37 1 98.69 241 ALA B CA 1
ATOM 4161 C C . ALA B 1 241 ? 14.289 -16 -0.131 1 98.69 241 ALA B C 1
ATOM 4163 O O . ALA B 1 241 ? 13.703 -15.188 0.578 1 98.69 241 ALA B O 1
ATOM 4164 N N . LEU B 1 242 ? 14.742 -15.711 -1.343 1 98.75 242 LEU B N 1
ATOM 4165 C CA . LEU B 1 242 ? 14.508 -14.406 -1.959 1 98.75 242 LEU B CA 1
ATOM 4166 C C . LEU B 1 242 ? 13.023 -14.164 -2.166 1 98.75 242 LEU B C 1
ATOM 4168 O O . LEU B 1 242 ? 12.531 -13.062 -1.908 1 98.75 242 LEU B O 1
ATOM 4172 N N . VAL B 1 243 ? 12.297 -15.188 -2.57 1 98.75 243 VAL B N 1
ATOM 4173 C CA . VAL B 1 243 ? 10.852 -15.117 -2.781 1 98.75 243 VAL B CA 1
ATOM 4174 C C . VAL B 1 243 ? 10.156 -14.789 -1.464 1 98.75 243 VAL B C 1
ATOM 4176 O O . VAL B 1 243 ? 9.305 -13.898 -1.411 1 98.75 243 VAL B O 1
ATOM 4179 N N . LEU B 1 244 ? 10.531 -15.453 -0.425 1 98.56 244 LEU B N 1
ATOM 4180 C CA . LEU B 1 244 ? 9.93 -15.227 0.884 1 98.56 244 LEU B CA 1
ATOM 4181 C C . LEU B 1 244 ? 10.211 -13.805 1.369 1 98.56 244 LEU B C 1
ATOM 4183 O O . LEU B 1 244 ? 9.32 -13.141 1.898 1 98.56 244 L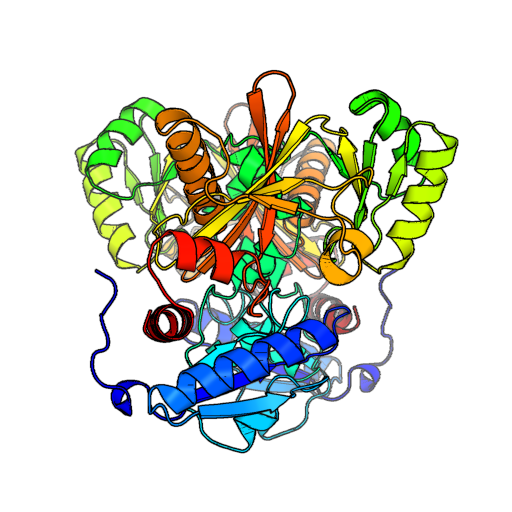EU B O 1
ATOM 4187 N N . ARG B 1 245 ? 11.438 -13.359 1.158 1 98.25 245 ARG B N 1
ATOM 4188 C CA . ARG B 1 245 ? 11.812 -12.016 1.568 1 98.25 245 ARG B CA 1
ATOM 4189 C C . ARG B 1 245 ? 11.039 -10.969 0.771 1 98.25 245 ARG B C 1
ATOM 4191 O O . ARG B 1 245 ? 10.594 -9.961 1.326 1 98.25 245 ARG B O 1
ATOM 4198 N N . ALA B 1 246 ? 10.906 -11.242 -0.502 1 98.75 246 ALA B N 1
ATOM 4199 C CA . ALA B 1 246 ? 10.141 -10.336 -1.36 1 98.75 246 ALA B CA 1
ATOM 4200 C C . ALA B 1 246 ? 8.711 -10.18 -0.86 1 98.75 246 ALA B C 1
ATOM 4202 O O . ALA B 1 246 ? 8.18 -9.07 -0.814 1 98.75 246 ALA B O 1
ATOM 4203 N N . CYS B 1 247 ? 8.094 -11.281 -0.468 1 98.56 247 CYS B N 1
ATOM 4204 C CA . CYS B 1 247 ? 6.734 -11.273 0.071 1 98.56 247 CYS B CA 1
ATOM 4205 C C . CYS B 1 247 ? 6.684 -10.539 1.404 1 98.56 247 CYS B C 1
ATOM 4207 O O . CYS B 1 247 ? 5.816 -9.688 1.614 1 98.56 247 CYS B O 1
ATOM 4209 N N . GLN B 1 248 ? 7.648 -10.773 2.221 1 97.19 248 GLN B N 1
ATOM 4210 C CA . GLN B 1 248 ? 7.695 -10.172 3.551 1 97.19 248 GLN B CA 1
ATOM 4211 C C . GLN B 1 248 ? 7.793 -8.656 3.467 1 97.19 248 GLN B C 1
ATOM 4213 O O . GLN B 1 248 ? 7.121 -7.941 4.215 1 97.19 248 GLN B O 1
ATOM 4218 N N . ILE B 1 249 ? 8.562 -8.172 2.58 1 97.75 249 ILE B N 1
ATOM 4219 C CA . ILE B 1 249 ? 8.828 -6.742 2.449 1 97.75 249 ILE B CA 1
ATOM 4220 C C . ILE B 1 249 ? 7.531 -6.008 2.127 1 97.75 249 ILE B C 1
ATOM 4222 O O . ILE B 1 249 ? 7.281 -4.918 2.648 1 97.75 249 ILE B O 1
ATOM 4226 N N . VAL B 1 250 ? 6.676 -6.625 1.336 1 98.06 250 VAL B N 1
ATOM 4227 C CA . VAL B 1 250 ? 5.465 -5.914 0.927 1 98.06 250 VAL B CA 1
ATOM 4228 C C . VAL B 1 250 ? 4.277 -6.41 1.746 1 98.06 250 VAL B C 1
ATOM 4230 O O . VAL B 1 250 ? 3.139 -5.992 1.513 1 98.06 250 VAL B O 1
ATOM 4233 N N . GLY B 1 251 ? 4.438 -7.305 2.643 1 96.81 251 GLY B N 1
ATOM 4234 C CA . GLY B 1 251 ? 3.436 -7.688 3.625 1 96.81 251 GLY B CA 1
ATOM 4235 C C . GLY B 1 251 ? 2.547 -8.828 3.16 1 96.81 251 GLY B C 1
ATOM 4236 O O . GLY B 1 251 ? 1.475 -9.055 3.725 1 96.81 251 GLY B O 1
ATOM 4237 N N . VAL B 1 252 ? 2.936 -9.516 2.15 1 98.06 252 VAL B N 1
ATOM 4238 C CA . VAL B 1 252 ? 2.141 -10.625 1.625 1 98.06 252 VAL B CA 1
ATOM 4239 C C . VAL B 1 252 ? 2.066 -11.742 2.66 1 98.06 252 VAL B C 1
ATOM 4241 O O . VAL B 1 252 ? 3.072 -12.086 3.287 1 98.06 252 VAL B O 1
ATOM 4244 N N . SER B 1 253 ? 0.861 -12.227 2.854 1 96.81 253 SER B N 1
ATOM 4245 C CA . SER B 1 253 ? 0.632 -13.305 3.811 1 96.81 253 SER B CA 1
ATOM 4246 C C . SER B 1 253 ? -0.325 -14.352 3.248 1 96.81 253 SER B C 1
ATOM 4248 O O . SER B 1 253 ? -0.982 -14.117 2.23 1 96.81 253 SER B O 1
ATOM 4250 N N . GLY B 1 254 ? -0.348 -15.555 3.889 1 97.62 254 GLY B N 1
ATOM 4251 C CA . GLY B 1 254 ? -1.234 -16.641 3.504 1 97.62 254 GLY B CA 1
ATOM 4252 C C . GLY B 1 254 ? -0.718 -17.438 2.324 1 97.62 254 GLY B C 1
ATOM 4253 O O . GLY B 1 254 ? -0.257 -18.578 2.488 1 97.62 254 GLY B O 1
ATOM 4254 N N . TRP B 1 255 ? -0.812 -16.812 1.145 1 98.44 255 TRP B N 1
ATOM 4255 C CA . TRP B 1 255 ? -0.315 -17.453 -0.069 1 98.44 255 TRP B CA 1
ATOM 4256 C C . TRP B 1 255 ? -0.075 -16.422 -1.169 1 98.44 255 TRP B C 1
ATOM 4258 O O . TRP B 1 255 ? -0.472 -15.258 -1.038 1 98.44 255 TRP B O 1
ATOM 4268 N N . GLY B 1 256 ? 0.606 -16.734 -2.111 1 98.19 256 GLY B N 1
ATOM 4269 C CA . GLY B 1 256 ? 0.939 -15.891 -3.248 1 98.19 256 GLY B CA 1
ATOM 4270 C C . GLY B 1 256 ? 2.064 -16.453 -4.098 1 98.19 256 GLY B C 1
ATOM 4271 O O . GLY B 1 256 ? 2.52 -17.578 -3.873 1 98.19 256 GLY B O 1
ATOM 4272 N N . ARG B 1 257 ? 2.402 -15.703 -5.078 1 98 257 ARG B N 1
ATOM 4273 C CA . ARG B 1 257 ? 3.492 -16.109 -5.957 1 98 257 ARG B CA 1
ATOM 4274 C C . ARG B 1 257 ? 4.32 -14.906 -6.395 1 98 257 ARG B C 1
ATOM 4276 O O . ARG B 1 257 ? 3.789 -13.805 -6.57 1 98 257 ARG B O 1
ATOM 4283 N N . VAL B 1 258 ? 5.609 -15.133 -6.535 1 98.62 258 VAL B N 1
ATOM 4284 C CA . VAL B 1 258 ? 6.539 -14.109 -7.004 1 98.62 258 VAL B CA 1
ATOM 4285 C C . VAL B 1 258 ? 7.188 -14.562 -8.312 1 98.62 258 VAL B C 1
ATOM 4287 O O . VAL B 1 258 ? 7.66 -15.695 -8.422 1 98.62 258 VAL B O 1
ATOM 4290 N N . ASP B 1 259 ? 7.141 -13.711 -9.266 1 97.81 259 ASP B N 1
ATOM 4291 C CA . ASP B 1 259 ? 7.832 -13.961 -10.531 1 97.81 259 ASP B CA 1
ATOM 4292 C C . ASP B 1 259 ? 9.227 -13.336 -10.523 1 97.81 259 ASP B C 1
ATOM 4294 O O . ASP B 1 259 ? 9.406 -12.211 -10.047 1 97.81 259 ASP B O 1
ATOM 4298 N N . LEU B 1 260 ? 10.164 -14.086 -10.961 1 97.69 260 LEU B N 1
ATOM 4299 C CA . LEU B 1 260 ? 11.523 -13.555 -11.047 1 97.69 260 LEU B CA 1
ATOM 4300 C C . LEU B 1 260 ? 12.242 -14.078 -12.281 1 97.69 260 LEU B C 1
ATOM 4302 O O . LEU B 1 260 ? 11.836 -15.094 -12.859 1 97.69 260 LEU B O 1
ATOM 4306 N N . LEU B 1 261 ? 13.203 -13.367 -12.711 1 98 261 LEU B N 1
ATOM 4307 C CA . LEU B 1 261 ? 14.109 -13.742 -13.789 1 98 261 LEU B CA 1
ATOM 4308 C C . LEU B 1 261 ? 15.531 -13.93 -13.266 1 98 261 LEU B C 1
ATOM 4310 O O . LEU B 1 261 ? 15.984 -13.164 -12.414 1 98 261 LEU B O 1
ATOM 4314 N N . VAL B 1 262 ? 16.172 -14.93 -13.773 1 98.19 262 VAL B N 1
ATOM 4315 C CA . VAL B 1 262 ? 17.609 -15.102 -13.508 1 98.19 262 VAL B CA 1
ATOM 4316 C C . VAL B 1 262 ? 18.406 -14.844 -14.789 1 98.19 262 VAL B C 1
ATOM 4318 O O . VAL B 1 262 ? 18.234 -15.562 -15.773 1 98.19 262 VAL B O 1
ATOM 4321 N N . ASP B 1 263 ? 19.234 -13.828 -14.734 1 97.88 263 ASP B N 1
ATOM 4322 C CA . ASP B 1 263 ? 19.938 -13.453 -15.961 1 97.88 263 ASP B CA 1
ATOM 4323 C C . ASP B 1 263 ? 21.094 -14.414 -16.266 1 97.88 263 ASP B C 1
ATOM 4325 O O . ASP B 1 263 ? 21.297 -15.383 -15.531 1 97.88 263 ASP B O 1
ATOM 4329 N N . ARG B 1 264 ? 21.844 -14.164 -17.281 1 96.44 264 ARG B N 1
ATOM 4330 C CA . ARG B 1 264 ? 22.875 -15.078 -17.766 1 96.44 264 ARG B CA 1
ATOM 4331 C C . ARG B 1 264 ? 24.016 -15.195 -16.766 1 96.44 264 ARG B C 1
ATOM 4333 O O . ARG B 1 264 ? 24.734 -16.188 -16.766 1 96.44 264 ARG B O 1
ATOM 4340 N N . SER B 1 265 ? 24.203 -14.234 -15.945 1 97.19 265 SER B N 1
ATOM 4341 C CA . SER B 1 265 ? 25.266 -14.258 -14.953 1 97.19 265 SER B CA 1
ATOM 4342 C C . SER B 1 265 ? 24.812 -14.953 -13.672 1 97.19 265 SER B C 1
ATOM 4344 O O . SER B 1 265 ? 25.609 -15.133 -12.75 1 97.19 265 SER B O 1
ATOM 4346 N N . GLY B 1 266 ? 23.547 -15.328 -13.641 1 97.19 266 GLY B N 1
ATOM 4347 C CA . GLY B 1 266 ? 23 -15.992 -12.461 1 97.19 266 GLY B CA 1
ATOM 4348 C C . GLY B 1 266 ? 22.359 -15.039 -11.469 1 97.19 266 GLY B C 1
ATOM 4349 O O . GLY B 1 266 ? 21.906 -15.461 -10.406 1 97.19 266 GLY B O 1
ATOM 4350 N N . GLN B 1 267 ? 22.328 -13.805 -11.789 1 98.06 267 GLN B N 1
ATOM 4351 C CA . GLN B 1 267 ? 21.734 -12.797 -10.922 1 98.06 267 GLN B CA 1
ATOM 4352 C C . GLN B 1 267 ? 20.203 -12.836 -11.008 1 98.06 267 GLN B C 1
ATOM 4354 O O . GLN B 1 267 ? 19.641 -12.727 -12.094 1 98.06 267 GLN B O 1
ATOM 4359 N N . PRO B 1 268 ? 19.547 -13.078 -9.844 1 98.75 268 PRO B N 1
ATOM 4360 C CA . PRO B 1 268 ? 18.094 -13.023 -9.859 1 98.75 268 PRO B CA 1
ATOM 4361 C C . PRO B 1 268 ? 17.547 -11.602 -9.859 1 98.75 268 PRO B C 1
ATOM 4363 O O . PRO B 1 268 ? 18.172 -10.695 -9.297 1 98.75 268 PRO B O 1
ATOM 4366 N N . TRP B 1 269 ? 16.375 -11.398 -10.5 1 98.81 269 TRP B N 1
ATOM 4367 C CA . TRP B 1 269 ? 15.656 -10.133 -10.555 1 98.81 269 TRP B CA 1
ATOM 4368 C C . TRP B 1 269 ? 14.172 -10.344 -10.25 1 98.81 269 TRP B C 1
ATOM 4370 O O . TRP B 1 269 ? 13.484 -11.078 -10.969 1 98.81 269 TRP B O 1
ATOM 4380 N N . LEU B 1 270 ? 13.664 -9.734 -9.164 1 98.81 270 LEU B N 1
ATOM 4381 C CA . LEU B 1 270 ? 12.25 -9.797 -8.789 1 98.81 270 LEU B CA 1
ATOM 4382 C C . LEU B 1 270 ? 11.398 -8.977 -9.75 1 98.81 270 LEU B C 1
ATOM 4384 O O . LEU B 1 270 ? 11.711 -7.809 -10.016 1 98.81 270 LEU B O 1
ATOM 4388 N N . ILE B 1 271 ? 10.32 -9.523 -10.211 1 97.81 271 ILE B N 1
ATOM 4389 C CA . ILE B 1 271 ? 9.531 -8.859 -11.242 1 97.81 271 ILE B CA 1
ATOM 4390 C C . ILE B 1 271 ? 8.211 -8.375 -10.641 1 97.81 271 ILE B C 1
ATOM 4392 O O . ILE B 1 271 ? 7.902 -7.18 -10.703 1 97.81 271 ILE B O 1
ATOM 4396 N N . GLU B 1 272 ? 7.406 -9.273 -10.039 1 96.88 272 GLU B N 1
ATOM 4397 C CA . GLU B 1 272 ? 6.125 -8.891 -9.445 1 96.88 272 GLU B CA 1
ATOM 4398 C C . GLU B 1 272 ? 5.633 -9.945 -8.461 1 96.88 272 GLU B C 1
ATOM 4400 O O . GLU B 1 272 ? 6.16 -11.062 -8.43 1 96.88 272 GLU B O 1
ATOM 4405 N N . VAL B 1 273 ? 4.68 -9.547 -7.633 1 97.81 273 VAL B N 1
ATOM 4406 C CA . VAL B 1 273 ? 3.998 -10.43 -6.691 1 97.81 273 VAL B CA 1
ATOM 4407 C C . VAL B 1 273 ? 2.531 -10.578 -7.09 1 97.81 273 VAL B C 1
ATOM 4409 O O . VAL B 1 273 ? 1.882 -9.594 -7.465 1 97.81 273 VAL B O 1
ATOM 4412 N N . ASN B 1 274 ? 2.043 -11.758 -7.102 1 96.94 274 ASN B N 1
ATOM 4413 C CA . ASN B 1 274 ? 0.63 -12.055 -7.301 1 96.94 274 ASN B CA 1
ATOM 4414 C C . ASN B 1 274 ? -0.004 -12.625 -6.031 1 96.94 274 ASN B C 1
ATOM 4416 O O . ASN B 1 274 ? 0.362 -13.711 -5.578 1 96.94 274 ASN B O 1
ATOM 4420 N N . THR B 1 275 ? -0.98 -11.922 -5.5 1 98.25 275 THR B N 1
ATOM 4421 C CA . THR B 1 275 ? -1.483 -12.258 -4.176 1 98.25 275 THR B CA 1
ATOM 4422 C C . THR B 1 275 ? -2.639 -13.25 -4.273 1 98.25 275 THR B C 1
ATOM 4424 O O . THR B 1 275 ? -3.01 -13.883 -3.279 1 98.25 275 THR B O 1
ATOM 4427 N N . VAL B 1 276 ? -3.285 -13.352 -5.445 1 97.94 276 VAL B N 1
ATOM 4428 C CA . VAL B 1 276 ? -4.336 -14.328 -5.703 1 97.94 276 VAL B CA 1
ATOM 4429 C C . VAL B 1 276 ? -4.094 -15.016 -7.043 1 97.94 276 VAL B C 1
ATOM 4431 O O . VAL B 1 276 ? -4.871 -14.844 -7.984 1 97.94 276 VAL B O 1
ATOM 4434 N N . PRO B 1 277 ? -3.035 -15.773 -7.117 1 96.5 277 PRO B N 1
ATOM 4435 C CA . PRO B 1 277 ? -2.697 -16.391 -8.398 1 96.5 277 PRO B CA 1
ATOM 4436 C C . PRO B 1 277 ? -3.715 -17.453 -8.828 1 96.5 277 PRO B C 1
ATOM 4438 O O . PRO B 1 277 ? -4.562 -17.859 -8.031 1 96.5 277 PRO B O 1
ATOM 4441 N N . GLY B 1 278 ? -3.582 -17.859 -10.031 1 94.69 278 GLY B N 1
ATOM 4442 C CA . GLY B 1 278 ? -4.508 -18.812 -10.625 1 94.69 278 GLY B CA 1
ATOM 4443 C C . GLY B 1 278 ? -4.586 -20.125 -9.859 1 94.69 278 GLY B C 1
ATOM 4444 O O . GLY B 1 278 ? -3.582 -20.594 -9.32 1 94.69 278 GLY B O 1
ATOM 4445 N N . MET B 1 279 ? -5.762 -20.703 -9.875 1 96.56 279 MET B N 1
ATOM 4446 C CA . MET B 1 279 ? -6.047 -21.938 -9.141 1 96.56 279 MET B CA 1
ATOM 4447 C C . MET B 1 279 ? -6.773 -22.953 -10.031 1 96.56 279 MET B C 1
ATOM 4449 O O . MET B 1 279 ? -7.73 -23.594 -9.594 1 96.56 279 MET B O 1
ATOM 4453 N N . THR B 1 280 ? -6.262 -22.953 -11.164 1 88.38 280 THR B N 1
ATOM 4454 C CA . THR B 1 280 ? -6.715 -24.031 -12.055 1 88.38 280 THR B CA 1
ATOM 4455 C C . THR B 1 280 ? -5.758 -25.219 -12.008 1 88.38 280 THR B C 1
ATOM 4457 O O . THR B 1 280 ? -4.715 -25.141 -11.352 1 88.38 280 THR B O 1
ATOM 4460 N N . ASP B 1 281 ? -6.145 -26.297 -12.688 1 75.38 281 ASP B N 1
ATOM 4461 C CA . ASP B 1 281 ? -5.312 -27.5 -12.695 1 75.38 281 ASP B CA 1
ATOM 4462 C C . ASP B 1 281 ? -3.992 -27.234 -13.422 1 75.38 281 ASP B C 1
ATOM 4464 O O . ASP B 1 281 ? -3.029 -27.984 -13.25 1 75.38 281 ASP B O 1
ATOM 4468 N N . HIS B 1 282 ? -3.85 -26.234 -14.188 1 82.19 282 HIS B N 1
ATOM 4469 C CA . HIS B 1 282 ? -2.602 -25.953 -14.891 1 82.19 282 HIS B CA 1
ATOM 4470 C C . HIS B 1 282 ? -1.951 -24.672 -14.375 1 82.19 282 HIS B C 1
ATOM 4472 O O . HIS B 1 282 ? -1.03 -24.156 -15 1 82.19 282 HIS B O 1
ATOM 4478 N N . SER B 1 283 ? -2.492 -24.266 -13.242 1 92.38 283 SER B N 1
ATOM 4479 C CA . SER B 1 283 ? -1.919 -23.047 -12.68 1 92.38 283 SER B CA 1
ATOM 4480 C C . SER B 1 283 ? -0.611 -23.344 -11.945 1 92.38 283 SER B C 1
ATOM 4482 O O . SER B 1 283 ? -0.361 -24.469 -11.547 1 92.38 283 SER B O 1
ATOM 4484 N N . LEU B 1 284 ? 0.115 -22.344 -11.781 1 95.88 284 LEU B N 1
ATOM 4485 C CA . LEU B 1 284 ? 1.493 -22.484 -11.32 1 95.88 284 LEU B CA 1
ATOM 4486 C C . LEU B 1 284 ? 1.54 -22.844 -9.844 1 95.88 284 LEU B C 1
ATOM 4488 O O . LEU B 1 284 ? 2.303 -23.719 -9.438 1 95.88 284 LEU B O 1
ATOM 4492 N N . VAL B 1 285 ? 0.691 -22.281 -9.008 1 97.75 285 VAL B N 1
ATOM 4493 C CA . VAL B 1 285 ? 0.738 -22.531 -7.574 1 97.75 285 VAL B CA 1
ATOM 4494 C C . VAL B 1 285 ? 0.278 -23.969 -7.297 1 97.75 285 VAL B C 1
ATOM 4496 O O . VAL B 1 285 ? 0.947 -24.719 -6.578 1 97.75 285 VAL B O 1
ATOM 4499 N N . PRO B 1 286 ? -0.843 -24.406 -7.91 1 97.69 286 PRO B N 1
ATOM 4500 C CA . PRO B 1 286 ? -1.21 -25.812 -7.75 1 97.69 286 PRO B CA 1
ATOM 4501 C C . PRO B 1 286 ? -0.118 -26.766 -8.234 1 97.69 286 PRO B C 1
ATOM 4503 O O . PRO B 1 286 ? 0.132 -27.797 -7.598 1 97.69 286 PRO B O 1
ATOM 4506 N N . MET B 1 287 ? 0.563 -26.453 -9.312 1 97 287 MET B N 1
ATOM 4507 C CA . MET B 1 287 ? 1.647 -27.281 -9.836 1 97 287 MET B CA 1
ATOM 4508 C C . MET B 1 287 ? 2.777 -27.406 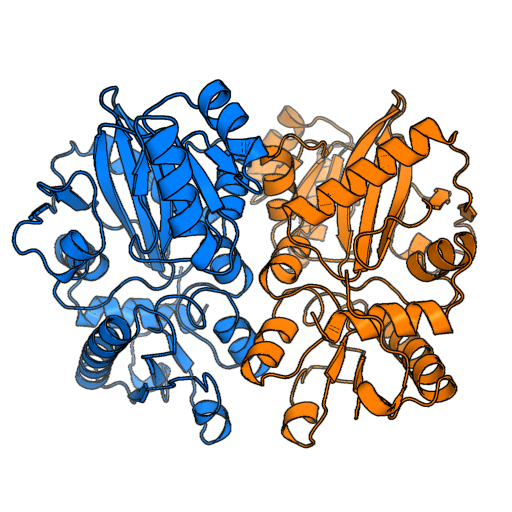-8.82 1 97 287 MET B C 1
ATOM 4510 O O . MET B 1 287 ? 3.254 -28.516 -8.547 1 97 287 MET B O 1
ATOM 4514 N N . ALA B 1 288 ? 3.189 -26.297 -8.273 1 98.19 288 ALA B N 1
ATOM 4515 C CA . ALA B 1 288 ? 4.262 -26.281 -7.281 1 98.19 288 ALA B CA 1
ATOM 4516 C C . ALA B 1 288 ? 3.854 -27.047 -6.023 1 98.19 288 ALA B C 1
ATOM 4518 O O . ALA B 1 288 ? 4.66 -27.781 -5.449 1 98.19 288 ALA B O 1
ATOM 4519 N N . ALA B 1 289 ? 2.615 -26.844 -5.582 1 97.81 289 ALA B N 1
ATOM 4520 C CA . ALA B 1 289 ? 2.107 -27.547 -4.406 1 97.81 289 ALA B CA 1
ATOM 4521 C C . ALA B 1 289 ? 2.15 -29.062 -4.617 1 97.81 289 ALA B C 1
ATOM 4523 O O . ALA B 1 289 ? 2.6 -29.797 -3.74 1 97.81 289 ALA B O 1
ATOM 4524 N N . LYS B 1 290 ? 1.688 -29.5 -5.773 1 97.19 290 LYS B N 1
ATOM 4525 C CA . LYS B 1 290 ? 1.693 -30.922 -6.09 1 97.19 290 LYS B CA 1
ATOM 4526 C C . LYS B 1 290 ? 3.105 -31.5 -6.016 1 97.19 290 LYS B C 1
ATOM 4528 O O . LYS B 1 290 ? 3.309 -32.594 -5.484 1 97.19 290 LYS B O 1
ATOM 4533 N N . ALA B 1 291 ? 4.047 -30.766 -6.523 1 97.19 291 ALA B N 1
ATOM 4534 C CA . ALA B 1 291 ? 5.445 -31.188 -6.488 1 97.19 291 ALA B CA 1
ATOM 4535 C C . ALA B 1 291 ? 5.938 -31.328 -5.051 1 97.19 291 ALA B C 1
ATOM 4537 O O . ALA B 1 291 ? 6.859 -32.094 -4.773 1 97.19 291 ALA B O 1
ATOM 4538 N N . ALA B 1 292 ? 5.363 -30.609 -4.156 1 97.62 292 ALA B N 1
ATOM 4539 C CA . ALA B 1 292 ? 5.723 -30.656 -2.74 1 97.62 292 ALA B CA 1
ATOM 4540 C C . ALA B 1 292 ? 4.887 -31.703 -2.006 1 97.62 292 ALA B C 1
ATOM 4542 O O . ALA B 1 292 ? 4.957 -31.812 -0.779 1 97.62 292 ALA B O 1
ATOM 4543 N N . GLY B 1 293 ? 4.031 -32.438 -2.721 1 97.69 293 GLY B N 1
ATOM 4544 C CA . GLY B 1 293 ? 3.227 -33.469 -2.127 1 97.69 293 GLY B CA 1
ATOM 4545 C C . GLY B 1 293 ? 1.899 -33 -1.586 1 97.69 293 GLY B C 1
ATOM 4546 O O . GLY B 1 293 ? 1.243 -33.688 -0.805 1 97.69 293 GLY B O 1
ATOM 4547 N N . ILE B 1 294 ? 1.508 -31.812 -1.942 1 97.25 294 ILE B N 1
ATOM 4548 C CA . ILE B 1 294 ? 0.234 -31.219 -1.542 1 97.25 294 ILE B CA 1
ATOM 4549 C C . ILE B 1 294 ? -0.743 -31.25 -2.715 1 97.25 294 ILE B C 1
ATOM 4551 O O . ILE B 1 294 ? -0.585 -30.516 -3.688 1 97.25 294 ILE B O 1
ATOM 4555 N N . ASP B 1 295 ? -1.723 -32.094 -2.59 1 96.38 295 ASP B N 1
ATOM 4556 C CA . ASP B 1 295 ? -2.658 -32.125 -3.709 1 96.38 295 ASP B CA 1
ATOM 4557 C C . ASP B 1 295 ? -3.613 -30.938 -3.686 1 96.38 295 ASP B C 1
ATOM 4559 O O . ASP B 1 295 ? -3.594 -30.141 -2.744 1 96.38 295 ASP B O 1
ATOM 4563 N N . PHE B 1 296 ? -4.398 -30.812 -4.664 1 97.38 296 PHE B N 1
ATOM 4564 C CA . PHE B 1 296 ? -5.203 -29.625 -4.867 1 97.38 296 PHE B CA 1
ATOM 4565 C C . PHE B 1 296 ? -6.184 -29.422 -3.717 1 97.38 296 PHE B C 1
ATOM 4567 O O . PHE B 1 296 ? -6.375 -28.312 -3.24 1 97.38 296 PHE B O 1
ATOM 4574 N N . GLN B 1 297 ? -6.859 -30.438 -3.334 1 96.25 297 GLN B N 1
ATOM 4575 C CA . GLN B 1 297 ? -7.812 -30.328 -2.232 1 96.25 297 GLN B CA 1
ATOM 4576 C C . GLN B 1 297 ? -7.121 -29.859 -0.957 1 96.25 297 GLN B C 1
ATOM 4578 O O . GLN B 1 297 ? -7.641 -28.984 -0.253 1 96.25 297 GLN B O 1
ATOM 4583 N N . GLU B 1 298 ? -6.008 -30.453 -0.674 1 96.75 298 GLU B N 1
ATOM 4584 C CA . GLU B 1 298 ? -5.238 -30.031 0.497 1 96.75 298 GLU B CA 1
ATOM 4585 C C . GLU B 1 298 ? -4.777 -28.594 0.377 1 96.75 298 GLU B C 1
ATOM 4587 O O . GLU B 1 298 ? -4.773 -27.844 1.362 1 96.75 298 GLU B O 1
ATOM 4592 N N . LEU B 1 299 ? -4.293 -28.219 -0.806 1 97.62 299 LEU B N 1
ATOM 4593 C CA . LEU B 1 299 ? -3.873 -26.844 -1.062 1 97.62 299 LEU B CA 1
ATOM 4594 C C . LEU B 1 299 ? -5 -25.859 -0.753 1 97.62 299 LEU B C 1
ATOM 4596 O O . LEU B 1 299 ? -4.797 -24.891 -0.03 1 97.62 299 LEU B O 1
ATOM 4600 N N . VAL B 1 300 ? -6.164 -26.141 -1.278 1 98.06 300 VAL B N 1
ATOM 4601 C CA . VAL B 1 300 ? -7.332 -25.297 -1.076 1 98.06 300 VAL B CA 1
ATOM 4602 C C . VAL B 1 300 ? -7.66 -25.203 0.414 1 98.06 300 VAL B C 1
ATOM 4604 O O . VAL B 1 300 ? -7.973 -24.141 0.928 1 98.06 300 VAL B O 1
ATOM 4607 N N . TRP B 1 301 ? -7.555 -26.312 1.093 1 98.06 301 TRP B N 1
ATOM 4608 C CA . TRP B 1 301 ? -7.785 -26.359 2.533 1 98.06 301 TRP B CA 1
ATOM 4609 C C . TRP B 1 301 ? -6.805 -25.453 3.27 1 98.06 301 TRP B C 1
ATOM 4611 O O . TRP B 1 301 ? -7.211 -24.641 4.105 1 98.06 301 TRP B O 1
ATOM 4621 N N . HIS B 1 302 ? -5.539 -25.547 2.936 1 97.75 302 HIS B N 1
ATOM 4622 C CA . HIS B 1 302 ? -4.512 -24.734 3.576 1 97.75 302 HIS B CA 1
ATOM 4623 C C . HIS B 1 302 ? -4.75 -23.25 3.322 1 97.75 302 HIS B C 1
ATOM 4625 O O . HIS B 1 302 ? -4.582 -22.422 4.227 1 97.75 302 HIS B O 1
ATOM 4631 N N . ILE B 1 303 ? -5.086 -22.922 2.129 1 98.25 303 ILE B N 1
ATOM 4632 C CA . ILE B 1 303 ? -5.355 -21.531 1.8 1 98.25 303 ILE B CA 1
ATOM 4633 C C . ILE B 1 303 ? -6.551 -21.031 2.611 1 98.25 303 ILE B C 1
ATOM 4635 O O . ILE B 1 303 ? -6.523 -19.922 3.145 1 98.25 303 ILE B O 1
ATOM 4639 N N . LEU B 1 304 ? -7.613 -21.859 2.715 1 98.5 304 LEU B N 1
ATOM 4640 C CA . LEU B 1 304 ? -8.773 -21.453 3.5 1 98.5 304 LEU B CA 1
ATOM 4641 C C . LEU B 1 304 ? -8.398 -21.234 4.961 1 98.5 304 LEU B C 1
ATOM 4643 O O . LEU B 1 304 ? -8.953 -20.359 5.629 1 98.5 304 LEU B O 1
ATOM 4647 N N . GLU B 1 305 ? -7.445 -21.984 5.473 1 97.75 305 GLU B N 1
ATOM 4648 C CA . GLU B 1 305 ? -6.973 -21.844 6.848 1 97.75 305 GLU B CA 1
ATOM 4649 C C . GLU B 1 305 ? -6.414 -20.453 7.102 1 97.75 305 GLU B C 1
ATOM 4651 O O . GLU B 1 305 ? -6.449 -19.953 8.234 1 97.75 305 GLU B O 1
ATOM 4656 N N . THR B 1 306 ? -5.961 -19.812 6.059 1 97.12 306 THR B N 1
ATOM 4657 C CA . THR B 1 306 ? -5.344 -18.5 6.234 1 97.12 306 THR B CA 1
ATOM 4658 C C . THR B 1 306 ? -6.391 -17.469 6.613 1 97.12 306 THR B C 1
ATOM 4660 O O . THR B 1 306 ? -6.051 -16.375 7.078 1 97.12 306 THR B O 1
ATOM 4663 N N . SER B 1 307 ? -7.645 -17.719 6.434 1 97.31 307 SER B N 1
ATOM 4664 C CA . SER B 1 307 ? -8.719 -16.797 6.801 1 97.31 307 SER B CA 1
ATOM 4665 C C . SER B 1 307 ? -8.898 -16.734 8.312 1 97.31 307 SER B C 1
ATOM 4667 O O . SER B 1 307 ? -9.664 -15.922 8.82 1 97.31 307 SER B O 1
ATOM 4669 N N . PHE B 1 308 ? -8.203 -17.594 9.109 1 94.38 308 PHE B N 1
ATOM 4670 C CA . PHE B 1 308 ? -8.242 -17.562 10.57 1 94.38 308 PHE B CA 1
ATOM 4671 C C . PHE B 1 308 ? -7.168 -16.641 11.125 1 94.38 308 PHE B C 1
ATOM 4673 O O . PHE B 1 308 ? -7.113 -16.391 12.328 1 94.38 308 PHE B O 1
ATOM 4680 N N . ALA B 1 309 ? -6.355 -16.047 10.281 1 80.19 309 ALA B N 1
ATOM 4681 C CA . ALA B 1 309 ? -5.238 -15.219 10.734 1 80.19 309 ALA B CA 1
ATOM 4682 C C . ALA B 1 309 ? -5.711 -13.812 11.086 1 80.19 309 ALA B C 1
ATOM 4684 O O . ALA B 1 309 ? -6.699 -13.328 10.531 1 80.19 309 ALA B O 1
#

Solvent-accessible surface area (backbone atoms only — not comparable to full-atom values): 31165 Å² total; per-residue (Å²): 125,84,74,81,79,88,53,45,73,77,58,41,39,29,34,34,38,12,16,36,72,29,96,43,17,69,59,10,40,53,17,32,51,48,47,46,52,36,40,43,76,63,62,29,52,62,44,77,39,76,32,38,85,43,70,52,57,68,60,74,74,42,90,55,58,24,35,43,68,32,20,23,48,57,60,48,29,34,14,31,44,43,7,30,29,57,62,69,70,33,37,43,33,33,39,49,33,44,20,18,17,38,39,38,30,40,60,54,39,48,20,31,35,44,38,70,71,44,56,48,63,61,65,43,75,44,89,48,78,78,33,52,60,54,39,46,73,73,56,40,74,43,24,34,26,32,30,32,64,58,59,68,50,50,49,49,33,75,19,71,46,73,68,40,39,54,54,29,48,57,58,11,53,70,69,81,46,61,28,30,36,28,40,57,74,68,56,48,42,35,38,33,28,34,51,70,87,37,66,37,50,44,34,26,54,43,57,92,51,98,56,85,31,49,52,45,72,74,66,46,85,64,48,42,78,32,68,76,47,79,65,55,71,68,59,46,50,51,52,38,49,50,43,52,49,58,33,53,73,53,48,51,36,34,33,31,34,31,36,32,33,30,29,84,87,64,53,64,26,50,66,47,50,35,60,44,62,60,47,34,96,83,19,65,51,47,50,23,33,41,70,69,72,34,47,66,51,58,45,52,49,54,45,52,47,29,30,76,107,126,83,71,82,79,87,52,45,72,77,57,42,40,29,36,36,38,13,16,37,72,28,95,44,18,69,58,9,40,51,17,31,52,48,47,46,52,36,41,42,75,63,61,29,52,62,44,80,40,77,33,39,85,46,70,52,56,68,62,76,75,42,89,57,57,24,36,42,65,33,20,24,48,58,60,49,28,34,14,30,45,45,6,30,29,57,62,70,70,36,37,41,32,33,39,49,34,44,19,18,17,38,39,39,30,40,60,55,39,48,20,31,36,43,38,70,69,46,57,48,64,61,66,43,74,44,87,47,80,78,33,51,60,52,40,48,73,73,57,39,72,43,25,35,25,33,30,32,64,58,58,68,50,48,51,49,32,75,18,72,45,74,67,39,40,53,53,28,47,56,58,12,53,71,71,80,47,60,28,32,36,28,41,56,76,66,56,49,43,36,37,33,27,34,51,70,89,36,65,37,51,45,34,25,54,44,58,92,51,98,58,85,31,47,53,46,72,75,66,45,85,64,47,42,78,32,69,77,49,78,63,55,70,68,59,47,50,52,52,38,50,50,41,52,49,57,33,54,73,53,50,50,34,35,36,31,35,32,37,31,34,30,30,82,86,64,51,64,27,49,68,48,51,35,59,43,61,60,48,36,94,84,20,65,52,47,49,22,33,41,70,70,70,34,48,64,51,56,47,53,50,54,44,53,45,30,28,76,107

Nearest PDB structures (foldseek):
  8evy-assembly1_B  TM=9.772E-01  e=6.717E-50  Pseudomonas aeruginosa PAO1
  4c5b-assembly1_A  TM=9.491E-01  e=4.677E-42  Escherichia coli K-12
  5bph-assembly2_B  TM=9.433E-01  e=5.638E-42  Yersinia pestis
  1iow-assembly1_A  TM=9.442E-01  e=7.708E-41  Escherichia coli
  5c1p-assembly2_D  TM=9.362E-01  e=8.730E-41  Yersinia pestis

pLDDT: mean 95.05, std 6.19, range [43.28, 98.88]

Sequence (618 aa):
MEKRIQQASKFGKVAVLMGGSAAEREISLKSGKAVLEALRSGGIDAEGIDVGRDLIAPLLERRFDRVFNVIHGRGGEDGVLQGALACLRVPCTGSGVLASALSMDKLRTKLCWTGAGLPTPPWLRLDSPDDLERCRQALGFPVIVKPAEEGSSIGMSRAATAEELAQAWERASGYGCAVFAERWIDGVEYTGGMLKGVPLPLIRLETPHAFYDFDAKYRADTTRYHCPCGLDTGREAELQALVLRACQIVGVSGWGRVDLLVDRSGQPWLIEVNTVPGMTDHSLVPMAAKAAGIDFQELVWHILETSFAMEKRIQQASKFGKVAVLMGGSAAEREISLKSGKAVLEALRSGGIDAEGIDVGRDLIAPLLERRFDRVFNVIHGRGGEDGVLQGALACLRVPCTGSGVLASALSMDKLRTKLCWTGAGLPTPPWLRLDSPDDLERCRQALGFPVIVKPAEEGSSIGMSRAATAEELAQAWERASGYGCAVFAERWIDGVEYTGGMLKGVPLPLIRLETPHAFYDFDAKYRADTTRYHCPCGLDTGREAELQALVLRACQIVGVSGWGRVDLLVDRSGQPWLIEVNTVPGMTDHSLVPMAAKAAGIDFQELVWHILETSFA

Foldseek 3Di:
DQDDDDDQCVLPEEEEEAAEAAPCRVLRVQQSVLLQVLSVVVVHNYDYDDCYHNRCVVCVVDPGQAYEQQYFFPPGQQQNSLVVCVVVVHFYFWFHRQLSNQQLFQVSLVVLCVVVVHFAFDKFWDPDLVCLVVRCVPQNDFKKKAFGRHDQQPLIDTDGDSVRSVVSCVSRVVPPGIMMIGRDFAFWKKKWKDAQLFIFAIKTKDDPDPDRHNCNVPPDPRIDIDVNRPDDPVLRVVVSVSFSVSSVSRRIGRMWMWMWGQHPVRDIHTRGITGNFGRHPPTDVQVRCVSVVQHSSNSSSRRSSNSVD/DQDDDDDQCVLPEEEEEAAEAAPCRVLRVQQSVLLQVLSVVVVHNYDYDDCYHNRCVVCVVDPGQAYEQQYFFPPGQQQNSLVVCVVVVHFYFWFHRQLSNQQLFQVSLVVLCVVVVHFAFDKFWDPDLVCLVVRCVPQNDFKKKAFGRHDQQPLIDTDGDSVRSVVSCVSRVVPPGIMMIGRDFAFWKKKWKDAQLAIFAIKTKDDPDPDRHNCNVPPDPRIDIDVNRPDDPVLRVVVSVSFSVSSVSRRIGRMWMWMWGQHPVRDIHTRGITGNFGRHPPTDNQVRCVSVVQHSSNSSSRSSSNSVD

InterPro domains:
  IPR000291 D-alanine--D-alanine ligase/VANA/B/C, conserved site [PS00843] (72-83)
  IPR000291 D-alanine--D-alanine ligase/VANA/B/C, conserved site [PS00844] (250-278)
  IPR005905 D-alanine--D-alanine ligase [MF_00047] (12-308)
  IPR005905 D-alanine--D-alanine ligase [PIRSF039102] (13-307)
  IPR005905 D-alanine--D-alanine ligase [TIGR01205] (13-307)
  IPR011095 D-alanine--D-alanine ligase, C-terminal [PF07478] (113-305)
  IPR011761 ATP-grasp fold [PS50975] (110-305)
  IPR013815 ATP-grasp fold, subdomain 1 [G3DSA:3.30.1490.20] (121-185)
  IPR016185 Pre-ATP-grasp domain superfamily [SSF52440] (13-105)

Organism: Methylococcus capsulatus (strain ATCC 33009 / NCIMB 11132 / Bath) (NCBI:txid243233)

Secondary structure (DSSP, 8-state):
-------GGGG-EEEEEE--SSTTHHHHHHHHHHHHHHHHHTT-EEEEEE-TT-SSHHHHHS--SEEEE---STTTSSSHHHHHHHHHT--BSS--HHHHHHHH-HHHHHHHHHHTT-----EEE--STHHHHHHHHHH-SSEEEEETT--TTTT-EEESSHHHHHHHHHHHHTTSS-EEEEE---EEEEEEEEETTEEPPPEEEE-SSSS--HHHHHT-S--EEESS-S--HHHHHHHHHHHHHHHHHHT--SEEEEEEEEETTS-EEEEEEESS---STT-HHHHHHHHTT--HHHHHHHHHHGGG-/-------GGGG-EEEEEE--SSTTHHHHHHHHHHHHHHHHHTT-EEEEEE-TT-SSHHHHHS--SEEEE---STTTSSSHHHHHHHHHT--BSS--HHHHHHHH-HHHHHHHHHHTT-----EEE--STHHHHHHHHHH-SSEEEEETT--TTTT-EEESSHHHHHHHHHHHHTTSS-EEEEE---EEEEEEEEETTEEPPPEEEE-SSSS--HHHHHT-S--EEESS-S--HHHHHHHHHHHHHHHHHHT--SEEEEEEEEETTS-EEEEEEESS---STT-HHHHHHHHTT--HHHHHHHHHHGGG-

Radius of gyration: 24.53 Å; Cα contacts (8 Å, |Δi|>4): 1474; chains: 2; bounding box: 55×66×61 Å